Protein AF-A0A2E8MAR8-F1 (afdb_monomer_lite)

Sequence (588 aa):
MLDARNGGSFVDGSSTAWNAISGVVSSGDWSKIQQVIDIDQYIDYQIINRYGGNADLKSGGNWRAAGGGPFPGGQPEQMAPWQLYSWDGERSLEGQNASNSPIDPMGVRGTLESNSDYRARFADRLQKHFFNGGALTPEATKARWMKFANNLDRSIIAESARWGDHRGTLYTRDNQWLAEQNRLCNVYFPVRSANVLSNYGSLFPGTDAPEFFVNGVSQNGGIIPDSGSLHLAASPGTIHYTTDGADPRLEGGSVNPTASSATSGVPISLASSSFVRARTLNGGVWSPISEAQFILAPIADASNIVISEIMYNPAGSSEDTEWVELMNISADTIDLTDLSFTGIDYTFPLGTTLAAGQRIVVVKNQIAFGVAYPTAGMNIAPGEFASTSLDNTGEQIALIDATGTDAQRFTYNDKSPWPTAPDGDGYSLVLIAPGTSPDHTIPANWRSSTLPGGSPSGTDATPFTGDPDLDNDGDGLSAFLEHALGSINGDAENSPESYMTVGSGSFDNGAGGNDEYLTMTFRRNLGADDVLFSVQVSPNLSAWTSLGTQYVSSVSNNDGTENVTYRSTTELGSVPREFIRLRVSERP

pLDDT: mean 93.88, std 6.17, range [54.03, 98.88]

Radius of gyration: 33.49 Å; chains: 1; bounding box: 76×58×95 Å

Foldseek 3Di:
DKWKDAFQDTPDEDCQLLVCLQVQLLVLPPVLNVLAAVLLQLLVVQLVCQLQLQPPQDLRHQKMKIKFPPDPHPDSSPIGHMHMGGGPRVSTNPDLLRLDGGDRNSPNVVSLLPRPVSLLSSQQSLCQQDDDLHCLALVNVLVVVCVVLVVCLVVQQVVQVVCQCVVPHGDHSPPHVVVVNCCCNPPRSNRSSVSSCVSCVSSADPFAFWFKDKPNHGDQAEEREQPIFIFTAGPDAKKWKAFAPDALADPVGDGDPRIDIHDHPDTDDDPAFGWMKMWGADPSDIHHIRIYTYHYDPAQALVFKDFFWWLQAAADDDQQFTKTKMFGLDQAKHHQAQWAKDQFGDGAHTRDIAGHGWMEMAGAHVVVNVVVDVCVPFRYGPDHSPPGGHDLAKDWMFTAIPVRHTSAIEIAGCDPVAANCSRNVQWMKGFQPCSVVPRPHARVRIDTALDGPHAHRHALADEDDDDQQDQQLPLPHGSVNCQFQVHDRNDNDNRPQVDKDWDKDWDDPVPPGTFIWIKIKGKGQQNHSQKDKFKWWAAPVPDIDGQAWDWTHWADPSRRMIITMITGPDGPVPDDPTDMDMDMDTDD

Secondary structure (DSSP, 8-state):
--EEEETTEEEES-SHHHHHHHHHHHT--HHHHHHHB-HHHHHHHHHHHHHHT-TT-BTTBSEEEEEE-S--SS-GGGSEEEEEEE-S--S-SS-TT--PPPP-TTS-HHHHTTSHHHHHHHHHHHHHHHSTT-TTSHHHHHHHHHHHHHHHHHHHHHHHHHHTTTTSS---IIIIIHHHHHHIIIIIHHHHHHHHHHHTTTTS-SSPPPEEEETTEE--SEEE-TT--EEEE-SSSEEEEESBS--SB-GGGPBPTT-EEE-TTSEE--SSSEEEEEEEEETTEEPPPEEEEEEESSBP-TTTEEEEEEESS-SSS--TT-EEEEEE-SSS-EE-TT-EEESSS-BPPTT-EE-TT-EEEEES-HHHHHHHS--TT--BPSS--TT----TT--EEEEE-TTS-EEEEEE--SSTTS-STTTTSS--EEESSGGG---TT-GGGEEE-SSTT--TTS-------S-TT--SSSSS--HHHHHHHT--TT--S--GGG-PEEEEEEEE-SSSSEEEEEEEEEEEETT-TTEEEEEEEESSSSS-EE--EEEEEEEE-SSSEEEEEEEEEEEGGGS-S-EEEEEEEE--

Structure (mmCIF, N/CA/C/O backbone):
data_AF-A0A2E8MAR8-F1
#
_entry.id   AF-A0A2E8MAR8-F1
#
loop_
_atom_site.group_PDB
_atom_site.id
_atom_site.type_symbol
_atom_site.label_atom_id
_atom_site.label_alt_id
_atom_site.label_comp_id
_atom_site.label_asym_id
_atom_site.label_entity_id
_atom_site.label_seq_id
_atom_site.pdbx_PDB_ins_code
_atom_site.Cartn_x
_atom_site.Cartn_y
_atom_site.Cartn_z
_atom_site.occupancy
_atom_site.B_iso_or_equiv
_atom_site.auth_seq_id
_atom_site.auth_comp_id
_atom_site.auth_asym_id
_atom_site.auth_atom_id
_atom_site.pdbx_PDB_model_num
ATOM 1 N N . MET A 1 1 ? 4.296 19.860 27.562 1.00 77.31 1 MET A N 1
ATOM 2 C CA . MET A 1 1 ? 4.699 18.851 28.563 1.00 77.31 1 MET A CA 1
ATOM 3 C C . MET A 1 1 ? 3.421 18.384 29.226 1.00 77.31 1 MET A C 1
ATOM 5 O O . MET A 1 1 ? 2.716 19.241 29.739 1.00 77.31 1 MET A O 1
ATOM 9 N N . LEU A 1 2 ? 3.089 17.099 29.096 1.00 90.44 2 LEU A N 1
ATOM 10 C CA . LEU A 1 2 ? 1.830 16.525 29.584 1.00 90.44 2 LEU A CA 1
ATOM 11 C C . LEU A 1 2 ? 1.859 16.336 31.108 1.00 90.44 2 LEU A C 1
ATOM 13 O O . LEU A 1 2 ? 2.934 16.237 31.691 1.00 90.44 2 LEU A O 1
ATOM 17 N N . ASP A 1 3 ? 0.685 16.232 31.729 1.00 94.31 3 ASP A N 1
ATOM 18 C CA . ASP A 1 3 ? 0.547 15.705 33.089 1.00 94.31 3 ASP A CA 1
ATOM 19 C C . ASP A 1 3 ? 0.512 14.162 33.041 1.00 94.31 3 ASP A C 1
ATOM 21 O O . ASP A 1 3 ? 0.063 13.568 32.051 1.00 94.31 3 ASP A O 1
ATOM 25 N N . ALA A 1 4 ? 0.939 13.492 34.119 1.00 95.44 4 ALA A N 1
ATOM 26 C CA . ALA A 1 4 ? 0.956 12.028 34.185 1.00 95.44 4 ALA A CA 1
ATOM 27 C C . ALA A 1 4 ? 0.578 11.458 35.561 1.00 95.44 4 ALA A C 1
ATOM 29 O O . ALA A 1 4 ? 0.902 12.006 36.621 1.00 95.44 4 ALA A O 1
ATOM 30 N N . ARG A 1 5 ? -0.071 10.286 35.544 1.00 94.88 5 ARG A N 1
ATOM 31 C CA . ARG A 1 5 ? -0.504 9.541 36.732 1.00 94.88 5 ARG A CA 1
ATOM 32 C C . ARG A 1 5 ? 0.007 8.107 36.756 1.00 94.88 5 ARG A C 1
ATOM 34 O O . ARG A 1 5 ? -0.061 7.378 35.766 1.00 94.88 5 ARG A O 1
ATOM 41 N N . ASN A 1 6 ? 0.417 7.682 37.946 1.00 95.56 6 ASN A N 1
ATOM 42 C CA . ASN A 1 6 ? 0.644 6.295 38.323 1.00 95.56 6 ASN A CA 1
ATOM 43 C C . ASN A 1 6 ? -0.426 5.887 39.339 1.00 95.56 6 ASN A C 1
ATOM 45 O O . ASN A 1 6 ? -0.298 6.169 40.532 1.00 95.56 6 ASN A O 1
ATOM 49 N N . GLY A 1 7 ? -1.502 5.268 38.848 1.00 94.31 7 GLY A N 1
ATOM 50 C CA . GLY A 1 7 ? -2.673 4.988 39.664 1.00 94.31 7 GLY A CA 1
ATOM 51 C C . GLY A 1 7 ? -3.180 6.250 40.370 1.00 94.31 7 GLY A C 1
ATOM 52 O O . GLY A 1 7 ? -3.375 7.308 39.766 1.00 94.31 7 GLY A O 1
ATOM 53 N N . GLY A 1 8 ? -3.330 6.160 41.690 1.00 92.00 8 GLY A N 1
ATOM 54 C CA . GLY A 1 8 ? -3.776 7.276 42.521 1.00 92.00 8 GLY A CA 1
ATOM 55 C C . GLY A 1 8 ? -2.828 8.482 42.539 1.00 92.00 8 GLY A C 1
ATOM 56 O O . GLY A 1 8 ? -3.288 9.589 42.817 1.00 92.00 8 GLY A O 1
ATOM 57 N N . SER A 1 9 ? -1.549 8.315 42.200 1.00 94.31 9 SER A N 1
ATOM 58 C CA . SER A 1 9 ? -0.512 9.341 42.362 1.00 94.31 9 SER A CA 1
ATOM 59 C C . SER A 1 9 ? -0.238 10.128 41.078 1.00 94.31 9 SER A C 1
ATOM 61 O O . SER A 1 9 ? -0.160 9.551 39.995 1.00 94.31 9 SER A O 1
ATOM 63 N N . PHE A 1 10 ? -0.026 11.440 41.203 1.00 92.31 10 PHE A N 1
ATOM 64 C CA . PHE A 1 10 ? 0.521 12.281 40.133 1.00 92.31 10 PHE A CA 1
ATOM 65 C C . PHE A 1 10 ? 2.044 12.161 40.140 1.00 92.31 10 PHE A C 1
ATOM 67 O O . PHE A 1 10 ? 2.661 12.300 41.196 1.00 92.31 10 PHE A O 1
ATOM 74 N N . VAL A 1 11 ? 2.629 11.846 38.988 1.00 93.62 11 VAL A N 1
ATOM 75 C CA . VAL A 1 11 ? 4.078 11.615 38.839 1.00 93.62 11 VAL A CA 1
ATOM 76 C C . VAL A 1 11 ? 4.754 12.652 37.948 1.00 93.62 11 VAL A C 1
ATOM 78 O O . VAL A 1 11 ? 5.967 12.802 38.033 1.00 93.62 11 VAL A O 1
ATOM 81 N N . ASP A 1 12 ? 3.973 13.379 37.150 1.00 92.00 12 ASP A N 1
ATOM 82 C CA . ASP A 1 12 ? 4.414 14.557 36.408 1.00 92.00 12 ASP A CA 1
ATOM 83 C C . ASP A 1 12 ? 3.258 15.564 36.310 1.00 92.00 12 ASP A C 1
ATOM 85 O O . ASP A 1 12 ? 2.085 15.169 36.285 1.00 92.00 12 ASP A O 1
ATOM 89 N N . GLY A 1 13 ? 3.590 16.852 36.274 1.00 89.50 13 GLY A N 1
ATOM 90 C CA . GLY A 1 13 ? 2.617 17.934 36.180 1.00 89.50 13 GLY A CA 1
ATOM 91 C C . GLY A 1 13 ? 1.751 18.142 37.434 1.00 89.50 13 GLY A C 1
ATOM 92 O O . GLY A 1 13 ? 2.213 17.984 38.568 1.00 89.50 13 GLY A O 1
ATOM 93 N N . SER A 1 14 ? 0.494 18.564 37.253 1.00 87.88 14 SER A N 1
ATOM 94 C CA . SER A 1 14 ? -0.427 18.912 38.352 1.00 87.88 14 SER A CA 1
ATOM 95 C C . SER A 1 14 ? -1.763 18.159 38.300 1.00 87.88 14 SER A C 1
ATOM 97 O O . SER A 1 14 ? -2.140 17.575 37.289 1.00 87.88 14 SER A O 1
ATOM 99 N N . SER A 1 15 ? -2.533 18.209 39.394 1.00 91.19 15 SER A N 1
ATOM 100 C CA . SER A 1 15 ? -3.879 17.609 39.436 1.00 91.19 15 SER A CA 1
ATOM 101 C C . SER A 1 15 ? -4.972 18.447 38.764 1.00 91.19 15 SER A C 1
ATOM 103 O O . SER A 1 15 ? -6.099 17.975 38.616 1.00 91.19 15 SER A O 1
ATOM 105 N N . THR A 1 16 ? -4.658 19.677 38.349 1.00 91.69 16 THR A N 1
ATOM 106 C CA . THR A 1 16 ? -5.637 20.664 37.878 1.00 91.69 16 THR A CA 1
ATOM 107 C C . THR A 1 16 ? -6.409 20.175 36.655 1.00 91.69 16 THR A C 1
ATOM 109 O O . THR A 1 16 ? -7.640 20.196 36.675 1.00 91.69 16 THR A O 1
ATOM 112 N N . ALA A 1 17 ? -5.714 19.684 35.622 1.00 92.81 17 ALA A N 1
ATOM 113 C CA . ALA A 1 17 ? -6.359 19.188 34.406 1.00 92.81 17 ALA A CA 1
ATOM 114 C C . ALA A 1 17 ? -7.225 17.956 34.686 1.00 92.81 17 ALA A C 1
ATOM 116 O O . ALA A 1 17 ? -8.379 17.899 34.272 1.00 92.81 17 ALA A O 1
ATOM 117 N N . TRP A 1 18 ? -6.694 17.000 35.455 1.00 94.25 18 TRP A N 1
ATOM 118 C CA . TRP A 1 18 ? -7.427 15.788 35.815 1.00 94.25 18 TRP A CA 1
ATOM 119 C C . TRP A 1 18 ? -8.723 16.099 36.570 1.00 94.25 18 TRP A C 1
ATOM 121 O O . TRP A 1 18 ? -9.782 15.554 36.266 1.00 94.25 18 TRP A O 1
ATOM 131 N N . ASN A 1 19 ? -8.655 16.995 37.556 1.00 92.94 19 ASN A N 1
ATOM 132 C CA . ASN A 1 19 ? -9.810 17.339 38.382 1.00 92.94 19 ASN A CA 1
ATOM 133 C C . ASN A 1 19 ? -10.890 18.103 37.598 1.00 92.94 19 ASN A C 1
ATOM 135 O O . ASN A 1 19 ? -12.050 18.091 38.001 1.00 92.94 19 ASN A O 1
ATOM 139 N N . ALA A 1 20 ? -10.534 18.742 36.480 1.00 93.25 20 ALA A N 1
ATOM 140 C CA . ALA A 1 20 ? -11.479 19.440 35.615 1.00 93.25 20 ALA A CA 1
ATOM 141 C C . ALA A 1 20 ? -12.304 18.495 34.718 1.00 93.25 20 ALA A C 1
ATOM 143 O O . ALA A 1 20 ? -13.401 18.877 34.305 1.00 93.25 20 ALA A O 1
ATOM 144 N N . ILE A 1 21 ? -11.833 17.263 34.464 1.00 95.31 21 ILE A N 1
ATOM 145 C CA . ILE A 1 21 ? -12.494 16.287 33.575 1.00 95.31 21 ILE A CA 1
ATOM 146 C C . ILE A 1 21 ? -13.960 16.076 33.971 1.00 95.31 21 ILE A C 1
ATOM 148 O O . ILE A 1 21 ? -14.852 16.160 33.129 1.00 95.31 21 ILE A O 1
ATOM 152 N N . SER A 1 22 ? -14.235 15.841 35.257 1.00 95.31 22 SER A N 1
ATOM 153 C CA . SER A 1 22 ? -15.594 15.555 35.735 1.00 95.31 22 SER A CA 1
ATOM 154 C C . SER A 1 22 ? -16.559 16.720 35.498 1.00 95.31 22 SER A C 1
ATOM 156 O O . SER A 1 22 ? -17.722 16.491 35.162 1.00 95.31 22 SER A O 1
ATOM 158 N N . GLY A 1 23 ? -16.082 17.964 35.613 1.00 94.81 23 GLY A N 1
ATOM 159 C CA . GLY A 1 23 ? -16.859 19.166 35.317 1.00 94.81 23 GLY A CA 1
ATOM 160 C C . GLY A 1 23 ? -17.192 19.290 33.831 1.00 94.81 23 GLY A C 1
ATOM 161 O O . GLY A 1 23 ? -18.335 19.586 33.486 1.00 94.81 23 GLY A O 1
ATOM 162 N N . VAL A 1 24 ? -16.227 18.994 32.953 1.00 94.94 24 VAL A N 1
ATOM 163 C CA . VAL A 1 24 ? -16.447 18.981 31.498 1.00 94.94 24 VAL A CA 1
ATOM 164 C C . VAL A 1 24 ? -17.444 17.893 31.116 1.00 94.94 24 VAL A C 1
ATOM 166 O O . VAL A 1 24 ? -18.423 18.181 30.434 1.00 94.94 24 VAL A O 1
ATOM 169 N N . VAL A 1 25 ? -17.274 16.670 31.625 1.00 97.00 25 VAL A N 1
ATOM 170 C CA . VAL A 1 25 ? -18.204 15.566 31.349 1.00 97.00 25 VAL A CA 1
ATOM 171 C C . VAL A 1 25 ? -19.613 15.867 31.861 1.00 97.00 25 VAL A C 1
ATOM 173 O O . VAL A 1 25 ? -20.592 15.610 31.163 1.00 97.00 25 VAL A O 1
ATOM 176 N N . SER A 1 26 ? -19.735 16.480 33.039 1.00 96.38 26 SER A N 1
ATOM 177 C CA . SER A 1 26 ? -21.037 16.851 33.610 1.00 96.38 26 SER A CA 1
ATOM 178 C C . SER A 1 26 ? -21.764 17.946 32.824 1.00 96.38 26 SER A C 1
ATOM 180 O O . SER A 1 26 ? -22.970 18.101 32.995 1.00 96.38 26 SER A O 1
ATOM 182 N N . SER A 1 27 ? -21.070 18.693 31.955 1.00 94.19 27 SER A N 1
ATOM 183 C CA . SER A 1 27 ? -21.715 19.666 31.063 1.00 94.19 27 SER A CA 1
ATOM 184 C C . SER A 1 27 ? -22.557 19.009 29.963 1.00 94.19 27 SER A C 1
ATOM 186 O O . SER A 1 27 ? -23.451 19.652 29.420 1.00 94.19 27 SER A O 1
ATOM 188 N N . GLY A 1 28 ? -22.268 17.744 29.629 1.00 93.38 28 GLY A N 1
ATOM 189 C CA . GLY A 1 28 ? -22.907 17.014 28.533 1.00 93.38 28 GLY A CA 1
ATOM 190 C C . GLY A 1 28 ? -22.481 17.453 27.126 1.00 93.38 28 GLY A C 1
ATOM 191 O O . GLY A 1 28 ? -22.939 16.855 26.157 1.00 93.38 28 GLY A O 1
ATOM 192 N N . ASP A 1 29 ? -21.609 18.457 27.004 1.00 93.19 29 ASP A N 1
ATOM 193 C CA . ASP A 1 29 ? -21.106 18.975 25.730 1.00 93.19 29 ASP A CA 1
ATOM 194 C C . ASP A 1 29 ? -20.110 17.986 25.105 1.00 93.19 29 ASP A C 1
ATOM 196 O O . ASP A 1 29 ? -18.967 17.863 25.550 1.00 93.19 29 ASP A O 1
ATOM 200 N N . TRP A 1 30 ? -20.570 17.250 24.089 1.00 94.56 30 TRP A N 1
ATOM 201 C CA . TRP A 1 30 ? -19.812 16.166 23.464 1.00 94.56 30 TRP A CA 1
ATOM 202 C C . TRP A 1 30 ? -18.482 16.633 22.866 1.00 94.56 30 TRP A C 1
ATOM 204 O O . TRP A 1 30 ? -17.447 16.017 23.120 1.00 94.56 30 TRP A O 1
ATOM 214 N N . SER A 1 31 ? -18.490 17.773 22.172 1.00 92.19 31 SER A N 1
ATOM 215 C CA . SER A 1 31 ? -17.290 18.337 21.555 1.00 92.19 31 SER A CA 1
ATOM 216 C C . SER A 1 31 ? -16.229 18.672 22.607 1.00 92.19 31 SER A C 1
ATOM 218 O O . SER A 1 31 ? -15.062 18.307 22.462 1.00 92.19 31 SER A O 1
ATOM 220 N N . LYS A 1 32 ? -16.632 19.278 23.734 1.00 92.50 32 LYS A N 1
ATOM 221 C CA . LYS A 1 32 ? -15.705 19.549 24.847 1.00 92.50 32 LYS A CA 1
ATOM 222 C C . LYS A 1 32 ? -15.214 18.279 25.534 1.00 92.50 32 LYS A C 1
ATOM 224 O O . LYS A 1 32 ? -14.066 18.222 25.962 1.00 92.50 32 LYS A O 1
ATOM 229 N N . ILE A 1 33 ? -16.064 17.261 25.653 1.00 95.62 33 ILE A N 1
ATOM 230 C CA . ILE A 1 33 ? -15.677 15.969 26.231 1.00 95.62 33 ILE A CA 1
ATOM 231 C C . ILE A 1 33 ? -14.556 15.325 25.406 1.00 95.62 33 ILE A C 1
ATOM 233 O O . ILE A 1 33 ? -13.561 14.886 25.983 1.00 95.62 33 ILE A O 1
ATOM 237 N N . GLN A 1 34 ? -14.681 15.318 24.077 1.00 94.31 34 GLN A N 1
ATOM 238 C CA . GLN A 1 34 ? -13.674 14.749 23.172 1.00 94.31 34 GLN A CA 1
ATOM 239 C C . GLN A 1 34 ? -12.343 15.514 23.177 1.00 94.31 34 GLN A C 1
ATOM 241 O O . GLN A 1 34 ? -11.306 14.941 22.860 1.00 94.31 34 GLN A O 1
ATOM 246 N N . GLN A 1 35 ? -12.350 16.795 23.550 1.00 92.00 35 GLN A N 1
ATOM 247 C CA . GLN A 1 35 ? -11.119 17.579 23.699 1.00 92.00 35 GLN A CA 1
ATOM 248 C C . GLN A 1 35 ? -10.319 17.171 24.941 1.00 92.00 35 GLN A C 1
ATOM 250 O O . GLN A 1 35 ? -9.092 17.209 24.923 1.00 92.00 35 GLN A O 1
ATOM 255 N N . VAL A 1 36 ? -10.996 16.766 26.022 1.00 95.19 36 VAL A N 1
ATOM 256 C CA . VAL A 1 36 ? -10.340 16.490 27.313 1.00 95.19 36 VAL A CA 1
ATOM 257 C C . VAL A 1 36 ? -10.131 15.006 27.599 1.00 95.19 36 VAL A C 1
ATOM 259 O O . VAL A 1 36 ? -9.291 14.663 28.430 1.00 95.19 36 VAL A O 1
ATOM 262 N N . ILE A 1 37 ? -10.854 14.112 26.924 1.00 97.19 37 ILE A N 1
ATOM 263 C CA . ILE A 1 37 ? -10.674 12.658 27.001 1.00 97.19 37 ILE A CA 1
ATOM 264 C C . ILE A 1 37 ? -10.496 12.125 25.584 1.00 97.19 37 ILE A C 1
ATOM 266 O O . ILE A 1 37 ? -11.314 12.401 24.708 1.00 97.19 37 ILE A O 1
ATOM 270 N N . ASP A 1 38 ? -9.492 11.275 25.384 1.00 97.50 38 ASP A N 1
ATOM 271 C CA . ASP A 1 38 ? -9.448 10.420 24.201 1.00 97.50 38 ASP A CA 1
ATOM 272 C C . ASP A 1 38 ? -10.533 9.349 24.359 1.00 97.50 38 ASP A C 1
ATOM 274 O O . ASP A 1 38 ? -10.349 8.327 25.025 1.00 97.50 38 ASP A O 1
ATOM 278 N N . ILE A 1 39 ? -11.723 9.643 23.834 1.00 97.75 39 ILE A N 1
ATOM 279 C CA . ILE A 1 39 ? -12.926 8.838 24.054 1.00 97.75 39 ILE A CA 1
ATOM 280 C C . ILE A 1 39 ? -12.780 7.426 23.493 1.00 97.75 39 ILE A C 1
ATOM 282 O O . ILE A 1 39 ? -13.220 6.474 24.138 1.00 97.75 39 ILE A O 1
ATOM 286 N N . ASP A 1 40 ? -12.153 7.277 22.328 1.00 98.00 40 ASP A N 1
ATOM 287 C CA . ASP A 1 40 ? -11.908 5.966 21.731 1.00 98.00 40 ASP A CA 1
ATOM 288 C C . ASP A 1 40 ? -11.025 5.127 22.637 1.00 98.00 40 ASP A C 1
ATOM 290 O O . ASP A 1 40 ? -11.344 3.972 22.922 1.00 98.00 40 ASP A O 1
ATOM 294 N N . GLN A 1 41 ? -9.941 5.726 23.123 1.00 97.44 41 GLN A N 1
ATOM 295 C CA . GLN A 1 41 ? -9.015 5.040 24.000 1.00 97.44 41 GLN A CA 1
ATOM 296 C C . GLN A 1 41 ? -9.656 4.714 25.350 1.00 97.44 41 GLN A C 1
ATOM 298 O O . GLN A 1 41 ? -9.538 3.585 25.821 1.00 97.44 41 GLN A O 1
ATOM 303 N N . TYR A 1 42 ? -10.413 5.649 25.933 1.00 98.31 42 TYR A N 1
ATOM 304 C CA . TYR A 1 42 ? -11.163 5.416 27.163 1.00 98.31 42 TYR A CA 1
ATOM 305 C C . TYR A 1 42 ? -12.123 4.231 27.017 1.00 98.31 42 TYR A C 1
ATOM 307 O O . TYR A 1 42 ? -12.131 3.343 27.871 1.00 98.31 42 TYR A O 1
ATOM 315 N N . ILE A 1 43 ? -12.911 4.186 25.937 1.00 98.44 43 ILE A N 1
ATOM 316 C CA . ILE A 1 43 ? -13.834 3.081 25.653 1.00 98.44 43 ILE A CA 1
ATOM 317 C C . ILE A 1 43 ? -13.063 1.771 25.475 1.00 98.44 43 ILE A C 1
ATOM 319 O O . ILE A 1 43 ? -13.403 0.770 26.108 1.00 98.44 43 ILE A O 1
ATOM 323 N N . ASP A 1 44 ? -12.001 1.773 24.673 1.00 98.31 44 ASP A N 1
ATOM 324 C CA . ASP A 1 44 ? -11.180 0.590 24.421 1.00 98.31 44 ASP A CA 1
ATOM 325 C C . ASP A 1 44 ? -10.519 0.066 25.700 1.00 98.31 44 ASP A C 1
ATOM 327 O O . ASP A 1 44 ? -10.476 -1.145 25.915 1.00 98.31 44 ASP A O 1
ATOM 331 N N . TYR A 1 45 ? -10.084 0.955 26.596 1.00 97.69 45 TYR A N 1
ATOM 332 C CA . TYR A 1 45 ? -9.583 0.608 27.922 1.00 97.69 45 TYR A CA 1
ATOM 333 C C . TYR A 1 45 ? -10.650 -0.129 28.747 1.00 97.69 45 TYR A C 1
ATOM 335 O O . TYR A 1 45 ? -10.346 -1.140 29.389 1.00 97.69 45 TYR A O 1
ATOM 343 N N . GLN A 1 46 ? -11.912 0.318 28.709 1.00 97.06 46 GLN A N 1
ATOM 344 C CA . GLN A 1 46 ? -13.015 -0.398 29.362 1.00 97.06 46 GLN A CA 1
ATOM 345 C C . GLN A 1 46 ? -13.267 -1.758 28.706 1.00 97.06 46 GLN A C 1
ATOM 347 O O . GLN A 1 46 ? -13.401 -2.780 29.385 1.00 97.06 46 GLN A O 1
ATOM 352 N N . ILE A 1 47 ? -13.322 -1.792 27.376 1.00 97.75 47 ILE A N 1
ATOM 353 C CA . ILE A 1 47 ? -13.577 -3.006 26.607 1.00 97.75 47 ILE A CA 1
ATOM 354 C C . ILE A 1 47 ? -12.499 -4.054 26.884 1.00 97.75 47 ILE A C 1
ATOM 356 O O . ILE A 1 47 ? -12.852 -5.181 27.222 1.00 97.75 47 ILE A O 1
ATOM 360 N N . ILE A 1 48 ? -11.211 -3.708 26.804 1.00 96.31 48 ILE A N 1
ATOM 361 C CA . ILE A 1 48 ? -10.117 -4.678 26.934 1.00 96.31 48 ILE A CA 1
ATOM 362 C C . ILE A 1 48 ? -9.972 -5.203 28.362 1.00 96.31 48 ILE A C 1
ATOM 364 O O . ILE A 1 48 ? -9.792 -6.406 28.548 1.00 96.31 48 ILE A O 1
ATOM 368 N N . ASN A 1 49 ? -10.128 -4.350 29.383 1.00 96.81 49 ASN A N 1
ATOM 369 C CA . ASN A 1 49 ? -10.096 -4.799 30.778 1.00 96.81 49 ASN A CA 1
ATOM 370 C C . ASN A 1 49 ? -11.281 -5.713 31.087 1.00 96.81 49 ASN A C 1
ATOM 372 O O . ASN A 1 49 ? -11.125 -6.727 31.776 1.00 96.81 49 ASN A O 1
ATOM 376 N N . ARG A 1 50 ? -12.462 -5.407 30.530 1.00 96.25 50 ARG A N 1
ATOM 377 C CA . ARG A 1 50 ? -13.612 -6.298 30.655 1.00 96.25 50 ARG A CA 1
ATOM 378 C C . ARG A 1 50 ? -13.385 -7.575 29.872 1.00 96.25 50 ARG A C 1
ATOM 380 O O . ARG A 1 50 ? -13.641 -8.633 30.424 1.00 96.25 50 ARG A O 1
ATOM 387 N N . TYR A 1 51 ? -12.853 -7.516 28.653 1.00 97.56 51 TYR A N 1
ATOM 388 C CA . TYR A 1 51 ? -12.549 -8.696 27.848 1.00 97.56 51 TYR A CA 1
ATOM 389 C C . TYR A 1 51 ? -11.560 -9.613 28.551 1.00 97.56 51 TYR A C 1
ATOM 391 O O . TYR A 1 51 ? -11.844 -10.792 28.657 1.00 97.56 51 TYR A O 1
ATOM 399 N N . GLY A 1 52 ? -10.473 -9.096 29.123 1.00 96.12 52 GLY A N 1
ATOM 400 C CA . GLY A 1 52 ? -9.548 -9.897 29.925 1.00 96.12 52 GLY A CA 1
ATOM 401 C C . GLY A 1 52 ? -10.160 -10.414 31.230 1.00 96.12 52 GLY A C 1
ATOM 402 O O . GLY A 1 52 ? -9.672 -11.393 31.787 1.00 96.12 52 GLY A O 1
ATOM 403 N N . GLY A 1 53 ? -11.233 -9.792 31.728 1.00 95.62 53 GLY A N 1
ATOM 404 C CA . GLY A 1 53 ? -11.726 -10.043 33.081 1.00 95.62 53 GLY A CA 1
ATOM 405 C C . GLY A 1 53 ? -10.675 -9.662 34.123 1.00 95.62 53 GLY A C 1
ATOM 406 O O . GLY A 1 53 ? -10.490 -10.408 35.079 1.00 95.62 53 GLY A O 1
ATOM 407 N N . ASN A 1 54 ? -9.960 -8.553 33.888 1.00 94.75 54 ASN A N 1
ATOM 408 C CA . ASN A 1 54 ? -8.792 -8.142 34.664 1.00 94.75 54 ASN A CA 1
ATOM 409 C C . ASN A 1 54 ? -9.163 -7.936 36.140 1.00 94.75 54 ASN A C 1
ATOM 411 O O . ASN A 1 54 ? -9.778 -6.931 36.505 1.00 94.75 54 ASN A O 1
ATOM 415 N N . ALA A 1 55 ? -8.789 -8.901 36.980 1.00 93.06 55 ALA A N 1
ATOM 416 C CA . ALA A 1 55 ? -9.071 -8.892 38.409 1.00 93.06 55 ALA A CA 1
ATOM 417 C C . ALA A 1 55 ? -8.028 -8.110 39.223 1.00 93.06 55 ALA A C 1
ATOM 419 O O . ALA A 1 55 ? -8.232 -7.920 40.421 1.00 93.06 55 ALA A O 1
ATOM 420 N N . ASP A 1 56 ? -6.933 -7.660 38.597 1.00 92.81 56 ASP A N 1
ATOM 421 C CA . ASP A 1 56 ? -5.876 -6.913 39.285 1.00 92.81 56 ASP A CA 1
ATOM 422 C C . ASP A 1 56 ? -5.982 -5.398 39.110 1.00 92.81 56 ASP A C 1
ATOM 424 O O . ASP A 1 56 ? -5.202 -4.641 39.691 1.00 92.81 56 ASP A O 1
ATOM 428 N N . LEU A 1 57 ? -6.959 -4.925 38.336 1.00 93.19 57 LEU A N 1
ATOM 429 C CA . LEU A 1 57 ? -7.208 -3.499 38.208 1.00 93.19 57 LEU A CA 1
ATOM 430 C C . LEU A 1 57 ? -7.723 -2.931 39.543 1.00 93.19 57 LEU A C 1
ATOM 432 O O . LEU A 1 57 ? -8.703 -3.432 40.097 1.00 93.19 57 LEU A O 1
ATOM 436 N N . LYS A 1 58 ? -7.078 -1.875 40.066 1.00 91.19 58 LYS A N 1
ATOM 437 C CA . LYS A 1 58 ? -7.346 -1.300 41.403 1.00 91.19 58 LYS A CA 1
ATOM 438 C C . LYS A 1 58 ? -7.745 0.175 41.311 1.00 91.19 58 LYS A C 1
ATOM 440 O O . LYS A 1 58 ? -7.319 0.899 40.417 1.00 91.19 58 LYS A O 1
ATOM 445 N N . SER A 1 59 ? -8.513 0.666 42.287 1.00 87.06 59 SER A N 1
ATOM 446 C CA . SER A 1 59 ? -8.923 2.082 42.336 1.00 87.06 59 SER A CA 1
ATOM 447 C C . SER A 1 59 ? -7.726 3.038 42.389 1.00 87.06 59 SER A C 1
ATOM 449 O O . SER A 1 59 ? -7.758 4.100 41.779 1.00 87.06 59 SER A O 1
ATOM 451 N N . GLY A 1 60 ? -6.650 2.639 43.074 1.00 88.19 60 GLY A N 1
ATOM 452 C CA . GLY A 1 60 ? -5.429 3.432 43.227 1.00 88.19 60 GLY A CA 1
ATOM 453 C C . GLY A 1 60 ? -4.196 2.907 42.488 1.00 88.19 60 GLY A C 1
ATOM 454 O O . GLY A 1 60 ? -3.120 3.455 42.709 1.00 88.19 60 GLY A O 1
ATOM 455 N N . GLY A 1 61 ? -4.293 1.867 41.653 1.00 91.75 61 GLY A N 1
ATOM 456 C CA . GLY A 1 61 ? -3.112 1.221 41.066 1.00 91.75 61 GLY A CA 1
ATOM 457 C C . GLY A 1 61 ? -3.422 0.311 39.879 1.00 91.75 61 GLY A C 1
ATOM 458 O O . GLY A 1 61 ? -4.582 0.057 39.575 1.00 91.75 61 GLY A O 1
ATOM 459 N N . ASN A 1 62 ? -2.371 -0.186 39.224 1.00 95.19 62 ASN A N 1
ATOM 460 C CA . ASN A 1 62 ? -2.447 -1.072 38.048 1.00 95.19 62 ASN A CA 1
ATOM 461 C C . ASN A 1 62 ? -3.088 -0.423 36.809 1.00 95.19 62 ASN A C 1
ATOM 463 O O . ASN A 1 62 ? -3.681 -1.051 35.934 1.00 95.19 62 ASN A O 1
ATOM 467 N N . TRP A 1 63 ? -2.922 0.895 36.730 1.00 96.31 63 TRP A N 1
ATOM 468 C CA . TRP A 1 63 ? -3.166 1.698 35.544 1.00 96.31 63 TRP A CA 1
ATOM 469 C C . TRP A 1 63 ? -2.270 2.940 35.554 1.00 96.31 63 TRP A C 1
ATOM 471 O O . TRP A 1 63 ? -1.735 3.340 36.599 1.00 96.31 63 TRP A O 1
ATOM 481 N N . ARG A 1 64 ? -2.077 3.545 34.384 1.00 96.69 64 ARG A N 1
ATOM 482 C CA . ARG A 1 64 ? -1.439 4.856 34.200 1.00 96.69 64 ARG A CA 1
ATOM 483 C C . ARG A 1 64 ? -2.376 5.778 33.443 1.00 96.69 64 ARG A C 1
ATOM 485 O O . ARG A 1 64 ? -3.302 5.306 32.787 1.00 96.69 64 ARG A O 1
ATOM 492 N N . ALA A 1 65 ? -2.122 7.074 33.523 1.00 96.75 65 ALA A N 1
ATOM 493 C CA . ALA A 1 65 ? -2.777 8.037 32.654 1.00 96.75 65 ALA A CA 1
ATOM 494 C C . ALA A 1 65 ? -1.811 9.140 32.230 1.00 96.75 65 ALA A C 1
ATOM 496 O O . ALA A 1 65 ? -0.923 9.494 33.004 1.00 96.75 65 ALA A O 1
ATOM 497 N N . ALA A 1 66 ? -2.000 9.682 31.032 1.00 96.00 66 ALA A N 1
ATOM 498 C CA . ALA A 1 66 ? -1.262 10.840 30.536 1.00 96.00 66 ALA A CA 1
ATOM 499 C C . ALA A 1 66 ? -2.193 11.737 29.716 1.00 96.00 66 ALA A C 1
ATOM 501 O O . ALA A 1 66 ? -3.110 11.232 29.068 1.00 96.00 66 ALA A O 1
ATOM 502 N N . GLY A 1 67 ? -1.980 13.049 29.771 1.00 95.44 67 GLY A N 1
ATOM 503 C CA . GLY A 1 67 ? -2.808 14.038 29.080 1.00 95.44 67 GLY A CA 1
ATOM 504 C C . GLY A 1 67 ? -2.763 15.390 29.778 1.00 95.44 67 GLY A C 1
ATOM 505 O O . GLY A 1 67 ? -1.829 15.680 30.521 1.00 95.44 67 GLY A O 1
ATOM 506 N N . GLY A 1 68 ? -3.776 16.220 29.547 1.00 91.38 68 GLY A N 1
ATOM 507 C CA . GLY A 1 68 ? -3.947 17.515 30.190 1.00 91.38 68 GLY A CA 1
ATOM 508 C C . GLY A 1 68 ? -2.891 18.539 29.781 1.00 91.38 68 GLY A C 1
ATOM 509 O O . GLY A 1 68 ? -3.131 19.356 28.898 1.00 91.38 68 GLY A O 1
ATOM 510 N N . GLY A 1 69 ? -1.761 18.522 30.485 1.00 78.44 69 GLY A N 1
ATOM 511 C CA . GLY A 1 69 ? -0.871 19.658 30.679 1.00 78.44 69 GLY A CA 1
ATOM 512 C C . GLY A 1 69 ? -0.086 20.211 29.474 1.00 78.44 69 GLY A C 1
ATOM 513 O O . GLY A 1 69 ? 0.099 19.535 28.456 1.00 78.44 69 GLY A O 1
ATOM 514 N N . PRO A 1 70 ? 0.459 21.441 29.638 1.00 78.75 70 PRO A N 1
ATOM 515 C CA . PRO A 1 70 ? 0.336 22.288 30.832 1.00 78.75 70 PRO A CA 1
ATOM 516 C C . PRO A 1 70 ? -0.996 23.060 30.852 1.00 78.75 70 PRO A C 1
ATOM 518 O O . PRO A 1 70 ? -1.290 23.818 29.935 1.00 78.75 70 PRO A O 1
ATOM 521 N N . PHE A 1 71 ? -1.784 22.902 31.922 1.00 80.94 71 PHE A N 1
ATOM 522 C CA . PHE A 1 71 ? -3.123 23.490 32.059 1.00 80.94 71 PHE A CA 1
ATOM 523 C C . PHE A 1 71 ? -3.280 24.196 33.420 1.00 80.94 71 PHE A C 1
ATOM 525 O O . PHE A 1 71 ? -3.415 23.527 34.450 1.00 80.94 71 PHE A O 1
ATOM 532 N N . PRO A 1 72 ? -3.259 25.541 33.469 1.00 75.25 72 PRO A N 1
ATOM 533 C CA . PRO A 1 72 ? -3.310 26.290 34.727 1.00 75.25 72 PRO A CA 1
ATOM 534 C C . PRO A 1 72 ? -4.726 26.440 35.318 1.00 75.25 72 PRO A C 1
ATOM 536 O O . PRO A 1 72 ? -4.855 26.909 36.448 1.00 75.25 72 PRO A O 1
ATOM 539 N N . GLY A 1 73 ? -5.779 26.033 34.595 1.00 77.69 73 GLY A N 1
ATOM 540 C CA . GLY A 1 73 ? -7.184 26.183 34.993 1.00 77.69 73 GLY A CA 1
ATOM 541 C C . GLY A 1 73 ? -7.982 27.089 34.044 1.00 77.69 73 GLY A C 1
ATOM 542 O O . GLY A 1 73 ? -7.464 28.087 33.555 1.00 77.69 73 GLY A O 1
ATOM 543 N N . GLY A 1 74 ? -9.262 26.755 33.818 1.00 76.50 74 GLY A N 1
ATOM 544 C CA . GLY A 1 74 ? -10.116 27.413 32.810 1.00 76.50 74 GLY A CA 1
ATOM 545 C C . GLY A 1 74 ? -9.754 27.021 31.367 1.00 76.50 74 GLY A C 1
ATOM 546 O O . GLY A 1 74 ? -8.679 26.505 31.141 1.00 76.50 74 GLY A O 1
ATOM 547 N N . GLN A 1 75 ? -10.650 27.236 30.396 1.00 81.12 75 GLN A N 1
ATOM 548 C CA . GLN A 1 75 ? -10.456 26.878 28.968 1.00 81.12 75 GLN A CA 1
ATOM 549 C C . GLN A 1 75 ? -10.031 25.403 28.715 1.00 81.12 75 GLN A C 1
ATOM 551 O O . GLN A 1 75 ? -8.939 25.161 28.195 1.00 81.12 75 GLN A O 1
ATOM 556 N N . PRO A 1 76 ? -10.847 24.393 29.096 1.00 79.06 76 PRO A N 1
ATOM 557 C CA . PRO A 1 76 ? -10.511 22.970 28.933 1.00 79.06 76 PRO A CA 1
ATOM 558 C C . PRO A 1 76 ? -10.125 22.528 27.515 1.00 79.06 76 PRO A C 1
ATOM 560 O O . PRO A 1 76 ? -9.418 21.540 27.364 1.00 79.06 76 PRO A O 1
ATOM 563 N N . GLU A 1 77 ? -10.519 23.283 26.496 1.00 79.31 77 GLU A N 1
ATOM 564 C CA . GLU A 1 77 ? -10.111 23.126 25.098 1.00 79.31 77 GLU A CA 1
ATOM 565 C C . GLU A 1 77 ? -8.588 23.193 24.866 1.00 79.31 77 GLU A C 1
ATOM 567 O O . GLU A 1 77 ? -8.109 22.787 23.813 1.00 79.31 77 GLU A O 1
ATOM 572 N N . GLN A 1 78 ? -7.816 23.696 25.834 1.00 84.88 78 GLN A N 1
ATOM 573 C CA . GLN A 1 78 ? -6.350 23.739 25.778 1.00 84.88 78 GLN A CA 1
ATOM 574 C C . GLN A 1 78 ? -5.686 22.455 26.298 1.00 84.88 78 GLN A C 1
ATOM 576 O O . GLN A 1 78 ? -4.460 22.344 26.259 1.00 84.88 78 GLN A O 1
ATOM 581 N N . MET A 1 79 ? -6.464 21.507 26.829 1.00 90.31 79 MET A N 1
ATOM 582 C CA . MET A 1 79 ? -5.928 20.246 27.325 1.00 90.31 79 MET A CA 1
ATOM 583 C C . MET A 1 79 ? -5.509 19.337 26.173 1.00 90.31 79 MET A C 1
ATOM 585 O O . MET A 1 79 ? -6.212 19.205 25.175 1.00 90.31 79 MET A O 1
ATOM 589 N N . ALA A 1 80 ? -4.410 18.613 26.363 1.00 92.25 80 ALA A N 1
ATOM 590 C CA . ALA A 1 80 ? -4.227 17.364 25.640 1.00 92.25 80 ALA A CA 1
ATOM 591 C C . ALA A 1 80 ? -5.253 16.328 26.149 1.00 92.25 80 ALA A C 1
ATOM 593 O O . ALA A 1 80 ? -5.442 16.216 27.366 1.00 92.25 80 ALA A O 1
ATOM 594 N N . PRO A 1 81 ? -5.901 15.544 25.273 1.00 95.31 81 PRO A N 1
ATOM 595 C CA . PRO A 1 81 ? -6.891 14.565 25.700 1.00 95.31 81 PRO A CA 1
ATOM 596 C C . PRO A 1 81 ? -6.257 13.499 26.600 1.00 95.31 81 PRO A C 1
ATOM 598 O O . PRO A 1 81 ? -5.175 12.979 26.321 1.00 95.31 81 PRO A O 1
ATOM 601 N N . TRP A 1 82 ? -6.926 13.176 27.707 1.00 96.94 82 TRP A N 1
ATOM 602 C CA . TRP A 1 82 ? -6.450 12.163 28.641 1.00 96.94 82 TRP A CA 1
ATOM 603 C C . TRP A 1 82 ? -6.622 10.749 28.096 1.00 96.94 82 TRP A C 1
ATOM 605 O O . TRP A 1 82 ? -7.679 10.376 27.590 1.00 96.94 82 TRP A O 1
ATOM 615 N N . GLN A 1 83 ? -5.585 9.948 28.311 1.00 97.38 83 GLN A N 1
ATOM 616 C CA . GLN A 1 83 ? -5.456 8.558 27.896 1.00 97.38 83 GLN A CA 1
ATOM 617 C C . GLN A 1 83 ? -5.202 7.659 29.116 1.00 97.38 83 GLN A C 1
ATOM 619 O O . GLN A 1 83 ? -4.437 8.034 30.005 1.00 97.38 83 GLN A O 1
ATOM 624 N N . LEU A 1 84 ? -5.828 6.474 29.171 1.00 96.94 84 LEU A N 1
ATOM 625 C CA . LEU A 1 84 ? -5.636 5.446 30.202 1.00 96.94 84 LEU A CA 1
ATOM 626 C C . LEU A 1 84 ? -4.799 4.265 29.701 1.00 96.94 84 LEU A C 1
ATOM 628 O O . LEU A 1 84 ? -4.966 3.779 28.591 1.00 96.94 84 LEU A O 1
ATOM 632 N N . TYR A 1 85 ? -3.932 3.729 30.546 1.00 96.00 85 TYR A N 1
ATOM 633 C CA . TYR A 1 85 ? -3.080 2.598 30.193 1.00 96.00 85 TYR A CA 1
ATOM 634 C C . TYR A 1 85 ? -3.236 1.505 31.236 1.00 96.00 85 TYR A C 1
ATOM 636 O O . TYR A 1 85 ? -3.135 1.771 32.434 1.00 96.00 85 TYR A O 1
ATOM 644 N N . SER A 1 86 ? -3.484 0.273 30.793 1.00 94.62 86 SER A N 1
ATOM 645 C CA . SER A 1 86 ? -3.453 -0.888 31.684 1.00 94.62 86 SER A CA 1
ATOM 646 C C . SER A 1 86 ? -2.009 -1.175 32.089 1.00 94.62 86 SER A C 1
ATOM 648 O O . SER A 1 86 ? -1.108 -1.107 31.255 1.00 94.62 86 SER A O 1
ATOM 650 N N . TRP A 1 87 ? -1.778 -1.501 33.357 1.00 94.62 87 TRP A N 1
ATOM 651 C CA . TRP A 1 87 ? -0.449 -1.807 33.886 1.00 94.62 87 TRP A CA 1
ATOM 652 C C . TRP A 1 87 ? -0.558 -2.948 34.893 1.00 94.62 87 TRP A C 1
ATOM 654 O O . TRP A 1 87 ? -1.494 -2.923 35.679 1.00 94.62 87 TRP A O 1
ATOM 664 N N . ASP A 1 88 ? 0.386 -3.894 34.903 1.00 93.62 88 ASP A N 1
ATOM 665 C CA . ASP A 1 88 ? 0.417 -4.996 35.891 1.00 93.62 88 ASP A CA 1
ATOM 666 C C . ASP A 1 88 ? -0.927 -5.752 35.949 1.00 93.62 88 ASP A C 1
ATOM 668 O O . ASP A 1 88 ? -1.683 -5.708 36.917 1.00 93.62 88 ASP A O 1
ATOM 672 N N . GLY A 1 89 ? -1.319 -6.297 34.793 1.00 91.81 89 GLY A N 1
ATOM 673 C CA . GLY A 1 89 ? -2.618 -6.937 34.574 1.00 91.81 89 GLY A CA 1
ATOM 674 C C . GLY A 1 89 ? -2.555 -8.462 34.595 1.00 91.81 89 GLY A C 1
ATOM 675 O O . GLY A 1 89 ? -3.302 -9.097 33.849 1.00 91.81 89 GLY A O 1
ATOM 676 N N . GLU A 1 90 ? -1.657 -9.069 35.375 1.00 92.38 90 GLU A N 1
ATOM 677 C CA . GLU A 1 90 ? -1.376 -10.513 35.348 1.00 92.38 90 GLU A CA 1
ATOM 678 C C . GLU A 1 90 ? -2.549 -11.392 35.804 1.00 92.38 90 GLU A C 1
ATOM 680 O O . GLU A 1 90 ? -2.585 -12.579 35.488 1.00 92.38 90 GLU A O 1
ATOM 685 N N . ARG A 1 91 ? -3.554 -10.822 36.484 1.00 94.50 91 ARG A N 1
ATOM 686 C CA . ARG A 1 91 ? -4.820 -11.504 36.822 1.00 94.50 91 ARG A CA 1
ATOM 687 C C . ARG A 1 91 ? -5.871 -11.323 35.720 1.00 94.50 91 ARG A C 1
ATOM 689 O O . ARG A 1 91 ? -7.034 -11.022 35.992 1.00 94.50 91 ARG A O 1
ATOM 696 N N . SER A 1 92 ? -5.450 -11.472 34.468 1.00 95.19 92 SER A N 1
ATOM 697 C CA . SER A 1 92 ? -6.316 -11.460 33.286 1.00 95.19 92 SER A CA 1
ATOM 698 C C . SER A 1 92 ? -6.439 -12.865 32.699 1.00 95.19 92 SER A C 1
ATOM 700 O O . SER A 1 92 ? -5.602 -13.729 32.929 1.00 95.19 92 SER A O 1
ATOM 702 N N . LEU A 1 93 ? -7.492 -13.093 31.916 1.00 95.88 93 LEU A N 1
ATOM 703 C CA . LEU A 1 93 ? -7.799 -14.351 31.228 1.00 95.88 93 LEU A CA 1
ATOM 704 C C . LEU A 1 93 ? -8.122 -15.543 32.148 1.00 95.88 93 LEU A C 1
ATOM 706 O O . LEU A 1 93 ? -8.272 -16.667 31.674 1.00 95.88 93 LEU A O 1
ATOM 710 N N . GLU A 1 94 ? -8.313 -15.325 33.450 1.00 95.38 94 GLU A N 1
ATOM 711 C CA . GLU A 1 94 ? -8.529 -16.414 34.414 1.00 95.38 94 GLU A CA 1
ATOM 712 C C . GLU A 1 94 ? -9.898 -17.094 34.241 1.00 95.38 94 GLU A C 1
ATOM 714 O O . GLU A 1 94 ? -9.984 -18.321 34.187 1.00 95.38 94 GLU A O 1
ATOM 719 N N . GLY A 1 95 ? -10.972 -16.309 34.089 1.00 94.94 95 GLY A N 1
ATOM 720 C CA . GLY A 1 95 ? -12.347 -16.813 33.998 1.00 94.94 95 GLY A CA 1
ATOM 721 C C . GLY A 1 95 ? -13.091 -16.334 32.752 1.00 94.94 95 GLY A C 1
ATOM 722 O O . GLY A 1 95 ? -13.346 -15.142 32.591 1.00 94.94 95 GLY A O 1
ATOM 723 N N . GLN A 1 96 ? -13.527 -17.266 31.903 1.00 95.31 96 GLN A N 1
ATOM 724 C CA . GLN A 1 96 ? -14.275 -16.976 30.671 1.00 95.31 96 GLN A CA 1
ATOM 725 C C . GLN A 1 96 ? -15.655 -16.343 30.930 1.00 95.31 96 GLN A C 1
ATOM 727 O O . GLN A 1 96 ? -16.180 -15.612 30.085 1.00 95.31 96 GLN A O 1
ATOM 732 N N . ASN A 1 97 ? -16.205 -16.566 32.130 1.00 95.56 97 ASN A N 1
ATOM 733 C CA . ASN A 1 97 ? -17.501 -16.053 32.583 1.00 95.56 97 ASN A CA 1
ATOM 734 C C . ASN A 1 97 ? -17.393 -14.783 33.448 1.00 95.56 97 ASN A C 1
ATOM 736 O O . ASN A 1 97 ? -18.396 -14.342 34.001 1.00 95.56 97 ASN A O 1
ATOM 740 N N . ALA A 1 98 ? -16.203 -14.187 33.596 1.00 94.75 98 ALA A N 1
ATOM 741 C CA . ALA A 1 98 ? -16.049 -12.959 34.374 1.00 94.75 98 ALA A CA 1
ATOM 742 C C . ALA A 1 98 ? -16.934 -11.835 33.800 1.00 94.75 98 ALA A C 1
ATOM 744 O O . ALA A 1 98 ? -16.820 -11.503 32.616 1.00 94.75 98 ALA A O 1
ATOM 745 N N . SER A 1 99 ? -17.807 -11.254 34.625 1.00 93.12 99 SER A N 1
ATOM 746 C CA . SER A 1 99 ? -18.807 -10.254 34.209 1.00 93.12 99 SER A CA 1
ATOM 747 C C . SER A 1 99 ? -18.649 -8.888 34.880 1.00 93.12 99 SER A C 1
ATOM 749 O O . SER A 1 99 ? -19.343 -7.939 34.503 1.00 93.12 99 SER A O 1
ATOM 751 N N . ASN A 1 100 ? -17.717 -8.767 35.831 1.00 89.75 100 ASN A N 1
ATOM 752 C CA . ASN A 1 100 ? -17.462 -7.532 36.567 1.00 89.75 100 ASN A CA 1
ATOM 753 C C . ASN A 1 100 ? -17.200 -6.362 35.613 1.00 89.75 100 ASN A C 1
ATOM 755 O O . ASN A 1 100 ? -16.480 -6.494 34.618 1.00 89.75 100 ASN A O 1
ATOM 759 N N . SER A 1 101 ? -17.785 -5.210 35.928 1.00 92.12 101 SER A N 1
ATOM 760 C CA . SER A 1 101 ? -17.427 -3.963 35.263 1.00 92.12 101 SER A CA 1
ATOM 761 C C . SER A 1 101 ? -15.997 -3.589 35.658 1.00 92.12 101 SER A C 1
ATOM 763 O O . SER A 1 101 ? -15.681 -3.647 36.850 1.00 92.12 101 SER A O 1
ATOM 765 N N . PRO A 1 102 ? -15.138 -3.180 34.710 1.00 92.81 102 PRO A N 1
ATOM 766 C CA . PRO A 1 102 ? -13.816 -2.675 35.050 1.00 92.81 102 PRO A CA 1
ATOM 767 C C . PRO A 1 102 ? -13.925 -1.489 36.002 1.00 92.81 102 PRO A C 1
ATOM 769 O O . PRO A 1 102 ? -14.948 -0.794 36.041 1.00 92.81 102 PRO A O 1
ATOM 772 N N . ILE A 1 103 ? -12.859 -1.208 36.736 1.00 93.50 103 ILE A N 1
ATOM 773 C CA . ILE A 1 103 ? -12.747 0.056 37.460 1.00 93.50 103 ILE A CA 1
ATOM 774 C C . ILE A 1 103 ? -12.708 1.200 36.445 1.00 93.50 103 ILE A C 1
ATOM 776 O O . ILE A 1 103 ? -12.163 1.058 35.353 1.00 93.50 103 ILE A O 1
ATOM 780 N N . ASP A 1 104 ? -13.326 2.322 36.801 1.00 95.38 104 ASP A N 1
ATOM 781 C CA . ASP A 1 104 ? -13.242 3.572 36.053 1.00 95.38 104 ASP A CA 1
ATOM 782 C C . ASP A 1 104 ? -12.327 4.550 36.801 1.00 95.38 104 ASP A C 1
ATOM 784 O O . ASP A 1 104 ? -12.793 5.213 37.730 1.00 95.38 104 ASP A O 1
ATOM 788 N N . PRO A 1 105 ? -11.035 4.648 36.435 1.00 94.75 105 PRO A N 1
ATOM 789 C CA . PRO A 1 105 ? -10.105 5.568 37.084 1.00 94.75 105 PRO A CA 1
ATOM 790 C C . PRO A 1 105 ? -10.557 7.030 37.076 1.00 94.75 105 PRO A C 1
ATOM 792 O O . PRO A 1 105 ? -10.267 7.767 38.017 1.00 94.75 105 PRO A O 1
ATOM 795 N N . MET A 1 106 ? -11.257 7.455 36.018 1.00 95.06 106 MET A N 1
ATOM 796 C CA . MET A 1 106 ? -11.703 8.839 35.838 1.00 95.06 106 MET A CA 1
ATOM 797 C C . MET A 1 106 ? -12.992 9.150 36.608 1.00 95.06 106 MET A C 1
ATOM 799 O O . MET A 1 106 ? -13.257 10.314 36.895 1.00 95.06 106 MET A O 1
ATOM 803 N N . GLY A 1 107 ? -13.776 8.132 36.977 1.00 95.75 107 GLY A N 1
ATOM 804 C CA . GLY A 1 107 ? -15.022 8.290 37.732 1.00 95.75 107 GLY A CA 1
ATOM 805 C C . GLY A 1 107 ? -16.137 9.010 36.964 1.00 95.75 107 GLY A C 1
ATOM 806 O O . GLY A 1 107 ? -16.974 9.668 37.577 1.00 95.75 107 GLY A O 1
ATOM 807 N N . VAL A 1 108 ? -16.144 8.912 35.634 1.00 97.50 108 VAL A N 1
ATOM 808 C CA . VAL A 1 108 ? -17.063 9.623 34.729 1.00 97.50 108 VAL A CA 1
ATOM 809 C C . VAL A 1 108 ? -17.986 8.701 33.929 1.00 97.50 108 VAL A C 1
ATOM 811 O O . VAL A 1 108 ? -18.894 9.194 33.259 1.00 97.50 108 VAL A O 1
ATOM 814 N N . ARG A 1 109 ? -17.812 7.374 34.019 1.00 96.00 109 ARG A N 1
ATOM 815 C CA . ARG A 1 109 ? -18.543 6.380 33.216 1.00 96.00 109 ARG A CA 1
ATOM 816 C C . ARG A 1 109 ? -20.052 6.575 33.260 1.00 96.00 109 ARG A C 1
ATOM 818 O O . ARG A 1 109 ? -20.676 6.645 32.213 1.00 96.00 109 ARG A O 1
ATOM 825 N N . GLY A 1 110 ? -20.638 6.689 34.453 1.00 95.12 110 GLY A N 1
ATOM 826 C CA . GLY A 1 110 ? -22.096 6.807 34.592 1.00 95.12 110 GLY A CA 1
ATOM 827 C C . GLY A 1 110 ? -22.670 8.038 33.880 1.00 95.12 110 GLY A C 1
ATOM 828 O O . GLY A 1 110 ? -23.737 7.966 33.269 1.00 95.12 110 GLY A O 1
ATOM 829 N N . THR A 1 111 ? -21.939 9.155 33.904 1.00 97.44 111 THR A N 1
ATOM 830 C CA . THR A 1 111 ? -22.327 10.382 33.198 1.00 97.44 111 THR A CA 1
ATOM 831 C C . THR A 1 111 ? -22.159 10.224 31.688 1.00 97.44 111 THR A C 1
ATOM 833 O O . THR A 1 111 ? -23.060 10.589 30.936 1.00 97.44 111 THR A O 1
ATOM 836 N N . LEU A 1 112 ? -21.052 9.623 31.238 1.00 97.81 112 LEU A N 1
ATOM 837 C CA . LEU A 1 112 ? -20.817 9.339 29.820 1.00 97.81 112 LEU A CA 1
ATOM 838 C C . LEU A 1 112 ? -21.881 8.396 29.242 1.00 97.81 112 LEU A C 1
ATOM 840 O O . LEU A 1 112 ? -22.445 8.682 28.194 1.00 97.81 112 LEU A O 1
ATOM 844 N N . GLU A 1 113 ? -22.242 7.323 29.947 1.00 96.19 113 GLU A N 1
ATOM 845 C CA . GLU A 1 113 ? -23.261 6.354 29.512 1.00 96.19 113 GLU A CA 1
ATOM 846 C C . GLU A 1 113 ? -24.674 6.950 29.370 1.00 96.19 113 GLU A C 1
ATOM 848 O O . GLU A 1 113 ? -25.539 6.323 28.750 1.00 96.19 113 GLU A O 1
ATOM 853 N N . SER A 1 114 ? -24.903 8.153 29.910 1.00 94.69 114 SER A N 1
ATOM 854 C CA . SER A 1 114 ? -26.140 8.929 29.748 1.00 94.69 114 SER A CA 1
ATOM 855 C C . SER A 1 114 ? -26.116 9.854 28.520 1.00 94.69 114 SER A C 1
ATOM 857 O O . SER A 1 114 ? -27.163 10.360 28.123 1.00 94.69 114 SER A O 1
ATOM 859 N N . ASN A 1 115 ? -24.951 10.073 27.898 1.00 95.69 115 ASN A N 1
ATOM 860 C CA . ASN A 1 115 ? -24.797 10.872 26.683 1.00 95.69 115 ASN A CA 1
ATOM 861 C C . ASN A 1 115 ? -25.028 10.006 25.428 1.00 95.69 115 ASN A C 1
ATOM 863 O O . ASN A 1 115 ? -24.418 8.951 25.253 1.00 95.69 115 ASN A O 1
ATOM 867 N N . SER A 1 116 ? -25.913 10.446 24.531 1.00 94.19 116 SER A N 1
ATOM 868 C CA . SER A 1 116 ? -26.289 9.694 23.327 1.00 94.19 116 SER A CA 1
ATOM 869 C C . SER A 1 116 ? -25.138 9.468 22.348 1.00 94.19 116 SER A C 1
ATOM 871 O O . SER A 1 116 ? -25.068 8.396 21.748 1.00 94.19 116 SER A O 1
ATOM 873 N N . ASP A 1 117 ? -24.245 10.443 22.182 1.00 96.19 117 ASP A N 1
ATOM 874 C CA . ASP A 1 117 ? -23.114 10.340 21.257 1.00 96.19 117 ASP A CA 1
ATOM 875 C C . ASP A 1 117 ? -22.021 9.439 21.832 1.00 96.19 117 ASP A C 1
ATOM 877 O O . ASP A 1 117 ? -21.481 8.602 21.110 1.00 96.19 117 ASP A O 1
ATOM 881 N N . TYR A 1 118 ? -21.805 9.478 23.152 1.00 97.56 118 TYR A N 1
ATOM 882 C CA . TYR A 1 118 ? -20.966 8.487 23.829 1.00 97.56 118 TYR A CA 1
ATOM 883 C C . TYR A 1 118 ? -21.482 7.064 23.625 1.00 97.56 118 TYR A C 1
ATOM 885 O O . TYR A 1 118 ? -20.708 6.170 23.293 1.00 97.56 118 TYR A O 1
ATOM 893 N N . ARG A 1 119 ? -22.790 6.836 23.799 1.00 96.75 119 ARG A N 1
ATOM 894 C CA . ARG A 1 119 ? -23.398 5.508 23.617 1.00 96.75 119 ARG A CA 1
ATOM 895 C C . ARG A 1 119 ? -23.246 5.010 22.181 1.00 96.75 119 ARG A C 1
ATOM 897 O O . ARG A 1 119 ? -22.880 3.854 21.989 1.00 96.75 119 ARG A O 1
ATOM 904 N N . ALA A 1 120 ? -23.485 5.877 21.194 1.00 96.44 120 ALA A N 1
ATOM 905 C CA . ALA A 1 120 ? -23.260 5.557 19.786 1.00 96.44 120 ALA A CA 1
ATOM 906 C C . ALA A 1 120 ? -21.790 5.187 19.543 1.00 96.44 120 ALA A C 1
ATOM 908 O O . ALA A 1 120 ? -21.507 4.125 18.993 1.00 96.44 120 ALA A O 1
ATOM 909 N N . ARG A 1 121 ? -20.851 5.991 20.061 1.00 97.75 121 ARG A N 1
ATOM 910 C CA . ARG A 1 121 ? -19.421 5.719 19.908 1.00 97.75 121 ARG A CA 1
ATOM 911 C C . ARG A 1 121 ? -18.984 4.436 20.610 1.00 97.75 121 ARG A C 1
ATOM 913 O O . ARG A 1 121 ? -18.176 3.690 20.067 1.00 97.75 121 ARG A O 1
ATOM 920 N N . PHE A 1 122 ? -19.532 4.138 21.787 1.00 98.25 122 PHE A N 1
ATOM 921 C CA . PHE A 1 122 ? -19.271 2.888 22.502 1.00 98.25 122 PHE A CA 1
ATOM 922 C C . PHE A 1 122 ? -19.715 1.679 21.680 1.00 98.25 122 PHE A C 1
ATOM 924 O O . PHE A 1 122 ? -18.962 0.714 21.538 1.00 98.25 122 PHE A O 1
ATOM 931 N N . ALA A 1 123 ? -20.914 1.752 21.098 1.00 97.94 123 ALA A N 1
ATOM 932 C CA . ALA A 1 123 ? -21.429 0.724 20.210 1.00 97.94 123 ALA A CA 1
ATOM 933 C C . ALA A 1 123 ? -20.529 0.537 18.977 1.00 97.94 123 ALA A C 1
ATOM 935 O O . ALA A 1 123 ? -20.232 -0.600 18.620 1.00 97.94 123 ALA A O 1
ATOM 936 N N . ASP A 1 124 ? -20.011 1.621 18.392 1.00 98.06 124 ASP A N 1
ATOM 937 C CA . ASP A 1 124 ? -19.065 1.555 17.268 1.00 98.06 124 ASP A CA 1
ATOM 938 C C . ASP A 1 124 ? -17.761 0.844 17.641 1.00 98.06 124 ASP A C 1
ATOM 940 O O . ASP A 1 124 ? -17.257 0.024 16.877 1.00 98.06 124 ASP A O 1
ATOM 944 N N . ARG A 1 125 ? -17.209 1.111 18.834 1.00 98.19 125 ARG A N 1
ATOM 945 C CA . ARG A 1 125 ? -16.009 0.399 19.308 1.00 98.19 125 ARG A CA 1
ATOM 946 C C . ARG A 1 125 ? -16.290 -1.082 19.543 1.00 98.19 125 ARG A C 1
ATOM 948 O O . ARG A 1 125 ? -15.450 -1.916 19.212 1.00 98.19 125 ARG A O 1
ATOM 955 N N . LEU A 1 126 ? -17.466 -1.432 20.069 1.00 98.00 126 LEU A N 1
ATOM 956 C CA . LEU A 1 126 ? -17.886 -2.833 20.168 1.00 98.00 126 LEU A CA 1
ATOM 957 C C . LEU A 1 126 ? -18.008 -3.474 18.776 1.00 98.00 126 LEU A C 1
ATOM 959 O O . LEU A 1 126 ? -17.490 -4.569 18.578 1.00 98.00 126 LEU A O 1
ATOM 963 N N . GLN A 1 127 ? -18.600 -2.785 17.800 1.00 97.25 127 GLN A N 1
ATOM 964 C CA . GLN A 1 127 ? -18.697 -3.277 16.424 1.00 97.25 127 GLN A CA 1
ATOM 965 C C . GLN A 1 127 ? -17.310 -3.531 15.820 1.00 97.25 127 GLN A C 1
ATOM 967 O O . GLN A 1 127 ? -17.023 -4.634 15.360 1.00 97.25 127 GLN A O 1
ATOM 972 N N . LYS A 1 128 ? -16.406 -2.552 15.933 1.00 97.06 128 LYS A N 1
ATOM 973 C CA . LYS A 1 128 ? -15.020 -2.636 15.452 1.00 97.06 128 LYS A CA 1
ATOM 974 C C . LYS A 1 128 ? -14.243 -3.816 16.035 1.00 97.06 128 LYS A C 1
ATOM 976 O O . LYS A 1 128 ? -13.469 -4.461 15.333 1.00 97.06 128 LYS A O 1
ATOM 981 N N . HIS A 1 129 ? -14.381 -4.071 17.336 1.00 97.81 129 HIS A N 1
ATOM 982 C CA . HIS A 1 129 ? -13.550 -5.073 18.008 1.00 97.81 129 HIS A CA 1
ATOM 983 C C . HIS A 1 129 ? -14.139 -6.481 17.960 1.00 97.81 129 HIS A C 1
ATOM 985 O O . HIS A 1 129 ? -13.368 -7.437 17.967 1.00 97.81 129 HIS A O 1
ATOM 991 N N . PHE A 1 130 ? -15.463 -6.638 17.926 1.00 97.50 130 PHE A N 1
ATOM 992 C CA . PHE A 1 130 ? -16.113 -7.942 18.107 1.00 97.50 130 PHE A CA 1
ATOM 993 C C . PHE A 1 130 ? -16.688 -8.552 16.824 1.00 97.50 130 PHE A C 1
ATOM 995 O O . PHE A 1 130 ? -17.059 -9.724 16.849 1.00 97.50 130 PHE A O 1
ATOM 1002 N N . PHE A 1 131 ? -16.743 -7.803 15.723 1.00 95.38 131 PHE A N 1
ATOM 1003 C CA . PHE A 1 131 ? -17.341 -8.240 14.459 1.00 95.38 131 PHE A CA 1
ATOM 1004 C C . PHE A 1 131 ? -16.336 -8.124 13.309 1.00 95.38 131 PHE A C 1
ATOM 1006 O O . PHE A 1 131 ? -15.288 -7.502 13.460 1.00 95.38 131 PHE A O 1
ATOM 1013 N N . ASN A 1 132 ? -16.644 -8.746 12.167 1.00 92.75 132 ASN A N 1
ATOM 1014 C CA . ASN A 1 132 ? -15.924 -8.581 10.896 1.00 92.75 132 ASN A CA 1
ATOM 1015 C C . ASN A 1 132 ? -14.391 -8.754 10.988 1.00 92.75 132 ASN A C 1
ATOM 1017 O O . ASN A 1 132 ? -13.631 -7.980 10.417 1.00 92.75 132 ASN A O 1
ATOM 1021 N N . GLY A 1 133 ? -13.925 -9.761 11.738 1.00 93.12 133 GLY A N 1
ATOM 1022 C CA . GLY A 1 133 ? -12.488 -10.007 11.942 1.00 93.12 133 GLY A CA 1
ATOM 1023 C C . GLY A 1 133 ? -11.819 -9.082 12.968 1.00 93.12 133 GLY A C 1
ATOM 1024 O O . GLY A 1 133 ? -10.594 -9.076 13.088 1.00 93.12 133 GLY A O 1
ATOM 1025 N N . GLY A 1 134 ? -12.609 -8.327 13.735 1.00 96.00 134 GLY A N 1
ATOM 1026 C CA . GLY A 1 134 ? -12.153 -7.416 14.777 1.00 96.00 134 GLY A CA 1
ATOM 1027 C C . GLY A 1 134 ? -11.229 -8.057 15.815 1.00 96.00 134 GLY A C 1
ATOM 1028 O O . GLY A 1 134 ? -11.193 -9.275 16.025 1.00 96.00 134 GLY A O 1
ATOM 1029 N N . ALA A 1 135 ? -10.468 -7.208 16.508 1.00 97.19 135 ALA A N 1
ATOM 1030 C CA . ALA A 1 135 ? -9.363 -7.618 17.374 1.00 97.19 135 ALA A CA 1
ATOM 1031 C C . ALA A 1 135 ? -9.748 -8.545 18.544 1.00 97.19 135 ALA A C 1
ATOM 1033 O O . ALA A 1 135 ? -8.852 -9.187 19.106 1.00 97.19 135 ALA A O 1
ATOM 1034 N N . LEU A 1 136 ? -11.028 -8.582 18.916 1.00 98.19 136 LEU A N 1
ATOM 1035 C CA . LEU A 1 136 ? -11.630 -9.357 20.001 1.00 98.19 136 LEU A CA 1
ATOM 1036 C C . LEU A 1 136 ? -12.615 -10.421 19.495 1.00 98.19 136 LEU A C 1
ATOM 1038 O O . LEU A 1 136 ? -13.411 -10.936 20.280 1.00 98.19 136 LEU A O 1
ATOM 1042 N N . THR A 1 137 ? -12.554 -10.786 18.213 1.00 98.12 137 THR A N 1
ATOM 1043 C CA . THR A 1 137 ? -13.181 -12.015 17.703 1.00 98.12 137 THR A CA 1
ATOM 1044 C C . THR A 1 137 ? -12.462 -13.260 18.254 1.00 98.12 137 THR A C 1
ATOM 1046 O O . THR A 1 137 ? -11.266 -13.190 18.593 1.00 98.12 137 THR A O 1
ATOM 1049 N N . PRO A 1 138 ? -13.148 -14.413 18.367 1.00 98.31 138 PRO A N 1
ATOM 1050 C CA . PRO A 1 138 ? -12.521 -15.657 18.814 1.00 98.31 138 PRO A CA 1
ATOM 1051 C C . PRO A 1 138 ? -11.289 -16.037 17.984 1.00 98.31 138 PRO A C 1
ATOM 1053 O O . PRO A 1 138 ? -10.243 -16.393 18.532 1.00 98.31 138 PRO A O 1
ATOM 1056 N N . GLU A 1 139 ? -11.385 -15.898 16.663 1.00 97.69 139 GLU A N 1
ATOM 1057 C CA . GLU A 1 139 ? -10.339 -16.240 15.705 1.00 97.69 139 GLU A CA 1
ATOM 1058 C C . GLU A 1 139 ? -9.131 -15.312 15.860 1.00 97.69 139 GLU A C 1
ATOM 1060 O O . GLU A 1 139 ? -8.007 -15.792 16.032 1.00 97.69 139 GLU A O 1
ATOM 1065 N N . ALA A 1 140 ? -9.345 -13.989 15.880 1.00 97.88 140 ALA A N 1
ATOM 1066 C CA . ALA A 1 140 ? -8.256 -13.017 15.980 1.00 97.88 140 ALA A CA 1
ATOM 1067 C C . ALA A 1 140 ? -7.525 -13.098 17.327 1.00 97.88 140 ALA A C 1
ATOM 1069 O O . ALA A 1 140 ? -6.297 -12.989 17.383 1.00 97.88 140 ALA A O 1
ATOM 1070 N N . THR A 1 141 ? -8.254 -13.311 18.427 1.00 97.44 141 THR A N 1
ATOM 1071 C CA . THR A 1 141 ? -7.634 -13.425 19.757 1.00 97.44 141 THR A CA 1
ATOM 1072 C C . THR A 1 141 ? -6.836 -14.710 19.908 1.00 97.44 141 THR A C 1
ATOM 1074 O O . THR A 1 141 ? -5.698 -14.655 20.380 1.00 97.44 141 THR A O 1
ATOM 1077 N N . LYS A 1 142 ? -7.361 -15.841 19.419 1.00 97.88 142 LYS A N 1
ATOM 1078 C CA . LYS A 1 142 ? -6.617 -17.102 19.347 1.00 97.88 142 LYS A CA 1
ATOM 1079 C C . LYS A 1 142 ? -5.363 -16.966 18.483 1.00 97.88 142 LYS A C 1
ATOM 1081 O O . LYS A 1 142 ? -4.284 -17.354 18.927 1.00 97.88 142 LYS A O 1
ATOM 1086 N N . ALA A 1 143 ? -5.474 -16.389 17.286 1.00 97.56 143 ALA A N 1
ATOM 1087 C CA . ALA A 1 143 ? -4.337 -16.193 16.387 1.00 97.56 143 ALA A CA 1
ATOM 1088 C C . ALA A 1 143 ? -3.248 -15.313 17.025 1.00 97.56 143 ALA A C 1
ATOM 1090 O O . ALA A 1 143 ? -2.071 -15.677 17.018 1.00 97.56 143 ALA A O 1
ATOM 1091 N N . ARG A 1 144 ? -3.636 -14.194 17.655 1.00 96.69 144 ARG A N 1
ATOM 1092 C CA . ARG A 1 144 ? -2.708 -13.300 18.366 1.00 96.69 144 ARG A CA 1
ATOM 1093 C C . ARG A 1 144 ? -2.008 -14.005 19.524 1.00 96.69 144 ARG A C 1
ATOM 1095 O O . ARG A 1 144 ? -0.800 -13.855 19.677 1.00 96.69 144 ARG A O 1
ATOM 1102 N N . TRP A 1 145 ? -2.746 -14.771 20.324 1.00 96.19 145 TRP A N 1
ATOM 1103 C CA . TRP A 1 145 ? -2.179 -15.535 21.433 1.00 96.19 145 TRP A CA 1
ATOM 1104 C C . TRP A 1 145 ? -1.168 -16.576 20.933 1.00 96.19 145 TRP A C 1
ATOM 1106 O O . TRP A 1 145 ? -0.028 -16.611 21.398 1.00 96.19 145 TRP A O 1
ATOM 1116 N N . MET A 1 146 ? -1.543 -17.353 19.911 1.00 96.69 146 MET A N 1
ATOM 1117 C CA . MET A 1 146 ? -0.683 -18.388 19.332 1.00 96.69 146 MET A CA 1
ATOM 1118 C C . MET A 1 146 ? 0.567 -17.822 18.653 1.00 96.69 146 MET A C 1
ATOM 1120 O O . MET A 1 146 ? 1.623 -18.444 18.747 1.00 96.69 146 MET A O 1
ATOM 1124 N N . LYS A 1 147 ? 0.498 -16.628 18.044 1.00 95.38 147 LYS A N 1
ATOM 1125 C CA . LYS A 1 147 ? 1.676 -15.931 17.493 1.00 95.38 147 LYS A CA 1
ATOM 1126 C C . LYS A 1 147 ? 2.794 -15.804 18.533 1.00 95.38 147 LYS A C 1
ATOM 1128 O O . LYS A 1 147 ? 3.950 -16.069 18.221 1.00 95.38 147 LYS A O 1
ATOM 1133 N N . PHE A 1 148 ? 2.460 -15.426 19.767 1.00 93.88 148 PHE A N 1
ATOM 1134 C CA . PHE A 1 148 ? 3.448 -15.307 20.842 1.00 93.88 148 PHE A CA 1
ATOM 1135 C C . PHE A 1 148 ? 3.753 -16.651 21.506 1.00 93.88 148 PHE A C 1
ATOM 1137 O O . PHE A 1 148 ? 4.919 -16.956 21.750 1.00 93.88 148 PHE A O 1
ATOM 1144 N N . ALA A 1 149 ? 2.736 -17.479 21.758 1.00 94.31 149 ALA A N 1
ATOM 1145 C CA . ALA A 1 149 ? 2.921 -18.765 22.422 1.00 94.31 149 ALA A CA 1
ATOM 1146 C C . ALA A 1 149 ? 3.834 -19.717 21.631 1.00 94.31 149 ALA A C 1
ATOM 1148 O O . ALA A 1 149 ? 4.712 -20.346 22.221 1.00 94.31 149 ALA A O 1
ATOM 1149 N N . ASN A 1 150 ? 3.693 -19.767 20.301 1.00 93.62 150 ASN A N 1
ATOM 1150 C CA . ASN A 1 150 ? 4.529 -20.602 19.433 1.00 93.62 150 ASN A CA 1
ATOM 1151 C C . ASN A 1 150 ? 6.013 -20.217 19.508 1.00 93.62 150 ASN A C 1
ATOM 1153 O O . ASN A 1 150 ? 6.875 -21.092 19.525 1.00 93.62 150 ASN A O 1
ATOM 1157 N N . ASN A 1 151 ? 6.314 -18.921 19.621 1.00 93.19 151 ASN A N 1
ATOM 1158 C CA . ASN A 1 151 ? 7.690 -18.436 19.750 1.00 93.19 151 ASN A CA 1
ATOM 1159 C C . ASN A 1 151 ? 8.305 -18.761 21.121 1.00 93.19 151 ASN A C 1
ATOM 1161 O O . ASN A 1 151 ? 9.525 -18.850 21.244 1.00 93.19 151 ASN A O 1
ATOM 1165 N N . LEU A 1 152 ? 7.476 -18.944 22.154 1.00 93.62 152 LEU A N 1
ATOM 1166 C CA . LEU A 1 152 ? 7.923 -19.236 23.517 1.00 93.62 152 LEU A CA 1
ATOM 1167 C C . LEU A 1 152 ? 8.019 -20.734 23.822 1.00 93.62 152 LEU A C 1
ATOM 1169 O O . LEU A 1 152 ? 8.744 -21.106 24.741 1.00 93.62 152 LEU A O 1
ATOM 1173 N N . ASP A 1 153 ? 7.335 -21.594 23.065 1.00 89.62 153 ASP A N 1
ATOM 1174 C CA . ASP A 1 153 ? 7.136 -23.011 23.399 1.00 89.62 153 ASP A CA 1
ATOM 1175 C C . ASP A 1 153 ? 8.433 -23.761 23.756 1.00 89.62 153 ASP A C 1
ATOM 1177 O O . ASP A 1 153 ? 8.519 -24.421 24.794 1.00 89.62 153 ASP A O 1
ATOM 1181 N N . ARG A 1 154 ? 9.486 -23.594 22.945 1.00 92.38 154 ARG A N 1
ATOM 1182 C CA . ARG A 1 154 ? 10.799 -24.209 23.208 1.00 92.38 154 ARG A CA 1
ATOM 1183 C C . ARG A 1 154 ? 11.470 -23.636 24.455 1.00 92.38 154 ARG A C 1
ATOM 1185 O O . ARG A 1 154 ? 12.085 -24.383 25.214 1.00 92.38 154 ARG A O 1
ATOM 1192 N N . SER A 1 155 ? 11.342 -22.332 24.682 1.00 95.31 155 SER A N 1
ATOM 1193 C CA . SER A 1 155 ? 11.925 -21.642 25.837 1.00 95.31 155 SER A CA 1
ATOM 1194 C C . SER A 1 155 ? 11.270 -22.072 27.155 1.00 95.31 155 SER A C 1
ATOM 1196 O O . SER A 1 155 ? 11.953 -22.159 28.173 1.00 95.31 155 SER A O 1
ATOM 1198 N N . ILE A 1 156 ? 9.983 -22.439 27.141 1.00 95.25 156 ILE A N 1
ATOM 1199 C CA . ILE A 1 156 ? 9.273 -22.945 28.329 1.00 95.25 156 ILE A CA 1
ATOM 1200 C C . ILE A 1 156 ? 9.862 -24.266 28.842 1.00 95.25 156 ILE A C 1
ATOM 1202 O O . ILE A 1 156 ? 9.836 -24.513 30.049 1.00 95.25 156 ILE A O 1
ATOM 1206 N N . ILE A 1 157 ? 10.434 -25.107 27.974 1.00 94.19 157 ILE A N 1
ATOM 1207 C CA . ILE A 1 157 ? 11.113 -26.346 28.398 1.00 94.19 157 ILE A CA 1
ATOM 1208 C C . ILE A 1 157 ? 12.310 -26.008 29.294 1.00 94.19 157 ILE A C 1
ATOM 1210 O O . ILE A 1 157 ? 12.460 -26.585 30.371 1.00 94.19 157 ILE A O 1
ATOM 1214 N N . ALA A 1 158 ? 13.132 -25.044 28.872 1.00 95.00 158 ALA A N 1
ATOM 1215 C CA . ALA A 1 158 ? 14.286 -24.595 29.643 1.00 95.00 158 ALA A CA 1
ATOM 1216 C C . 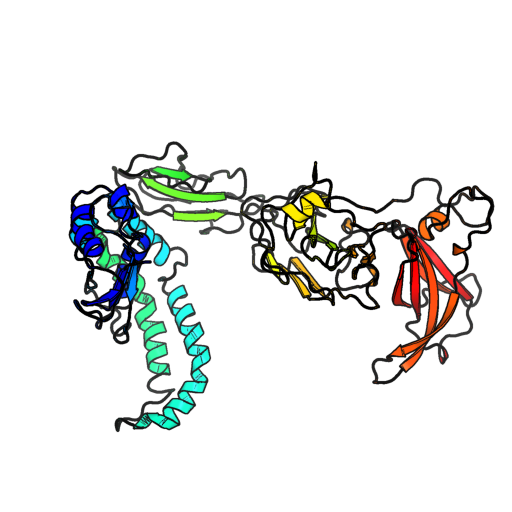ALA A 1 158 ? 13.862 -23.935 30.965 1.00 95.00 158 ALA A C 1
ATOM 1218 O O . ALA A 1 158 ? 14.456 -24.212 32.006 1.00 95.00 158 ALA A O 1
ATOM 1219 N N . GLU A 1 159 ? 12.802 -23.125 30.943 1.00 94.56 159 GLU A N 1
ATOM 1220 C CA . GLU A 1 159 ? 12.281 -22.478 32.150 1.00 94.56 159 GLU A CA 1
ATOM 1221 C C . GLU A 1 159 ? 11.706 -23.496 33.147 1.00 94.56 159 GLU A C 1
ATOM 1223 O O . GLU A 1 159 ? 11.999 -23.428 34.340 1.00 94.56 159 GLU A O 1
ATOM 1228 N N . SER A 1 160 ? 10.982 -24.508 32.658 1.00 94.19 160 SER A N 1
ATOM 1229 C CA . SER A 1 160 ? 10.479 -25.622 33.477 1.00 94.19 160 SER A CA 1
ATOM 1230 C C . SER A 1 160 ? 11.622 -26.402 34.131 1.00 94.19 160 SER A C 1
ATOM 1232 O O . SER A 1 160 ? 11.535 -26.765 35.298 1.00 94.19 160 SER A O 1
ATOM 1234 N N . ALA A 1 161 ? 12.718 -26.645 33.408 1.00 93.12 161 ALA A N 1
ATOM 1235 C CA . ALA A 1 161 ? 13.880 -27.342 33.959 1.00 93.12 161 ALA A CA 1
ATOM 1236 C C . ALA A 1 161 ? 14.627 -26.510 35.014 1.00 93.12 161 ALA A C 1
ATOM 1238 O O . ALA A 1 161 ? 15.190 -27.068 35.952 1.00 93.12 161 ALA A O 1
ATOM 1239 N N . ARG A 1 162 ? 14.650 -25.182 34.856 1.00 93.69 162 ARG A N 1
ATOM 1240 C CA . ARG A 1 162 ? 15.371 -24.272 35.753 1.00 93.69 162 ARG A CA 1
ATOM 1241 C C . ARG A 1 162 ? 14.582 -23.915 37.013 1.00 93.69 162 ARG A C 1
ATOM 1243 O O . ARG A 1 162 ? 15.176 -23.814 38.082 1.00 93.69 162 ARG A O 1
ATOM 1250 N N . TRP A 1 163 ? 13.284 -23.663 36.869 1.00 91.56 163 TRP A N 1
ATOM 1251 C CA . TRP A 1 163 ? 12.433 -23.069 37.907 1.00 91.56 163 TRP A CA 1
ATOM 1252 C C . TRP A 1 163 ? 11.148 -23.850 38.173 1.00 91.56 163 TRP A C 1
ATOM 1254 O O . TRP A 1 163 ? 10.370 -23.455 39.046 1.00 91.56 163 TRP A O 1
ATOM 1264 N N . GLY A 1 164 ? 10.904 -24.943 37.446 1.00 88.94 164 GLY A N 1
ATOM 1265 C CA . GLY A 1 164 ? 9.639 -25.667 37.491 1.00 88.94 164 GLY A CA 1
ATOM 1266 C C . GLY A 1 164 ? 9.268 -26.148 38.884 1.00 88.94 164 GLY A C 1
ATOM 1267 O O . GLY A 1 164 ? 8.092 -26.165 39.197 1.00 88.94 164 GLY A O 1
ATOM 1268 N N . ASP A 1 165 ? 10.223 -26.475 39.749 1.00 91.00 165 ASP A N 1
ATOM 1269 C CA . ASP A 1 165 ? 9.989 -26.949 41.116 1.00 91.00 165 ASP A CA 1
ATOM 1270 C C . ASP A 1 165 ? 10.277 -25.900 42.205 1.00 91.00 165 ASP A C 1
ATOM 1272 O O . ASP A 1 165 ? 10.167 -26.203 43.394 1.00 91.00 165 ASP A O 1
ATOM 1276 N N . HIS A 1 166 ? 10.572 -24.645 41.839 1.00 89.25 166 HIS A N 1
ATOM 1277 C CA . HIS A 1 166 ? 11.004 -23.602 42.782 1.00 89.25 166 HIS A CA 1
ATOM 1278 C C . HIS A 1 166 ? 10.012 -23.351 43.933 1.00 89.25 166 HIS A C 1
ATOM 1280 O O . HIS A 1 166 ? 10.403 -22.939 45.025 1.00 89.25 166 HIS A O 1
ATOM 1286 N N . ARG A 1 167 ? 8.719 -23.619 43.712 1.00 86.25 167 ARG A N 1
ATOM 1287 C CA . ARG A 1 167 ? 7.655 -23.484 44.724 1.00 86.25 167 ARG A CA 1
ATOM 1288 C C . ARG A 1 167 ? 7.210 -24.821 45.335 1.00 86.25 167 ARG A C 1
ATOM 1290 O O . ARG A 1 167 ? 6.120 -24.900 45.892 1.00 86.25 167 ARG A O 1
ATOM 1297 N N . GLY A 1 168 ? 8.003 -25.884 45.195 1.00 88.44 168 GLY A N 1
ATOM 1298 C CA . GLY A 1 168 ? 7.700 -27.227 45.711 1.00 88.44 168 GLY A CA 1
ATOM 1299 C C . GLY A 1 168 ? 6.623 -27.999 44.933 1.00 88.44 168 GLY A C 1
ATOM 1300 O O . GLY A 1 168 ? 6.315 -29.134 45.278 1.00 88.44 168 GLY A O 1
ATOM 1301 N N . THR A 1 169 ? 6.053 -27.406 43.881 1.00 88.56 169 THR A N 1
ATOM 1302 C CA . THR A 1 169 ? 5.186 -28.062 42.889 1.00 88.56 169 THR A CA 1
ATOM 1303 C C . THR A 1 169 ? 5.885 -27.976 41.546 1.00 88.56 169 THR A C 1
ATOM 1305 O O . THR A 1 169 ? 6.309 -26.882 41.194 1.00 88.56 169 THR A O 1
ATOM 1308 N N . LEU A 1 170 ? 5.992 -29.090 40.816 1.00 90.81 170 LEU A N 1
ATOM 1309 C CA . LEU A 1 170 ? 6.627 -29.121 39.500 1.00 90.81 170 LEU A CA 1
ATOM 1310 C C . LEU A 1 170 ? 5.681 -28.579 38.414 1.00 90.81 170 LEU A C 1
ATOM 1312 O O . LEU A 1 170 ? 4.680 -29.213 38.073 1.00 90.81 170 LEU A O 1
ATOM 1316 N N . TYR A 1 171 ? 6.036 -27.428 37.853 1.00 92.19 171 TYR A N 1
ATOM 1317 C CA . TYR A 1 171 ? 5.436 -26.814 36.675 1.00 92.19 171 TYR A CA 1
ATOM 1318 C C . TYR A 1 171 ? 6.233 -27.204 35.429 1.00 92.19 171 TYR A C 1
ATOM 1320 O O . TYR A 1 171 ? 7.451 -27.058 35.374 1.00 92.19 171 TYR A O 1
ATOM 1328 N N . THR A 1 172 ? 5.535 -27.712 34.421 1.00 93.69 172 THR A N 1
ATOM 1329 C CA . THR A 1 172 ? 6.108 -28.253 33.189 1.00 93.69 172 THR A CA 1
ATOM 1330 C C . THR A 1 172 ? 5.429 -27.651 31.970 1.00 93.69 172 THR A C 1
ATOM 1332 O O . THR A 1 172 ? 4.265 -27.233 32.026 1.00 93.69 172 THR A O 1
ATOM 1335 N N . ARG A 1 173 ? 6.135 -27.694 30.836 1.00 93.75 173 ARG A N 1
ATOM 1336 C CA . ARG A 1 173 ? 5.562 -27.360 29.533 1.00 93.75 173 ARG A CA 1
ATOM 1337 C C . ARG A 1 173 ? 4.269 -28.142 29.272 1.00 93.75 173 ARG A C 1
ATOM 1339 O O . ARG A 1 173 ? 3.245 -27.543 28.971 1.00 93.75 173 ARG A O 1
ATOM 1346 N N . ASP A 1 174 ? 4.299 -29.463 29.405 1.00 94.00 174 ASP A N 1
ATOM 1347 C CA . ASP A 1 174 ? 3.195 -30.304 28.931 1.00 94.00 174 ASP A CA 1
ATOM 1348 C C . ASP A 1 174 ? 1.977 -30.261 29.862 1.00 94.00 174 ASP A C 1
ATOM 1350 O O . ASP A 1 174 ? 0.845 -30.160 29.390 1.00 94.00 174 ASP A O 1
ATOM 1354 N N . ASN A 1 175 ? 2.187 -30.278 31.184 1.00 93.75 175 ASN A N 1
ATOM 1355 C CA . ASN A 1 175 ? 1.070 -30.352 32.130 1.00 93.75 175 ASN A CA 1
ATOM 1356 C C . ASN A 1 175 ? 0.475 -28.988 32.493 1.00 93.75 175 ASN A C 1
ATOM 1358 O O . ASN A 1 175 ? -0.690 -28.940 32.879 1.00 93.75 175 ASN A O 1
ATOM 1362 N N . GLN A 1 176 ? 1.240 -27.892 32.420 1.00 93.88 176 GLN A N 1
ATOM 1363 C CA . GLN A 1 176 ? 0.748 -26.568 32.820 1.00 93.88 176 GLN A CA 1
ATOM 1364 C C . GLN A 1 176 ? 0.684 -25.593 31.657 1.00 93.88 176 GLN A C 1
ATOM 1366 O O . GLN A 1 176 ? -0.390 -25.060 31.395 1.00 93.88 176 GLN A O 1
ATOM 1371 N N . TRP A 1 177 ? 1.783 -25.383 30.929 1.00 93.69 177 TRP A N 1
ATOM 1372 C CA . TRP A 1 177 ? 1.768 -24.443 29.807 1.00 93.69 177 TRP A CA 1
ATOM 1373 C C . TRP A 1 177 ? 0.801 -24.901 28.714 1.00 93.69 177 TRP A C 1
ATOM 1375 O O . TRP A 1 177 ? -0.164 -24.199 28.434 1.00 93.69 177 TRP A O 1
ATOM 1385 N N . LEU A 1 178 ? 0.981 -26.099 28.152 1.00 95.69 178 LEU A N 1
ATOM 1386 C CA . LEU A 1 178 ? 0.137 -26.611 27.072 1.00 95.69 178 LEU A CA 1
ATOM 1387 C C . LEU A 1 178 ? -1.323 -26.797 27.516 1.00 95.69 178 LEU A C 1
ATOM 1389 O O . LEU A 1 178 ? -2.240 -26.516 26.746 1.00 95.69 178 LEU A O 1
ATOM 1393 N N . ALA A 1 179 ? -1.556 -27.214 28.762 1.00 96.56 179 ALA A N 1
ATOM 1394 C CA . ALA A 1 179 ? -2.902 -27.290 29.327 1.00 96.56 179 ALA A CA 1
ATOM 1395 C C . ALA A 1 179 ? -3.588 -25.912 29.368 1.00 96.56 179 ALA A C 1
ATOM 1397 O O . ALA A 1 179 ? -4.750 -25.795 28.977 1.00 96.56 179 ALA A O 1
ATOM 1398 N N . GLU A 1 180 ? -2.867 -24.863 29.768 1.00 95.94 180 GLU A N 1
ATOM 1399 C CA . GLU A 1 180 ? -3.386 -23.495 29.794 1.00 95.94 180 GLU A CA 1
ATOM 1400 C C . GLU A 1 180 ? -3.597 -22.927 28.385 1.00 95.94 180 GLU A C 1
ATOM 1402 O O . GLU A 1 180 ? -4.643 -22.341 28.110 1.00 95.94 180 GLU A O 1
ATOM 1407 N N . GLN A 1 181 ? -2.670 -23.182 27.454 1.00 96.44 181 GLN A N 1
ATOM 1408 C CA . GLN A 1 181 ? -2.841 -22.849 26.034 1.00 96.44 181 GLN A CA 1
ATOM 1409 C C . GLN A 1 181 ? -4.133 -23.465 25.477 1.00 96.44 181 GLN A C 1
ATOM 1411 O O . GLN A 1 181 ? -4.938 -22.781 24.841 1.00 96.44 181 GLN A O 1
ATOM 1416 N N . ASN A 1 182 ? -4.367 -24.746 25.774 1.00 97.25 182 ASN A N 1
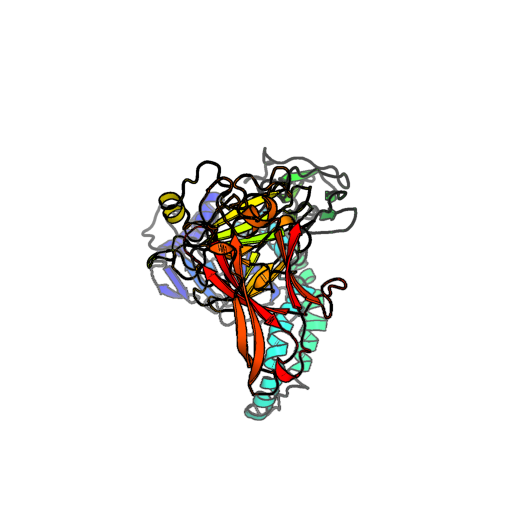ATOM 1417 C CA . ASN A 1 182 ? -5.571 -25.461 25.368 1.00 97.25 182 ASN A CA 1
ATOM 1418 C C . ASN A 1 182 ? -6.829 -24.894 26.031 1.00 97.25 182 ASN A C 1
ATOM 1420 O O . ASN A 1 182 ? -7.852 -24.755 25.361 1.00 97.25 182 ASN A O 1
ATOM 1424 N N . ARG A 1 183 ? -6.778 -24.526 27.317 1.00 98.00 183 ARG A N 1
ATOM 1425 C CA . ARG A 1 183 ? -7.904 -23.877 28.003 1.00 98.00 183 ARG A CA 1
ATOM 1426 C C . ARG A 1 183 ? -8.248 -22.544 27.342 1.00 98.00 183 ARG A C 1
ATOM 1428 O O . ARG A 1 183 ? -9.413 -22.296 27.039 1.00 98.00 183 ARG A O 1
ATOM 1435 N N . LEU A 1 184 ? -7.256 -21.702 27.069 1.00 98.19 184 LEU A N 1
ATOM 1436 C CA . LEU A 1 184 ? -7.489 -20.407 26.436 1.00 98.19 184 LEU A CA 1
ATOM 1437 C C . LEU A 1 184 ? -8.064 -20.565 25.024 1.00 98.19 184 LEU A C 1
ATOM 1439 O O . LEU A 1 184 ? -9.097 -19.974 24.710 1.00 98.19 184 LEU A O 1
ATOM 1443 N N . CYS A 1 185 ? -7.460 -21.430 24.207 1.00 97.94 185 CYS A N 1
ATOM 1444 C CA . CYS A 1 185 ? -7.857 -21.632 22.814 1.00 97.94 185 CYS A CA 1
ATOM 1445 C C . CYS A 1 185 ? -9.203 -22.340 22.640 1.00 97.94 185 CYS A C 1
ATOM 1447 O O . CYS A 1 185 ? -9.908 -22.049 21.676 1.00 97.94 185 CYS A O 1
ATOM 1449 N N . ASN A 1 186 ? -9.547 -23.273 23.532 1.00 98.00 186 ASN A N 1
ATOM 1450 C CA . ASN A 1 186 ? -10.711 -24.147 23.355 1.00 98.00 186 ASN A CA 1
ATOM 1451 C C . ASN A 1 186 ? -11.869 -23.814 24.304 1.00 98.00 186 ASN A C 1
ATOM 1453 O O . ASN A 1 186 ? -12.979 -24.290 24.086 1.00 98.00 186 ASN A O 1
ATOM 1457 N N . VAL A 1 187 ? -11.631 -23.020 25.354 1.00 97.88 187 VAL A N 1
ATOM 1458 C CA . VAL A 1 187 ? -12.647 -22.692 26.369 1.00 97.88 187 VAL A CA 1
ATOM 1459 C C . VAL A 1 187 ? -12.812 -21.187 26.557 1.00 97.88 187 VAL A C 1
ATOM 1461 O O . VAL A 1 187 ? -13.943 -20.725 26.663 1.00 97.88 187 VAL A O 1
ATOM 1464 N N . TYR A 1 188 ? -11.726 -20.410 26.608 1.00 98.44 188 TYR A N 1
ATOM 1465 C CA . TYR A 1 188 ? -11.818 -18.972 26.881 1.00 98.44 188 TYR A CA 1
ATOM 1466 C C . TYR A 1 188 ? -12.216 -18.161 25.642 1.00 98.44 188 TYR A C 1
ATOM 1468 O O . TYR A 1 188 ? -13.297 -17.573 25.617 1.00 98.44 188 TYR A O 1
ATOM 1476 N N . PHE A 1 189 ? -11.368 -18.131 24.608 1.00 98.31 189 PHE A N 1
ATOM 1477 C CA . PHE A 1 189 ? -11.583 -17.296 23.420 1.00 98.31 189 PHE A CA 1
ATOM 1478 C C . PHE A 1 189 ? -12.877 -17.612 22.650 1.00 98.31 189 PHE A C 1
ATOM 1480 O O . PHE A 1 189 ? -13.541 -16.656 22.257 1.00 98.31 189 PHE A O 1
ATOM 1487 N N . PRO A 1 190 ? -13.317 -18.883 22.506 1.00 98.38 190 PRO A N 1
ATOM 1488 C CA . PRO A 1 190 ? -14.544 -19.202 21.768 1.00 98.38 190 PRO A CA 1
ATOM 1489 C C . PRO A 1 190 ? -15.821 -18.543 22.304 1.00 98.38 190 PRO A C 1
ATOM 1491 O O . PRO A 1 190 ? -16.751 -18.311 21.540 1.00 98.38 190 PRO A O 1
ATOM 1494 N N . VAL A 1 191 ? -15.889 -18.247 23.607 1.00 97.88 191 VAL A N 1
ATOM 1495 C CA . VAL A 1 191 ? -17.108 -17.709 24.242 1.00 97.88 191 VAL A CA 1
ATOM 1496 C C . VAL A 1 191 ? -16.961 -16.264 24.705 1.00 97.88 191 VAL A C 1
ATOM 1498 O O . VAL A 1 191 ? -17.956 -15.611 25.030 1.00 97.88 191 VAL A O 1
ATOM 1501 N N . ARG A 1 192 ? -15.729 -15.742 24.783 1.00 97.56 192 ARG A N 1
ATOM 1502 C CA . ARG A 1 192 ? -15.481 -14.483 25.489 1.00 97.56 192 ARG A CA 1
ATOM 1503 C C . ARG A 1 192 ? -16.141 -13.290 24.813 1.00 97.56 192 ARG A C 1
ATOM 1505 O O . ARG A 1 192 ? -16.722 -12.457 25.507 1.00 97.56 192 ARG A O 1
ATOM 1512 N N . SER A 1 193 ? -16.092 -13.238 23.488 1.00 97.38 193 SER A N 1
ATOM 1513 C CA . SER A 1 193 ? -16.671 -12.164 22.681 1.00 97.38 193 SER A CA 1
ATOM 1514 C C . SER A 1 193 ? -18.166 -11.993 22.970 1.00 97.38 193 SER A C 1
ATOM 1516 O O . SER A 1 193 ? -18.602 -10.916 23.377 1.00 97.38 193 SER A O 1
ATOM 1518 N N . ALA A 1 194 ? -18.928 -13.089 22.891 1.00 96.94 194 ALA A N 1
ATOM 1519 C CA . ALA A 1 194 ? -20.363 -13.105 23.170 1.00 96.94 194 ALA A CA 1
ATOM 1520 C C . ALA A 1 194 ? -20.685 -12.728 24.628 1.00 96.94 194 ALA A C 1
ATOM 1522 O O . ALA A 1 194 ? -21.578 -11.918 24.881 1.00 96.94 194 ALA A O 1
ATOM 1523 N N . ASN A 1 195 ? -19.917 -13.250 25.592 1.00 97.06 195 ASN A N 1
ATOM 1524 C CA . ASN A 1 195 ? -20.101 -12.930 27.009 1.00 97.06 195 ASN A CA 1
ATOM 1525 C C . ASN A 1 195 ? -19.917 -11.428 27.289 1.00 97.06 195 ASN A C 1
ATOM 1527 O O . ASN A 1 195 ? -20.679 -10.832 28.050 1.00 97.06 195 ASN A O 1
ATOM 1531 N N . VAL A 1 196 ? -18.904 -10.797 26.689 1.00 97.25 196 VAL A N 1
ATOM 1532 C CA . VAL A 1 196 ? -18.623 -9.366 26.891 1.00 97.25 196 VAL A CA 1
ATOM 1533 C C . VAL A 1 196 ? -19.660 -8.487 26.195 1.00 97.25 196 VAL A C 1
ATOM 1535 O O . VAL A 1 196 ? -20.102 -7.510 26.796 1.00 97.25 196 VAL A O 1
ATOM 1538 N N . LEU A 1 197 ? -20.105 -8.847 24.989 1.00 96.06 197 LEU A N 1
ATOM 1539 C CA . LEU A 1 197 ? -21.199 -8.141 24.313 1.00 96.06 197 LEU A CA 1
ATOM 1540 C C . LEU A 1 197 ? -22.490 -8.189 25.140 1.00 96.06 197 LEU A C 1
ATOM 1542 O O . LEU A 1 197 ? -23.096 -7.148 25.387 1.00 96.06 197 LEU A O 1
ATOM 1546 N N . SER A 1 198 ? -22.857 -9.360 25.675 1.00 95.38 198 SER A N 1
ATOM 1547 C CA . SER A 1 198 ? -24.028 -9.500 26.555 1.00 95.38 198 SER A CA 1
ATOM 1548 C C . SER A 1 198 ? -23.941 -8.600 27.791 1.00 95.38 198 SER A C 1
ATOM 1550 O O . SER A 1 198 ? -24.941 -8.036 28.229 1.00 95.38 198 SER A O 1
ATOM 1552 N N . ASN A 1 199 ? -22.742 -8.441 28.345 1.00 94.19 199 ASN A N 1
ATOM 1553 C CA . ASN A 1 199 ? -22.474 -7.598 29.505 1.00 94.19 199 ASN A CA 1
ATOM 1554 C C . ASN A 1 199 ? -22.581 -6.084 29.216 1.00 94.19 199 ASN A C 1
ATOM 1556 O O . ASN A 1 199 ? -22.723 -5.293 30.154 1.00 94.19 199 ASN A O 1
ATOM 1560 N N . TYR A 1 200 ? -22.487 -5.682 27.946 1.00 94.75 200 TYR A N 1
ATOM 1561 C CA . TYR A 1 200 ? -22.680 -4.312 27.465 1.00 94.75 200 TYR A CA 1
ATOM 1562 C C . TYR A 1 200 ? -24.016 -4.129 26.730 1.00 94.75 200 TYR A C 1
ATOM 1564 O O . TYR A 1 200 ? -24.205 -3.110 26.074 1.00 94.75 200 TYR A O 1
ATOM 1572 N N . GLY A 1 201 ? -24.966 -5.063 26.851 1.00 89.19 201 GLY A N 1
ATOM 1573 C CA . GLY A 1 201 ? -26.213 -5.041 26.076 1.00 89.19 201 GLY A CA 1
ATOM 1574 C C . GLY A 1 201 ? -27.049 -3.761 26.221 1.00 89.19 201 GLY A C 1
ATOM 1575 O O . GLY A 1 201 ? -27.781 -3.406 25.311 1.00 89.19 201 GLY A O 1
ATOM 1576 N N . SER A 1 202 ? -26.919 -3.010 27.321 1.00 90.81 202 SER A N 1
ATOM 1577 C CA . SER A 1 202 ? -27.570 -1.698 27.458 1.00 90.81 202 SER A CA 1
ATOM 1578 C C . SER A 1 202 ? -26.900 -0.582 26.649 1.00 90.81 202 SER A C 1
ATOM 1580 O O . SER A 1 202 ? -27.527 0.454 26.447 1.00 90.81 202 SER A O 1
ATOM 1582 N N . LEU A 1 203 ? -25.646 -0.753 26.225 1.00 92.81 203 LEU A N 1
ATOM 1583 C CA . LEU A 1 203 ? -24.860 0.181 25.408 1.00 92.81 203 LEU A CA 1
ATOM 1584 C C . LEU A 1 203 ? -24.763 -0.257 23.940 1.00 92.81 203 LEU A C 1
ATOM 1586 O O . LEU A 1 203 ? -24.403 0.559 23.100 1.00 92.81 203 LEU A O 1
ATOM 1590 N N . PHE A 1 204 ? -25.098 -1.510 23.627 1.00 92.81 204 PHE A N 1
ATOM 1591 C CA . PHE A 1 204 ? -25.152 -2.021 22.261 1.00 92.81 204 PHE A CA 1
ATOM 1592 C C . PHE A 1 204 ? -26.614 -2.043 21.780 1.00 92.81 204 PHE A C 1
ATOM 1594 O O . PHE A 1 204 ? -27.424 -2.780 22.346 1.00 92.81 204 PHE A O 1
ATOM 1601 N N . PRO A 1 205 ? -27.004 -1.206 20.804 1.00 91.00 205 PRO A N 1
ATOM 1602 C CA . PRO A 1 205 ? -28.391 -1.124 20.364 1.00 91.00 205 PRO A CA 1
ATOM 1603 C C . PRO A 1 205 ? -28.822 -2.428 19.678 1.00 91.00 205 PRO A C 1
ATOM 1605 O O . PRO A 1 205 ? -28.027 -3.083 19.016 1.00 91.00 205 PRO A O 1
ATOM 1608 N N . GLY A 1 206 ? -30.106 -2.778 19.796 1.00 88.62 206 GLY A N 1
ATOM 1609 C CA . GLY A 1 206 ? -30.686 -3.934 19.097 1.00 88.62 206 GLY A CA 1
ATOM 1610 C C . GLY A 1 206 ? -30.994 -3.691 17.613 1.00 88.62 206 GLY A C 1
ATOM 1611 O O . GLY A 1 206 ? -31.612 -4.542 16.986 1.00 88.62 206 GLY A O 1
ATOM 1612 N N . THR A 1 207 ? -30.641 -2.520 17.073 1.00 93.44 207 THR A N 1
ATOM 1613 C CA . THR A 1 207 ? -30.704 -2.247 15.632 1.00 93.44 207 THR A CA 1
ATOM 1614 C C . THR A 1 207 ? -29.423 -2.773 14.994 1.00 93.44 207 THR A C 1
ATOM 1616 O O . THR A 1 207 ? -28.342 -2.271 15.310 1.00 93.44 207 THR A O 1
ATOM 1619 N N . ASP A 1 208 ? -29.548 -3.738 14.087 1.00 92.38 208 ASP A N 1
ATOM 1620 C CA . ASP A 1 208 ? -28.400 -4.384 13.451 1.00 92.38 208 ASP A CA 1
ATOM 1621 C C . ASP A 1 208 ? -27.609 -3.415 12.560 1.00 92.38 208 ASP A C 1
ATOM 1623 O O . ASP A 1 208 ? -28.174 -2.612 11.801 1.00 92.38 208 ASP A O 1
ATOM 1627 N N . ALA A 1 209 ? -26.280 -3.490 12.663 1.00 96.38 209 ALA A N 1
ATOM 1628 C CA . ALA A 1 209 ? -25.378 -2.776 11.770 1.00 96.38 209 ALA A CA 1
ATOM 1629 C C . ALA A 1 209 ? -25.480 -3.354 10.346 1.00 96.38 209 ALA A C 1
ATOM 1631 O O . ALA A 1 209 ? -25.653 -4.565 10.207 1.00 96.38 209 ALA A O 1
ATOM 1632 N N . PRO A 1 210 ? -25.368 -2.532 9.286 1.00 97.44 210 PRO A N 1
ATOM 1633 C CA . PRO A 1 210 ? -25.368 -3.044 7.922 1.00 97.44 210 PRO A CA 1
ATOM 1634 C C . PRO A 1 210 ? -24.231 -4.035 7.677 1.00 97.44 210 PRO A C 1
ATOM 1636 O O . PRO A 1 210 ? -23.076 -3.753 7.982 1.00 97.44 210 PRO A O 1
ATOM 1639 N N . GLU A 1 211 ? -24.537 -5.173 7.077 1.00 97.06 211 GLU A N 1
ATOM 1640 C CA . GLU A 1 211 ? -23.538 -6.105 6.567 1.00 97.06 211 GLU A CA 1
ATOM 1641 C C . GLU A 1 211 ? -23.240 -5.807 5.095 1.00 97.06 211 GLU A C 1
ATOM 1643 O O . GLU A 1 211 ? -24.134 -5.455 4.318 1.00 97.06 211 GLU A O 1
ATOM 1648 N N . PHE A 1 212 ? -21.971 -5.952 4.717 1.00 97.69 212 PHE A N 1
ATOM 1649 C CA . PHE A 1 212 ? -21.502 -5.768 3.350 1.00 97.69 212 PHE A CA 1
ATOM 1650 C C . PHE A 1 212 ? -21.473 -7.099 2.598 1.00 97.69 212 PHE A C 1
ATOM 1652 O O . PHE A 1 212 ? -20.980 -8.104 3.116 1.00 97.69 212 PHE A O 1
ATOM 1659 N N . PHE A 1 213 ? -21.952 -7.088 1.355 1.00 96.94 213 PHE A N 1
ATOM 1660 C CA . PHE A 1 213 ? -21.918 -8.240 0.461 1.00 96.94 213 PHE A CA 1
ATOM 1661 C C . PHE A 1 213 ? -21.347 -7.852 -0.895 1.00 96.94 213 PHE A C 1
ATOM 1663 O O . PHE A 1 213 ? -21.807 -6.884 -1.497 1.00 96.94 213 PHE A O 1
ATOM 1670 N N . VAL A 1 214 ? -20.425 -8.656 -1.415 1.00 96.12 214 VAL A N 1
ATOM 1671 C CA . VAL A 1 214 ? -19.948 -8.565 -2.798 1.00 96.12 214 VAL A CA 1
ATOM 1672 C C . VAL A 1 214 ? -20.425 -9.812 -3.530 1.00 96.12 214 VAL A C 1
ATOM 1674 O O . VAL A 1 214 ? -20.163 -10.932 -3.096 1.00 96.12 214 VAL A O 1
ATOM 1677 N N . ASN A 1 215 ? -21.199 -9.639 -4.604 1.00 92.12 215 ASN A N 1
ATOM 1678 C CA . ASN A 1 215 ? -21.785 -10.748 -5.377 1.00 92.12 215 ASN A CA 1
ATOM 1679 C C . ASN A 1 215 ? -22.578 -11.760 -4.524 1.00 92.12 215 ASN A C 1
ATOM 1681 O O . ASN A 1 215 ? -22.560 -12.965 -4.773 1.00 92.12 215 ASN A O 1
ATOM 1685 N N . GLY A 1 216 ? -23.270 -11.267 -3.492 1.00 90.94 216 GLY A N 1
ATOM 1686 C CA . GLY A 1 216 ? -24.065 -12.089 -2.575 1.00 90.94 216 GLY A CA 1
ATOM 1687 C C . GLY A 1 216 ? -23.261 -12.835 -1.504 1.00 90.94 216 GLY A C 1
ATOM 1688 O O . GLY A 1 216 ? -23.856 -13.558 -0.708 1.00 90.94 216 GLY A O 1
ATOM 1689 N N . VAL A 1 217 ? -21.939 -12.650 -1.442 1.00 94.19 217 VAL A N 1
ATOM 1690 C CA . VAL A 1 217 ? -21.070 -13.216 -0.402 1.00 94.19 217 VAL A CA 1
ATOM 1691 C C . VAL A 1 217 ? -20.743 -12.139 0.624 1.00 94.19 217 VAL A C 1
ATOM 1693 O O . VAL A 1 217 ? -20.378 -11.028 0.250 1.00 94.19 217 VAL A O 1
ATOM 1696 N N . SER A 1 218 ? -20.883 -12.458 1.915 1.00 94.81 218 SER A N 1
ATOM 1697 C CA . SER A 1 218 ? -20.514 -11.538 2.998 1.00 94.81 218 SER A CA 1
ATOM 1698 C C . SER A 1 218 ? -19.024 -11.208 2.904 1.00 94.81 218 SER A C 1
ATOM 1700 O O . SER A 1 218 ? -18.183 -12.109 2.922 1.00 94.81 218 SER A O 1
ATOM 1702 N N . GLN A 1 219 ? -18.708 -9.923 2.763 1.00 94.81 219 GLN A N 1
ATOM 1703 C CA . GLN A 1 219 ? -17.354 -9.439 2.525 1.00 94.81 219 GLN A CA 1
ATOM 1704 C C . GLN A 1 219 ? -17.187 -8.043 3.135 1.00 94.81 219 GLN A C 1
ATOM 1706 O O . GLN A 1 219 ? -17.733 -7.062 2.635 1.00 94.81 219 GLN A O 1
ATOM 1711 N N . ASN A 1 220 ? -16.398 -7.944 4.208 1.00 94.31 220 ASN A N 1
ATOM 1712 C CA . ASN A 1 220 ? -16.102 -6.677 4.878 1.00 94.31 220 ASN A CA 1
ATOM 1713 C C . ASN A 1 220 ? -14.847 -6.018 4.284 1.00 94.31 220 ASN A C 1
ATOM 1715 O O . ASN A 1 220 ? -13.770 -6.073 4.878 1.00 94.31 220 ASN A O 1
ATOM 1719 N N . GLY A 1 221 ? -15.011 -5.399 3.116 1.00 95.25 221 GLY A N 1
ATOM 1720 C CA . GLY A 1 221 ? -13.948 -4.697 2.392 1.00 95.25 221 GLY A CA 1
ATOM 1721 C C . GLY A 1 221 ? -13.197 -5.565 1.388 1.00 95.25 221 GLY A C 1
ATOM 1722 O O . GLY A 1 221 ? -13.608 -6.681 1.080 1.00 95.25 221 GLY A O 1
ATOM 1723 N N . GLY A 1 222 ? -12.094 -5.047 0.860 1.00 95.50 222 GLY A N 1
ATOM 1724 C CA . GLY A 1 222 ? -11.290 -5.707 -0.167 1.00 95.50 222 GLY A CA 1
ATOM 1725 C C . GLY A 1 222 ? -11.817 -5.468 -1.581 1.00 95.50 222 GLY A C 1
ATOM 1726 O O . GLY A 1 222 ? -12.514 -4.490 -1.849 1.00 95.50 222 GLY A O 1
ATOM 1727 N N . ILE A 1 223 ? -11.452 -6.359 -2.499 1.00 96.56 223 ILE A N 1
ATOM 1728 C CA . ILE A 1 223 ? -11.636 -6.138 -3.935 1.00 96.56 223 ILE A CA 1
ATOM 1729 C C . ILE A 1 223 ? -13.070 -6.467 -4.366 1.00 96.56 223 ILE A C 1
ATOM 1731 O O . ILE A 1 223 ? -13.625 -7.507 -4.002 1.00 96.56 223 ILE A O 1
ATOM 1735 N N . ILE A 1 224 ? -13.651 -5.586 -5.176 1.00 96.69 224 ILE A N 1
ATOM 1736 C CA . ILE A 1 224 ? -14.865 -5.808 -5.955 1.00 96.69 224 ILE A CA 1
ATOM 1737 C C . ILE A 1 224 ? -14.417 -6.089 -7.399 1.00 96.69 224 ILE A C 1
ATOM 1739 O O . ILE A 1 224 ? -13.849 -5.196 -8.025 1.00 96.69 224 ILE A O 1
ATOM 1743 N N . PRO A 1 225 ? -14.650 -7.301 -7.936 1.00 93.88 225 PRO A N 1
ATOM 1744 C CA . PRO A 1 225 ? -14.329 -7.626 -9.331 1.00 93.88 225 PRO A CA 1
ATOM 1745 C C . PRO A 1 225 ? -15.068 -6.719 -10.333 1.00 93.88 225 PRO A C 1
ATOM 1747 O O . PRO A 1 225 ? -16.120 -6.195 -9.988 1.00 93.88 225 PRO A O 1
ATOM 1750 N N . ASP A 1 226 ? -14.610 -6.613 -11.585 1.00 86.81 226 ASP A N 1
ATOM 1751 C CA . ASP A 1 226 ? -15.180 -5.710 -12.614 1.00 86.81 226 ASP A CA 1
ATOM 1752 C C . ASP A 1 226 ? -16.689 -5.884 -12.842 1.00 86.81 226 ASP A C 1
ATOM 1754 O O . ASP A 1 226 ? -17.432 -4.925 -13.035 1.00 86.81 226 ASP A O 1
ATOM 1758 N N . SER A 1 227 ? -17.172 -7.129 -12.810 1.00 86.62 227 SER A N 1
ATOM 1759 C CA . SER A 1 227 ? -18.601 -7.455 -12.927 1.00 86.62 227 SER A CA 1
ATOM 1760 C C . SER A 1 227 ? -19.307 -7.539 -11.571 1.00 86.62 227 SER A C 1
ATOM 1762 O O . SER A 1 227 ? -20.410 -8.080 -11.473 1.00 86.62 227 SER A O 1
ATOM 1764 N N . GLY A 1 228 ? -18.614 -7.139 -10.511 1.00 90.00 228 GLY A N 1
ATOM 1765 C CA . GLY A 1 228 ? -19.027 -7.281 -9.134 1.00 90.00 228 GLY A CA 1
ATOM 1766 C C . GLY A 1 228 ? -19.975 -6.178 -8.696 1.00 90.00 228 GLY A C 1
ATOM 1767 O O . GLY A 1 228 ? -19.943 -5.055 -9.196 1.00 90.00 228 GLY A O 1
ATOM 1768 N N . SER A 1 229 ? -20.822 -6.490 -7.723 1.00 92.12 229 SER A N 1
ATOM 1769 C CA . SER A 1 229 ? -21.711 -5.507 -7.118 1.00 92.12 229 SER A CA 1
ATOM 1770 C C . SER A 1 229 ? -21.654 -5.563 -5.599 1.00 92.12 229 SER A C 1
ATOM 1772 O O . SER A 1 229 ? -21.701 -6.639 -4.998 1.00 92.12 229 SER A O 1
ATOM 1774 N N . LEU A 1 230 ? -21.560 -4.382 -4.982 1.00 96.75 230 LEU A N 1
ATOM 1775 C CA . LEU A 1 230 ? -21.633 -4.197 -3.537 1.00 96.75 230 LEU A CA 1
ATOM 1776 C C . LEU A 1 230 ? -23.093 -4.017 -3.125 1.00 96.75 230 LEU A C 1
ATOM 1778 O O . LEU A 1 230 ? -23.807 -3.209 -3.709 1.00 96.75 230 LEU A O 1
ATOM 1782 N N . HIS A 1 231 ? -23.541 -4.735 -2.104 1.00 95.38 231 HIS A N 1
ATOM 1783 C CA . HIS A 1 231 ? -24.872 -4.592 -1.519 1.00 95.38 231 HIS A CA 1
ATOM 1784 C C . HIS A 1 231 ? -24.744 -4.441 -0.008 1.00 95.38 231 HIS A C 1
ATOM 1786 O O . HIS A 1 231 ? -23.868 -5.041 0.616 1.00 95.38 231 HIS A O 1
ATOM 1792 N N . LEU A 1 232 ? -25.659 -3.673 0.579 1.00 97.44 232 LEU A N 1
ATOM 1793 C CA . LEU A 1 232 ? -25.791 -3.528 2.026 1.00 97.44 232 LEU A CA 1
ATOM 1794 C C . LEU A 1 232 ? -27.033 -4.285 2.482 1.00 97.44 232 LEU A C 1
ATOM 1796 O O . LEU A 1 232 ? -28.091 -4.142 1.862 1.00 97.44 232 LEU A O 1
ATOM 1800 N N . ALA A 1 233 ? -26.940 -5.052 3.565 1.00 96.69 233 ALA A N 1
ATOM 1801 C CA . ALA A 1 233 ? -28.100 -5.711 4.150 1.00 96.69 233 ALA A CA 1
ATOM 1802 C C . ALA A 1 233 ? -28.226 -5.405 5.641 1.00 96.69 233 ALA A C 1
ATOM 1804 O O . ALA A 1 233 ? -27.276 -5.516 6.407 1.00 96.69 233 ALA A O 1
ATOM 1805 N N . ALA A 1 234 ? -29.432 -5.029 6.040 1.00 94.75 234 ALA A N 1
ATOM 1806 C CA . ALA A 1 234 ? -29.860 -4.910 7.424 1.00 94.75 234 ALA A CA 1
ATOM 1807 C C . ALA A 1 234 ? -31.376 -5.103 7.480 1.00 94.75 234 ALA A C 1
ATOM 1809 O O . ALA A 1 234 ? -32.084 -4.841 6.498 1.00 94.75 234 ALA A O 1
ATOM 1810 N N . SER A 1 235 ? -31.892 -5.553 8.619 1.00 87.19 235 SER A N 1
ATOM 1811 C CA . SER A 1 235 ? -33.330 -5.613 8.862 1.00 87.19 235 SER A CA 1
ATOM 1812 C C . SER A 1 235 ? -33.612 -5.599 10.363 1.00 87.19 235 SER A C 1
ATOM 1814 O O . SER A 1 235 ? -33.028 -6.413 11.068 1.00 87.19 235 SER A O 1
ATOM 1816 N N . PRO A 1 236 ? -34.571 -4.795 10.858 1.00 91.50 236 PRO A N 1
ATOM 1817 C CA . PRO A 1 236 ? -35.359 -3.765 10.164 1.00 91.50 236 PRO A CA 1
ATOM 1818 C C . PRO A 1 236 ? -34.661 -2.388 10.128 1.00 91.50 236 PRO A C 1
ATOM 1820 O O . PRO A 1 236 ? -33.763 -2.120 10.921 1.00 91.50 236 PRO A O 1
ATOM 1823 N N . GLY A 1 237 ? -35.135 -1.477 9.269 1.00 93.50 237 GLY A N 1
ATOM 1824 C CA . GLY A 1 237 ? -34.729 -0.062 9.252 1.00 93.50 237 GLY A CA 1
ATOM 1825 C C . GLY A 1 237 ? -34.268 0.446 7.884 1.00 93.50 237 GLY A C 1
ATOM 1826 O O . GLY A 1 237 ? -34.282 -0.290 6.899 1.00 93.50 237 GLY A O 1
ATOM 1827 N N . THR A 1 238 ? -33.869 1.718 7.835 1.00 96.69 238 THR A N 1
ATOM 1828 C CA . THR A 1 238 ? -33.293 2.358 6.640 1.00 96.69 238 THR A CA 1
ATOM 1829 C C . THR A 1 238 ? -31.775 2.363 6.743 1.00 96.69 238 THR A C 1
ATOM 1831 O O . THR A 1 238 ? -31.232 2.830 7.744 1.00 96.69 238 THR A O 1
ATOM 1834 N N . ILE A 1 239 ? -31.085 1.873 5.712 1.00 98.44 239 ILE A N 1
ATOM 1835 C CA . ILE A 1 239 ? -29.622 1.905 5.644 1.00 98.44 239 ILE A CA 1
ATOM 1836 C C . ILE A 1 239 ? -29.188 3.261 5.089 1.00 98.44 239 ILE A C 1
ATOM 1838 O O . ILE A 1 239 ? -29.590 3.631 3.987 1.00 98.44 239 ILE A O 1
ATOM 1842 N N .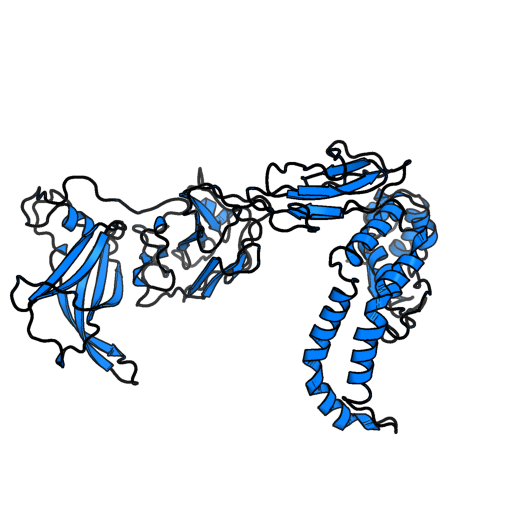 HIS A 1 240 ? -28.343 3.968 5.831 1.00 98.31 240 HIS A N 1
ATOM 1843 C CA . HIS A 1 240 ? -27.659 5.184 5.407 1.00 98.31 240 HIS A CA 1
ATOM 1844 C C . HIS A 1 240 ? -26.173 4.893 5.236 1.00 98.31 240 HIS A C 1
ATOM 1846 O O . HIS A 1 240 ? -25.571 4.283 6.120 1.00 98.31 240 HIS A O 1
ATOM 1852 N N . TYR A 1 241 ? -25.582 5.331 4.128 1.00 98.31 241 TYR A N 1
ATOM 1853 C CA . TYR A 1 241 ? -24.175 5.088 3.836 1.00 98.31 241 TYR A CA 1
ATOM 1854 C C . TYR A 1 241 ? -23.496 6.274 3.157 1.00 98.31 241 TYR A C 1
ATOM 1856 O O . TYR A 1 241 ? -24.141 7.104 2.521 1.00 98.31 241 TYR A O 1
ATOM 1864 N N . THR A 1 242 ? -22.180 6.321 3.275 1.00 97.75 242 THR A N 1
ATOM 1865 C CA . THR A 1 242 ? -21.285 7.287 2.637 1.00 97.75 242 THR A CA 1
ATOM 1866 C C . THR A 1 242 ? -20.143 6.530 1.961 1.00 97.75 242 THR A C 1
ATOM 1868 O O . THR A 1 242 ? -19.813 5.408 2.352 1.00 97.75 242 THR A O 1
ATOM 1871 N N . THR A 1 243 ? -19.547 7.130 0.933 1.00 95.69 243 THR A N 1
ATOM 1872 C CA . THR A 1 243 ? -18.393 6.573 0.198 1.00 95.69 243 THR A CA 1
ATOM 1873 C C . THR A 1 243 ? -17.134 7.432 0.349 1.00 95.69 243 THR A C 1
ATOM 1875 O O . THR A 1 243 ? -16.060 7.036 -0.085 1.00 95.69 243 THR A O 1
ATOM 1878 N N . ASP A 1 244 ? -17.261 8.600 0.980 1.00 91.75 244 ASP A N 1
ATOM 1879 C CA . ASP A 1 244 ? -16.187 9.557 1.269 1.00 91.75 244 ASP A CA 1
ATOM 1880 C C . ASP A 1 244 ? -15.544 9.335 2.653 1.00 91.75 244 ASP A C 1
ATOM 1882 O O . ASP A 1 244 ? -14.700 10.116 3.089 1.00 91.75 244 ASP A O 1
ATOM 1886 N N . GLY A 1 245 ? -15.966 8.293 3.378 1.00 92.69 245 GLY A N 1
ATOM 1887 C CA . GLY A 1 245 ? -15.520 8.009 4.738 1.00 92.69 245 GLY A CA 1
ATOM 1888 C C . GLY A 1 245 ? -16.147 8.884 5.832 1.00 92.69 245 GLY A C 1
ATOM 1889 O O . GLY A 1 245 ? -15.758 8.753 6.995 1.00 92.69 245 GLY A O 1
ATOM 1890 N N . ALA A 1 246 ? -17.129 9.742 5.544 1.00 96.75 246 ALA A N 1
ATOM 1891 C CA . ALA A 1 246 ? -17.864 10.461 6.588 1.00 96.75 246 ALA A CA 1
ATOM 1892 C C . ALA A 1 246 ? -18.799 9.517 7.369 1.00 96.75 246 ALA A C 1
ATOM 1894 O O . ALA A 1 246 ? -19.264 8.515 6.840 1.00 96.75 246 ALA A O 1
ATOM 1895 N N . ASP A 1 247 ? -19.114 9.803 8.634 1.00 97.50 247 ASP A N 1
ATOM 1896 C CA . ASP A 1 247 ? -20.137 9.025 9.355 1.00 97.50 247 ASP A CA 1
ATOM 1897 C C . ASP A 1 247 ? -21.544 9.374 8.810 1.00 97.50 247 ASP A C 1
ATOM 1899 O O . ASP A 1 247 ? -21.864 10.564 8.718 1.00 97.50 247 ASP A O 1
ATOM 1903 N N . PRO A 1 248 ? -22.411 8.395 8.472 1.00 98.19 248 PRO A N 1
ATOM 1904 C CA . PRO A 1 248 ? -23.803 8.653 8.088 1.00 98.19 248 PRO A CA 1
ATOM 1905 C C . PRO A 1 248 ? -24.663 9.318 9.178 1.00 98.19 248 PRO A C 1
ATOM 1907 O O . PRO A 1 248 ? -25.747 9.827 8.883 1.00 98.19 248 PRO A O 1
ATOM 1910 N N . ARG A 1 249 ? -24.202 9.316 10.434 1.00 97.50 249 ARG A N 1
ATOM 1911 C CA . ARG A 1 249 ? -24.840 9.942 11.595 1.00 97.50 249 ARG A CA 1
ATOM 1912 C C . ARG A 1 249 ? -23.987 11.114 12.098 1.00 97.50 249 ARG A C 1
ATOM 1914 O O . ARG A 1 249 ? -22.845 10.925 12.500 1.00 97.50 249 ARG A O 1
ATOM 1921 N N . LEU A 1 250 ? -24.574 12.307 12.166 1.00 96.38 250 LEU A N 1
ATOM 1922 C CA . LEU A 1 250 ? -23.967 13.474 12.816 1.00 96.38 250 LEU A CA 1
ATOM 1923 C C . LEU A 1 250 ? -24.088 13.402 14.344 1.00 96.38 250 LEU A C 1
ATOM 1925 O O . LEU A 1 250 ? -24.922 12.672 14.891 1.00 96.38 250 LEU A O 1
ATOM 1929 N N . GLU A 1 251 ? -23.300 14.225 15.036 1.00 92.25 251 GLU A N 1
ATOM 1930 C CA . GLU A 1 251 ? -23.493 14.503 16.464 1.00 92.25 251 GLU A CA 1
ATOM 1931 C C . GLU A 1 251 ? -24.945 14.921 16.748 1.00 92.25 251 GLU A C 1
ATOM 1933 O O . GLU A 1 251 ? -25.597 15.592 15.941 1.00 92.25 251 GLU A O 1
ATOM 1938 N N . GLY A 1 252 ? -25.499 14.456 17.868 1.00 92.38 252 GLY A N 1
ATOM 1939 C CA . GLY A 1 252 ? -26.920 14.632 18.176 1.00 92.38 252 GLY A CA 1
ATOM 1940 C C . GLY A 1 252 ? -27.869 13.720 17.381 1.00 92.38 252 GLY A C 1
ATOM 1941 O O . GLY A 1 252 ? -29.068 13.710 17.650 1.00 92.38 252 GLY A O 1
ATOM 1942 N N . GLY A 1 253 ? -27.363 12.904 16.450 1.00 94.31 253 GLY A N 1
ATOM 1943 C CA . GLY A 1 253 ? -28.099 11.796 15.833 1.00 94.31 253 GLY A CA 1
ATOM 1944 C C . GLY A 1 253 ? -28.900 12.123 14.575 1.00 94.31 253 GLY A C 1
ATOM 1945 O O . GLY A 1 253 ? -29.686 11.281 14.137 1.00 94.31 253 GLY A O 1
ATOM 1946 N N . SER A 1 254 ? -28.707 13.301 13.980 1.00 96.62 254 SER A N 1
ATOM 1947 C CA . SER A 1 254 ? -29.274 13.613 12.660 1.00 96.62 254 SER A CA 1
ATOM 1948 C C . SER A 1 254 ? -28.547 12.849 11.548 1.00 96.62 254 SER A C 1
ATOM 1950 O O . SER A 1 254 ? -27.382 12.484 11.697 1.00 96.62 254 SER A O 1
ATOM 1952 N N . VAL A 1 255 ? -29.225 12.617 10.421 1.00 98.12 255 VAL A N 1
ATOM 1953 C CA . VAL A 1 255 ? -28.602 12.022 9.226 1.00 98.12 255 VAL A CA 1
ATOM 1954 C C . VAL A 1 255 ? -27.604 13.017 8.632 1.00 98.12 255 VAL A C 1
ATOM 1956 O O . VAL A 1 255 ? -27.913 14.204 8.506 1.00 98.12 255 VAL A O 1
ATOM 1959 N N . ASN A 1 256 ? -26.417 12.542 8.265 1.00 97.88 256 ASN A N 1
ATOM 1960 C CA . ASN A 1 256 ? -25.430 13.344 7.555 1.00 97.88 256 ASN A CA 1
ATOM 1961 C C . ASN A 1 256 ? -25.939 13.687 6.140 1.00 97.88 256 ASN A C 1
ATOM 1963 O O . ASN A 1 256 ? -26.321 12.774 5.409 1.00 97.88 256 ASN A O 1
ATOM 1967 N N . PRO A 1 257 ? -25.939 14.966 5.717 1.00 97.06 257 PRO A N 1
ATOM 1968 C CA . PRO A 1 257 ? -26.366 15.361 4.374 1.00 97.06 257 PRO A CA 1
ATOM 1969 C C . PRO A 1 257 ? -25.605 14.700 3.216 1.00 97.06 257 PRO A C 1
ATOM 1971 O O . PRO A 1 257 ? -26.148 14.642 2.116 1.00 97.06 257 PRO A O 1
ATOM 1974 N N . THR A 1 258 ? -24.375 14.217 3.432 1.00 95.62 258 THR A N 1
ATOM 1975 C CA . THR A 1 258 ? -23.617 13.476 2.405 1.00 95.62 258 THR A CA 1
ATOM 1976 C C . THR A 1 258 ? -24.013 11.999 2.318 1.00 95.62 258 THR A C 1
ATOM 1978 O O . THR A 1 258 ? -23.606 11.306 1.386 1.00 95.62 258 THR A O 1
ATOM 1981 N N . ALA A 1 259 ? -24.828 11.501 3.256 1.00 97.69 259 ALA A N 1
ATOM 1982 C CA . ALA A 1 259 ? -25.250 10.111 3.280 1.00 97.69 259 ALA A CA 1
ATOM 1983 C C . ALA A 1 259 ? -26.343 9.822 2.243 1.00 97.69 259 ALA A C 1
ATOM 1985 O O . ALA A 1 259 ? -27.390 10.469 2.188 1.00 97.69 259 ALA A O 1
ATOM 1986 N N . SER A 1 260 ? -26.122 8.766 1.470 1.00 97.12 260 SER A N 1
ATOM 1987 C CA . SER A 1 260 ? -27.122 8.146 0.608 1.00 97.12 260 SER A CA 1
ATOM 1988 C C . SER A 1 260 ? -27.925 7.097 1.379 1.00 97.12 260 SER A C 1
ATOM 1990 O O . SER A 1 260 ? -27.506 6.624 2.435 1.00 97.12 260 SER A O 1
ATOM 1992 N N . SER A 1 261 ? -29.101 6.729 0.868 1.00 96.44 261 SER A N 1
ATOM 1993 C CA . SER A 1 261 ? -29.904 5.632 1.427 1.00 96.44 261 SER A CA 1
ATOM 1994 C C . SER A 1 261 ? -29.810 4.396 0.536 1.00 96.44 261 SER A C 1
ATOM 1996 O O . SER A 1 261 ? -29.900 4.518 -0.683 1.00 96.44 261 SER A O 1
ATOM 1998 N N . ALA A 1 262 ? -29.669 3.214 1.133 1.00 96.06 262 ALA A N 1
ATOM 1999 C CA . ALA A 1 262 ? -29.667 1.936 0.423 1.00 96.06 262 ALA A CA 1
ATOM 2000 C C . ALA A 1 262 ? -30.914 1.112 0.767 1.00 96.06 262 ALA A C 1
ATOM 2002 O O . ALA A 1 262 ? -31.411 1.136 1.895 1.00 96.06 262 ALA A O 1
ATOM 2003 N N . THR A 1 263 ? -31.408 0.351 -0.212 1.00 95.19 263 THR A N 1
ATOM 2004 C CA . THR A 1 263 ? -32.418 -0.687 0.033 1.00 95.19 263 THR A CA 1
ATOM 2005 C C . THR A 1 263 ? -31.702 -1.991 0.360 1.00 95.19 263 THR A C 1
ATOM 2007 O O . THR A 1 263 ? -30.800 -2.392 -0.370 1.00 95.19 263 THR A O 1
ATOM 2010 N N . SER A 1 264 ? -32.107 -2.651 1.446 1.00 95.75 264 SER A N 1
ATOM 2011 C CA . SER A 1 264 ? -31.488 -3.900 1.906 1.00 95.75 264 SER A CA 1
ATOM 2012 C C . SER A 1 264 ? -31.440 -4.953 0.788 1.00 95.75 264 SER A C 1
ATOM 2014 O O . SER A 1 264 ? -32.466 -5.262 0.179 1.00 95.75 264 SER A O 1
ATOM 2016 N N . GLY A 1 265 ? -30.243 -5.465 0.492 1.00 93.88 265 GLY A N 1
ATOM 2017 C CA . GLY A 1 265 ? -29.986 -6.462 -0.554 1.00 93.88 265 GLY A CA 1
ATOM 2018 C C . GLY A 1 265 ? -29.934 -5.921 -1.990 1.00 93.88 265 GLY A C 1
ATOM 2019 O O . GLY A 1 265 ? -29.635 -6.675 -2.915 1.00 93.88 265 GLY A O 1
ATOM 2020 N N . VAL A 1 266 ? -30.177 -4.628 -2.211 1.00 94.31 266 VAL A N 1
ATOM 2021 C CA . VAL A 1 266 ? -30.101 -3.998 -3.541 1.00 94.31 266 VAL A CA 1
ATOM 2022 C C . VAL A 1 266 ? -28.690 -3.441 -3.766 1.00 94.31 266 VAL A C 1
ATOM 2024 O O . VAL A 1 266 ? -28.123 -2.872 -2.830 1.00 94.31 266 VAL A O 1
ATOM 2027 N N . PRO A 1 267 ? -28.104 -3.610 -4.970 1.00 94.12 267 PRO A N 1
ATOM 2028 C CA . PRO A 1 267 ? -26.740 -3.161 -5.201 1.00 94.12 267 PRO A CA 1
ATOM 2029 C C . PRO A 1 267 ? -26.616 -1.641 -5.155 1.00 94.12 267 PRO A C 1
ATOM 2031 O O . PRO A 1 267 ? -27.496 -0.916 -5.622 1.00 94.12 267 PRO A O 1
ATOM 2034 N N . ILE A 1 268 ? -25.489 -1.182 -4.621 1.00 93.75 268 ILE A N 1
ATOM 2035 C CA . ILE A 1 268 ? -25.025 0.199 -4.672 1.00 93.75 268 ILE A CA 1
ATOM 2036 C C . ILE A 1 268 ? -23.835 0.289 -5.630 1.00 93.75 268 ILE A C 1
ATOM 2038 O O . ILE A 1 268 ? -23.012 -0.623 -5.711 1.00 93.75 268 ILE A O 1
ATOM 2042 N N . SER A 1 269 ? -23.745 1.393 -6.366 1.00 85.56 269 SER A N 1
ATOM 2043 C CA . SER A 1 269 ? -22.620 1.659 -7.264 1.00 85.56 269 SER A CA 1
ATOM 2044 C C . SER A 1 269 ? -21.571 2.507 -6.556 1.00 85.56 269 SER A C 1
ATOM 2046 O O . SER A 1 269 ? -21.905 3.520 -5.941 1.00 85.56 269 SER A O 1
ATOM 2048 N N . LEU A 1 270 ? -20.307 2.108 -6.683 1.00 92.31 270 LEU A N 1
ATOM 2049 C CA . LEU A 1 270 ? -19.160 2.937 -6.331 1.00 92.31 270 LEU A CA 1
ATOM 2050 C C . LEU A 1 270 ? -18.590 3.535 -7.620 1.00 92.31 270 LEU A C 1
ATOM 2052 O O . LEU A 1 270 ? -18.423 2.822 -8.604 1.00 92.31 270 LEU A O 1
ATOM 2056 N N . ALA A 1 271 ? -18.330 4.842 -7.625 1.00 90.25 271 ALA A N 1
ATOM 2057 C CA . ALA A 1 271 ? -17.717 5.515 -8.775 1.00 90.25 271 ALA A CA 1
ATOM 2058 C C . ALA A 1 271 ? -16.195 5.288 -8.845 1.00 90.25 271 ALA A C 1
ATOM 2060 O O . ALA A 1 271 ? -15.602 5.411 -9.911 1.00 90.25 271 ALA A O 1
ATOM 2061 N N . SER A 1 272 ? -15.584 4.973 -7.705 1.00 93.25 272 SER A N 1
ATOM 2062 C CA . SER A 1 272 ? -14.164 4.683 -7.523 1.00 93.25 272 SER A CA 1
ATOM 2063 C C . SER A 1 272 ? -13.987 3.821 -6.273 1.00 93.25 272 SER A C 1
ATOM 2065 O O . SER A 1 272 ? -14.907 3.725 -5.448 1.00 93.25 272 SER A O 1
ATOM 2067 N N . SER A 1 273 ? -12.795 3.257 -6.082 1.00 96.62 273 SER A N 1
ATOM 2068 C CA . SER A 1 273 ? -12.393 2.686 -4.793 1.00 96.62 273 SER A CA 1
ATOM 2069 C C . SER A 1 273 ? -12.648 3.683 -3.666 1.00 96.62 273 SER A C 1
ATOM 2071 O O . SER A 1 273 ? -12.419 4.885 -3.818 1.00 96.62 273 SER A O 1
ATOM 2073 N N . SER A 1 274 ? -13.239 3.201 -2.574 1.00 96.00 274 SER A N 1
ATOM 2074 C CA . SER A 1 274 ? -13.883 4.050 -1.569 1.00 96.00 274 SER A CA 1
ATOM 2075 C C . SER A 1 274 ? -13.830 3.433 -0.176 1.00 96.00 274 SER A C 1
ATOM 2077 O O . SER A 1 274 ? -13.882 2.212 -0.012 1.00 96.00 274 SER A O 1
ATOM 2079 N N . PHE A 1 275 ? -13.815 4.291 0.844 1.00 96.81 275 PHE A N 1
ATOM 2080 C CA . PHE A 1 275 ? -14.011 3.881 2.230 1.00 96.81 275 PHE A CA 1
ATOM 2081 C C . PHE A 1 275 ? -15.493 4.035 2.573 1.00 96.81 275 PHE A C 1
ATOM 2083 O O . PHE A 1 275 ? -16.000 5.145 2.749 1.00 96.81 275 PHE A O 1
ATOM 2090 N N . VAL A 1 276 ? -16.206 2.912 2.623 1.00 97.69 276 VAL A N 1
ATOM 2091 C CA . VAL A 1 276 ? -17.657 2.893 2.802 1.00 97.69 276 VAL A CA 1
ATOM 2092 C C . VAL A 1 276 ? -17.987 2.810 4.283 1.00 97.69 276 VAL A C 1
ATOM 2094 O O . VAL A 1 276 ? -17.542 1.897 4.979 1.00 97.69 276 VAL A O 1
ATOM 2097 N N . ARG A 1 277 ? -18.815 3.740 4.761 1.00 98.25 277 ARG A N 1
ATOM 2098 C CA . ARG A 1 277 ? -19.392 3.717 6.110 1.00 98.25 277 ARG A CA 1
ATOM 2099 C C . ARG A 1 277 ? -20.897 3.608 6.025 1.00 98.25 277 ARG A C 1
ATOM 2101 O O . ARG A 1 277 ? -21.516 4.308 5.233 1.00 98.25 277 ARG A O 1
ATOM 2108 N N . ALA A 1 278 ? -21.493 2.756 6.849 1.00 98.25 278 ALA A N 1
ATOM 2109 C CA . ALA A 1 278 ? -22.924 2.503 6.829 1.00 98.25 278 ALA A CA 1
ATOM 2110 C C . ALA A 1 278 ? -23.504 2.330 8.239 1.00 98.25 278 ALA A C 1
ATOM 2112 O O . ALA A 1 278 ? -22.882 1.744 9.127 1.00 98.25 278 ALA A O 1
ATOM 2113 N N . ARG A 1 279 ? -24.733 2.819 8.430 1.00 98.25 279 ARG A N 1
ATOM 2114 C CA . ARG A 1 279 ? -25.551 2.604 9.631 1.00 98.25 279 ARG A CA 1
ATOM 2115 C C . ARG A 1 279 ? -27.004 2.344 9.255 1.00 98.25 279 ARG A C 1
ATOM 2117 O O . ARG A 1 279 ? -27.501 2.884 8.272 1.00 98.25 279 ARG A O 1
ATOM 2124 N N . THR A 1 280 ? -27.708 1.594 10.088 1.00 98.19 280 THR A N 1
ATOM 2125 C CA . THR A 1 280 ? -29.158 1.414 10.001 1.00 98.19 280 THR A CA 1
ATOM 2126 C C . THR A 1 280 ? -29.847 2.353 10.986 1.00 98.19 280 THR A C 1
ATOM 2128 O O . THR A 1 280 ? -29.465 2.418 12.155 1.00 98.19 280 THR A O 1
ATOM 2131 N N . LEU A 1 281 ? -30.888 3.058 10.546 1.00 97.38 281 LEU A N 1
ATOM 2132 C CA . LEU A 1 281 ? -31.783 3.827 11.407 1.00 97.38 281 LEU A CA 1
ATOM 2133 C C . LEU A 1 281 ? -33.147 3.134 11.479 1.00 97.38 281 LEU A C 1
ATOM 2135 O O . LEU A 1 281 ? -33.847 3.013 10.473 1.00 97.38 281 LEU A O 1
ATOM 2139 N N . ASN A 1 282 ? -33.547 2.703 12.676 1.00 96.31 282 ASN A N 1
ATOM 2140 C CA . ASN A 1 282 ? -34.836 2.055 12.909 1.00 96.31 282 ASN A CA 1
ATOM 2141 C C . ASN A 1 282 ? -35.540 2.662 14.125 1.00 96.31 282 ASN A C 1
ATOM 2143 O O . ASN A 1 282 ? -35.001 2.650 15.229 1.00 96.31 282 ASN A O 1
ATOM 2147 N N . GLY A 1 283 ? -36.743 3.211 13.937 1.00 92.75 283 GLY A N 1
ATOM 2148 C CA . GLY A 1 283 ? -37.529 3.782 15.039 1.00 92.75 283 GLY A CA 1
ATOM 2149 C C . GLY A 1 283 ? -36.804 4.876 15.841 1.00 92.75 283 GLY A C 1
ATOM 2150 O O . GLY A 1 283 ? -37.042 5.004 17.037 1.00 92.75 283 GLY A O 1
ATOM 2151 N N . GLY A 1 284 ? -35.893 5.628 15.209 1.00 92.25 284 GLY A N 1
ATOM 2152 C CA . GLY A 1 284 ? -35.061 6.648 15.868 1.00 92.25 284 GLY A CA 1
ATOM 2153 C C . GLY A 1 284 ? -33.798 6.112 16.556 1.00 92.25 284 GLY A C 1
ATOM 2154 O O . GLY A 1 284 ? -33.034 6.898 17.111 1.00 92.25 284 GLY A O 1
ATOM 2155 N N . VAL A 1 285 ? -33.552 4.799 16.511 1.00 94.19 285 VAL A N 1
ATOM 2156 C CA . VAL A 1 285 ? -32.362 4.154 17.076 1.00 94.19 285 VAL A CA 1
ATOM 2157 C C . VAL A 1 285 ? -31.390 3.797 15.957 1.00 94.19 285 VAL A C 1
ATOM 2159 O O . VAL A 1 285 ? -31.719 3.021 15.057 1.00 94.19 285 VAL A O 1
ATOM 2162 N N . TRP A 1 286 ? -30.187 4.359 16.036 1.00 97.25 286 TRP A N 1
ATOM 2163 C CA . TRP A 1 286 ? -29.079 4.037 15.145 1.00 97.25 286 TRP A CA 1
ATOM 2164 C C . TRP A 1 286 ? -28.405 2.725 15.547 1.00 97.25 286 TRP A C 1
ATOM 2166 O O . TRP A 1 286 ? -28.209 2.464 16.736 1.00 97.25 286 TRP A O 1
ATOM 2176 N N . SER A 1 287 ? -28.016 1.933 14.554 1.00 97.81 287 SER A N 1
ATOM 2177 C CA . SER A 1 287 ? -27.076 0.829 14.724 1.00 97.81 287 SER A CA 1
ATOM 2178 C C . SER A 1 287 ? -25.660 1.341 15.036 1.00 97.81 287 SER A C 1
ATOM 2180 O O . SER A 1 287 ? -25.354 2.521 14.793 1.00 97.81 287 SER A O 1
ATOM 2182 N N . PRO A 1 288 ? -24.747 0.459 15.480 1.00 97.38 288 PRO A N 1
ATOM 2183 C CA . PRO A 1 288 ? -23.316 0.716 15.364 1.00 97.38 288 PRO A CA 1
ATOM 2184 C C . PRO A 1 288 ? -22.911 0.936 13.897 1.00 97.38 288 PRO A C 1
ATOM 2186 O O . PRO A 1 288 ? -23.661 0.588 12.978 1.00 97.38 288 PRO A O 1
ATOM 2189 N N . ILE A 1 289 ? -21.729 1.510 13.680 1.00 97.75 289 ILE A N 1
ATOM 2190 C CA . ILE A 1 289 ? -21.179 1.722 12.339 1.00 97.75 289 ILE A CA 1
ATOM 2191 C C . ILE A 1 289 ? -20.537 0.458 11.774 1.00 97.75 289 ILE A C 1
ATOM 2193 O O . ILE A 1 289 ? -19.686 -0.155 12.415 1.00 97.75 289 ILE A O 1
ATOM 2197 N N . SER A 1 290 ? -20.898 0.118 10.543 1.00 97.25 290 SER A N 1
ATOM 2198 C CA . SER A 1 290 ? -20.107 -0.784 9.711 1.00 97.25 290 SER A CA 1
ATOM 2199 C C . SER A 1 290 ? -19.233 0.042 8.784 1.00 97.25 290 SER A C 1
ATOM 2201 O O . SER A 1 290 ? -19.712 0.985 8.153 1.00 97.25 290 SER A O 1
ATOM 2203 N N . GLU A 1 291 ? -17.953 -0.299 8.705 1.00 97.12 291 GLU A N 1
ATOM 2204 C CA . GLU A 1 291 ? -16.992 0.424 7.882 1.00 97.12 291 GLU A CA 1
ATOM 2205 C C . GLU A 1 291 ? -15.997 -0.525 7.217 1.00 97.12 291 GLU A C 1
ATOM 2207 O O . GLU A 1 291 ? -15.524 -1.475 7.846 1.00 97.12 291 GLU A O 1
ATOM 2212 N N . ALA A 1 292 ? -15.713 -0.287 5.938 1.00 96.69 292 ALA A N 1
ATOM 2213 C CA . ALA A 1 292 ? -14.762 -1.078 5.172 1.00 96.69 292 ALA A CA 1
ATOM 2214 C C . ALA A 1 292 ? -14.253 -0.325 3.934 1.00 96.69 292 ALA A C 1
ATOM 2216 O O . ALA A 1 292 ? -14.986 0.445 3.312 1.00 96.69 292 ALA A O 1
ATOM 2217 N N . GLN A 1 293 ? -13.001 -0.587 3.560 1.00 96.75 293 GLN A N 1
ATOM 2218 C CA . GLN A 1 293 ? -12.419 -0.125 2.301 1.00 96.75 293 GLN A CA 1
ATOM 2219 C C . GLN A 1 293 ? -12.752 -1.111 1.186 1.00 96.75 293 GLN A C 1
ATOM 2221 O O . GLN A 1 293 ? -12.490 -2.303 1.339 1.00 96.75 293 GLN A O 1
ATOM 2226 N N . PHE A 1 294 ? -13.287 -0.619 0.073 1.00 97.31 294 PHE A N 1
ATOM 2227 C CA . PHE A 1 294 ? -13.528 -1.409 -1.129 1.00 97.31 294 PHE A CA 1
ATOM 2228 C C . PHE A 1 294 ? -12.682 -0.889 -2.284 1.00 97.31 294 PHE A C 1
ATOM 2230 O O . PHE A 1 294 ? -12.684 0.313 -2.555 1.00 97.31 294 PHE A O 1
ATOM 2237 N N . ILE A 1 295 ? -11.993 -1.810 -2.955 1.00 97.56 295 ILE A N 1
ATOM 2238 C CA . ILE A 1 295 ? -11.123 -1.533 -4.100 1.00 97.56 295 ILE A CA 1
ATOM 2239 C C . ILE A 1 295 ? -11.806 -2.073 -5.355 1.00 97.56 295 ILE A C 1
ATOM 2241 O O . ILE A 1 295 ? -12.245 -3.220 -5.361 1.00 97.56 295 ILE A O 1
ATOM 2245 N N . LEU A 1 296 ? -11.943 -1.262 -6.397 1.00 96.12 296 LEU A N 1
ATOM 2246 C CA . LEU A 1 296 ? -12.516 -1.684 -7.670 1.00 96.12 296 LEU A CA 1
ATOM 2247 C C . LEU A 1 296 ? -11.427 -2.303 -8.547 1.00 96.12 296 LEU A C 1
ATOM 2249 O O . LEU A 1 296 ? -10.356 -1.730 -8.709 1.00 96.12 296 LEU A O 1
ATOM 2253 N N . ALA A 1 297 ? -11.711 -3.479 -9.096 1.00 96.31 297 ALA A N 1
ATOM 2254 C CA . ALA A 1 297 ? -10.877 -4.095 -10.116 1.00 96.31 297 ALA A CA 1
ATOM 2255 C C . ALA A 1 297 ? -11.006 -3.351 -11.478 1.00 96.31 297 ALA A C 1
ATOM 2257 O O . ALA A 1 297 ? -11.982 -2.610 -11.670 1.00 96.31 297 ALA A O 1
ATOM 2258 N N . PRO A 1 298 ? -10.036 -3.524 -12.401 1.00 97.19 298 PRO A N 1
ATOM 2259 C CA . PRO A 1 298 ? -8.811 -4.313 -12.240 1.00 97.19 298 PRO A CA 1
ATOM 2260 C C . PRO A 1 298 ? -7.816 -3.618 -11.303 1.00 97.19 298 PRO A C 1
ATOM 2262 O O . PRO A 1 298 ? -7.579 -2.418 -11.406 1.00 97.19 298 PRO A O 1
ATOM 2265 N N . ILE A 1 299 ? -7.233 -4.372 -10.369 1.00 97.88 299 ILE A N 1
ATOM 2266 C CA . ILE A 1 299 ? -6.144 -3.869 -9.521 1.00 97.88 299 ILE A CA 1
ATOM 2267 C C . ILE A 1 299 ? -4.801 -4.024 -10.238 1.00 97.88 299 ILE A C 1
ATOM 2269 O O . ILE A 1 299 ? -4.672 -4.845 -11.148 1.00 97.88 299 ILE A O 1
ATOM 2273 N N . ALA A 1 300 ? -3.793 -3.273 -9.805 1.00 98.38 300 ALA A N 1
ATOM 2274 C CA . ALA A 1 300 ? -2.418 -3.522 -10.214 1.00 98.38 300 ALA A CA 1
ATOM 2275 C C . ALA A 1 300 ? -1.942 -4.912 -9.762 1.00 98.38 300 ALA A C 1
ATOM 2277 O O . ALA A 1 300 ? -2.044 -5.245 -8.582 1.00 98.38 300 ALA A O 1
ATOM 2278 N N . ASP A 1 301 ? -1.399 -5.695 -10.692 1.00 97.94 301 ASP A N 1
ATOM 2279 C CA . ASP A 1 301 ? -0.829 -7.021 -10.452 1.00 97.94 301 ASP A CA 1
ATOM 2280 C C . ASP A 1 301 ? 0.292 -7.348 -11.459 1.00 97.94 301 ASP A C 1
ATOM 2282 O O . ASP A 1 301 ? 0.601 -6.568 -12.365 1.00 97.94 301 ASP A O 1
ATOM 2286 N N . ALA A 1 302 ? 0.901 -8.529 -11.324 1.00 97.31 302 ALA A N 1
ATOM 2287 C CA . ALA A 1 302 ? 2.034 -8.960 -12.149 1.00 97.31 302 ALA A CA 1
ATOM 2288 C C . ALA A 1 302 ? 1.764 -9.031 -13.663 1.00 97.31 302 ALA A C 1
ATOM 2290 O O . ALA A 1 302 ? 2.705 -9.145 -14.445 1.00 97.31 302 ALA A O 1
ATOM 2291 N N . SER A 1 303 ? 0.501 -9.002 -14.093 1.00 97.25 303 SER A N 1
ATOM 2292 C CA . SER A 1 303 ? 0.122 -9.058 -15.506 1.00 97.25 303 SER A CA 1
ATOM 2293 C C . SER A 1 303 ? -0.028 -7.683 -16.160 1.00 97.25 303 SER A C 1
ATOM 2295 O O . SER A 1 303 ? -0.055 -7.607 -17.389 1.00 97.25 303 SER A O 1
ATOM 2297 N N . ASN A 1 304 ? -0.146 -6.609 -15.369 1.00 98.19 304 ASN A N 1
ATOM 2298 C CA . ASN A 1 304 ? -0.546 -5.294 -15.874 1.00 98.19 304 ASN A CA 1
ATOM 2299 C C . ASN A 1 304 ? 0.321 -4.110 -15.409 1.00 98.19 304 ASN A C 1
ATOM 2301 O O . ASN A 1 304 ? 0.225 -3.043 -16.021 1.00 98.19 304 ASN A O 1
ATOM 2305 N N . ILE A 1 305 ? 1.185 -4.277 -14.399 1.00 98.62 305 ILE A N 1
ATOM 2306 C CA . ILE A 1 305 ? 2.103 -3.230 -13.928 1.00 98.62 305 ILE A CA 1
ATOM 2307 C C . ILE A 1 305 ? 3.568 -3.664 -14.053 1.00 98.62 305 ILE A C 1
ATOM 2309 O O . ILE A 1 305 ? 3.947 -4.791 -13.723 1.00 98.62 305 ILE A O 1
ATOM 2313 N N . VAL A 1 306 ? 4.418 -2.734 -14.486 1.00 98.56 306 VAL A N 1
ATOM 2314 C CA . VAL A 1 306 ? 5.877 -2.901 -14.503 1.00 98.56 306 VAL A CA 1
ATOM 2315 C C . VAL A 1 306 ? 6.558 -1.704 -13.851 1.00 98.56 306 VAL A C 1
ATOM 2317 O O . VAL A 1 306 ? 6.071 -0.580 -13.960 1.00 98.56 306 VAL A O 1
ATOM 2320 N N . ILE A 1 307 ? 7.709 -1.936 -13.214 1.00 98.69 307 ILE A N 1
ATOM 2321 C CA . ILE A 1 307 ? 8.673 -0.865 -12.932 1.00 98.69 307 ILE A CA 1
ATOM 2322 C C . ILE A 1 307 ? 9.392 -0.573 -14.249 1.00 98.69 307 ILE A C 1
ATOM 2324 O O . ILE A 1 307 ? 10.039 -1.470 -14.791 1.00 98.69 307 ILE A O 1
ATOM 2328 N N . SER A 1 308 ? 9.221 0.629 -14.793 1.00 98.62 308 SER A N 1
ATOM 2329 C CA . SER A 1 308 ? 9.729 1.005 -16.117 1.00 98.62 308 SER A CA 1
ATOM 2330 C C . SER A 1 308 ? 11.061 1.741 -16.064 1.00 98.62 308 SER A C 1
ATOM 2332 O O . SER A 1 308 ? 11.848 1.625 -17.002 1.00 98.62 308 SER A O 1
ATOM 2334 N N . GLU A 1 309 ? 11.323 2.484 -14.991 1.00 98.69 309 GLU A N 1
ATOM 2335 C CA . GLU A 1 309 ? 12.530 3.296 -14.866 1.00 98.69 309 GLU A CA 1
ATOM 2336 C C . GLU A 1 309 ? 12.862 3.575 -13.390 1.00 98.69 309 GLU A C 1
ATOM 2338 O O . GLU A 1 309 ? 11.962 3.734 -12.561 1.00 98.69 309 GLU A O 1
ATOM 2343 N N . ILE A 1 310 ? 14.154 3.598 -13.050 1.00 98.62 310 ILE A N 1
ATOM 2344 C CA . ILE A 1 310 ? 14.655 3.820 -11.687 1.00 98.62 310 ILE A CA 1
ATOM 2345 C C . ILE A 1 310 ? 15.809 4.824 -11.720 1.00 98.62 310 ILE A C 1
ATOM 2347 O O . ILE A 1 310 ? 16.815 4.595 -12.391 1.00 98.62 310 ILE A O 1
ATOM 2351 N N . MET A 1 311 ? 15.708 5.893 -10.935 1.00 98.38 311 MET A N 1
ATOM 2352 C CA . MET A 1 311 ? 16.816 6.801 -10.634 1.00 98.38 311 MET A CA 1
ATOM 2353 C C . MET A 1 311 ? 17.301 6.533 -9.204 1.00 98.38 311 MET A C 1
ATOM 2355 O O . MET A 1 311 ? 16.833 7.177 -8.267 1.00 98.38 311 MET A O 1
ATOM 2359 N N . TYR A 1 312 ? 18.192 5.548 -9.040 1.00 97.75 312 TYR A N 1
ATOM 2360 C CA . TYR A 1 312 ? 18.666 5.088 -7.723 1.00 97.75 312 TYR A CA 1
ATOM 2361 C C . TYR A 1 312 ? 19.932 5.797 -7.224 1.00 97.75 312 TYR A C 1
ATOM 2363 O O . TYR A 1 312 ? 20.272 5.663 -6.060 1.00 97.75 312 TYR A O 1
ATOM 2371 N N . ASN A 1 313 ? 20.659 6.496 -8.099 1.00 97.06 313 ASN A N 1
ATOM 2372 C CA . ASN A 1 313 ? 21.828 7.292 -7.727 1.00 97.06 313 ASN A CA 1
ATOM 2373 C C . ASN A 1 313 ? 21.916 8.521 -8.655 1.00 97.06 313 ASN A C 1
ATOM 2375 O O . ASN A 1 313 ? 22.624 8.491 -9.670 1.00 97.06 313 ASN A O 1
ATOM 2379 N N . PRO A 1 314 ? 21.128 9.581 -8.381 1.00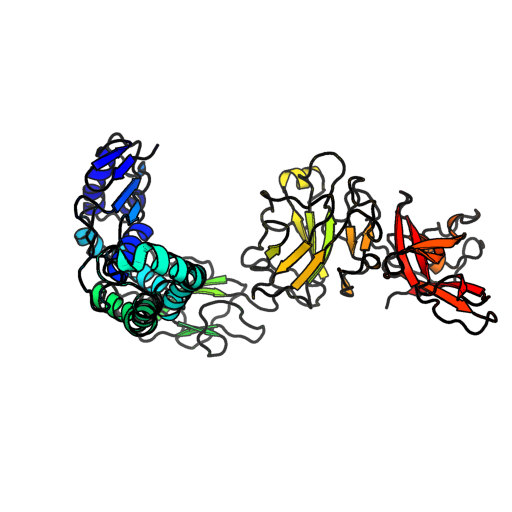 96.00 314 PRO A N 1
ATOM 2380 C CA . PRO A 1 314 ? 21.154 10.816 -9.158 1.00 96.00 314 PRO A CA 1
ATOM 2381 C C . PRO A 1 314 ? 22.550 11.455 -9.207 1.00 96.00 314 PRO A C 1
ATOM 2383 O O . PRO A 1 314 ? 23.397 11.236 -8.345 1.00 96.00 314 PRO A O 1
ATOM 2386 N N . ALA A 1 315 ? 22.792 12.331 -10.186 1.00 93.31 315 ALA A N 1
ATOM 2387 C CA . ALA A 1 315 ? 24.063 13.050 -10.253 1.00 93.31 315 ALA A CA 1
ATOM 2388 C C . ALA A 1 315 ? 24.283 13.957 -9.029 1.00 93.31 315 ALA A C 1
ATOM 2390 O O . ALA A 1 315 ? 23.432 14.771 -8.665 1.00 93.31 315 ALA A O 1
ATOM 2391 N N . GLY A 1 316 ? 25.491 13.905 -8.466 1.00 90.38 316 GLY A N 1
ATOM 2392 C CA . GLY A 1 316 ? 25.890 14.720 -7.321 1.00 90.38 316 GLY A CA 1
ATOM 2393 C C . GLY A 1 316 ? 25.944 13.913 -6.027 1.00 90.38 316 GLY A C 1
ATOM 2394 O O . GLY A 1 316 ? 26.274 12.738 -6.040 1.00 90.38 316 GLY A O 1
ATOM 2395 N N . SER A 1 317 ? 25.717 14.573 -4.890 1.00 85.50 317 SER A N 1
ATOM 2396 C CA . SER A 1 317 ? 25.797 13.947 -3.558 1.00 85.50 317 SER A CA 1
ATOM 2397 C C . SER A 1 317 ? 24.466 13.951 -2.804 1.00 85.50 317 SER A C 1
ATOM 2399 O O . SER A 1 317 ? 24.456 13.742 -1.592 1.00 85.50 317 SER A O 1
ATOM 2401 N N . SER A 1 318 ? 23.381 14.356 -3.462 1.00 91.81 318 SER A N 1
ATOM 2402 C CA . SER A 1 318 ? 22.054 14.453 -2.858 1.00 91.81 318 SER A CA 1
ATOM 2403 C C . SER A 1 318 ? 21.175 13.362 -3.439 1.00 91.81 318 SER A C 1
ATOM 2405 O O . SER A 1 318 ? 20.969 13.315 -4.647 1.00 91.81 318 SER A O 1
ATOM 2407 N N . GLU A 1 319 ? 20.597 12.567 -2.547 1.00 94.06 319 GLU A N 1
ATOM 2408 C CA . GLU A 1 319 ? 19.628 11.530 -2.896 1.00 94.06 319 GLU A CA 1
ATOM 2409 C C . GLU A 1 319 ? 18.201 12.088 -3.006 1.00 94.06 319 GLU A C 1
ATOM 2411 O O . GLU A 1 319 ? 17.271 11.377 -3.354 1.00 94.06 319 GLU A O 1
ATOM 2416 N N . ASP A 1 320 ? 17.978 13.385 -2.756 1.00 96.50 320 ASP A N 1
ATOM 2417 C CA . ASP A 1 320 ? 16.626 13.971 -2.708 1.00 96.50 320 ASP A CA 1
ATOM 2418 C C . ASP A 1 320 ? 15.880 13.931 -4.055 1.00 96.50 320 ASP A C 1
ATOM 2420 O O . ASP A 1 320 ? 14.686 14.216 -4.120 1.00 96.50 320 ASP A O 1
ATOM 2424 N N . THR A 1 321 ? 16.575 13.579 -5.137 1.00 96.69 321 THR A N 1
ATOM 2425 C CA . THR A 1 321 ? 16.009 13.468 -6.487 1.00 96.69 321 THR A CA 1
ATOM 2426 C C . THR A 1 321 ? 15.925 12.028 -6.989 1.00 96.69 321 THR A C 1
ATOM 2428 O O . THR A 1 321 ? 15.753 11.823 -8.186 1.00 96.69 321 THR A O 1
ATOM 2431 N N . GLU A 1 322 ? 16.009 11.043 -6.089 1.00 98.25 322 GLU A N 1
ATOM 2432 C CA . GLU A 1 322 ? 15.675 9.644 -6.373 1.00 98.25 322 GLU A CA 1
ATOM 2433 C C . GLU A 1 322 ? 14.188 9.472 -6.711 1.00 98.25 322 GLU A C 1
ATOM 2435 O O . GLU A 1 322 ? 13.306 10.134 -6.139 1.00 98.25 322 GLU A O 1
ATOM 2440 N N . TRP A 1 323 ? 13.900 8.533 -7.612 1.00 98.56 323 TRP A N 1
ATOM 2441 C CA . TRP A 1 323 ? 12.534 8.181 -7.989 1.00 98.56 323 TRP A CA 1
ATOM 2442 C C . TRP A 1 323 ? 12.435 6.803 -8.650 1.00 98.56 323 TRP A C 1
ATOM 2444 O O . TRP A 1 323 ? 13.399 6.280 -9.209 1.00 98.56 323 TRP A O 1
ATOM 2454 N N . VAL A 1 324 ? 11.228 6.238 -8.604 1.00 98.75 324 VAL A N 1
ATOM 2455 C CA . VAL A 1 324 ? 10.846 4.992 -9.280 1.00 98.75 324 VAL A CA 1
ATOM 2456 C C . VAL A 1 324 ? 9.606 5.258 -10.123 1.00 98.75 324 VAL A C 1
ATOM 2458 O O . VAL A 1 324 ? 8.643 5.861 -9.647 1.00 98.75 324 VAL A O 1
ATOM 2461 N N . GLU A 1 325 ? 9.606 4.803 -11.371 1.00 98.88 325 GLU A N 1
ATOM 2462 C CA . GLU A 1 325 ? 8.470 4.929 -12.277 1.00 98.88 325 GLU A CA 1
ATOM 2463 C C . GLU A 1 325 ? 7.783 3.584 -12.510 1.00 98.88 325 GLU A C 1
ATOM 2465 O O . GLU A 1 325 ? 8.430 2.561 -12.751 1.00 98.88 325 GLU A O 1
ATOM 2470 N N . LEU A 1 326 ? 6.452 3.610 -12.470 1.00 98.88 326 LEU A N 1
ATOM 2471 C CA . LEU A 1 326 ? 5.602 2.491 -12.849 1.00 98.88 326 LEU A CA 1
ATOM 2472 C C . LEU A 1 326 ? 4.871 2.787 -14.157 1.00 98.88 326 LEU A C 1
ATOM 2474 O O . LEU A 1 326 ? 4.444 3.920 -14.386 1.00 98.88 326 LEU A O 1
ATOM 2478 N N . MET A 1 327 ? 4.637 1.754 -14.964 1.00 98.75 327 MET A N 1
ATOM 2479 C CA . MET A 1 327 ? 3.826 1.824 -16.179 1.00 98.75 327 MET A CA 1
ATOM 2480 C C . MET A 1 327 ? 2.697 0.795 -16.131 1.00 98.75 327 MET A C 1
ATOM 2482 O O . MET A 1 327 ? 2.941 -0.388 -15.887 1.00 98.75 327 MET A O 1
ATOM 2486 N N . ASN A 1 328 ? 1.471 1.239 -16.419 1.00 98.75 328 ASN A N 1
ATOM 2487 C CA . ASN A 1 328 ? 0.366 0.336 -16.726 1.00 98.75 328 ASN A CA 1
ATOM 2488 C C . ASN A 1 328 ? 0.505 -0.139 -18.177 1.00 98.75 328 ASN A C 1
ATOM 2490 O O . ASN A 1 328 ? 0.36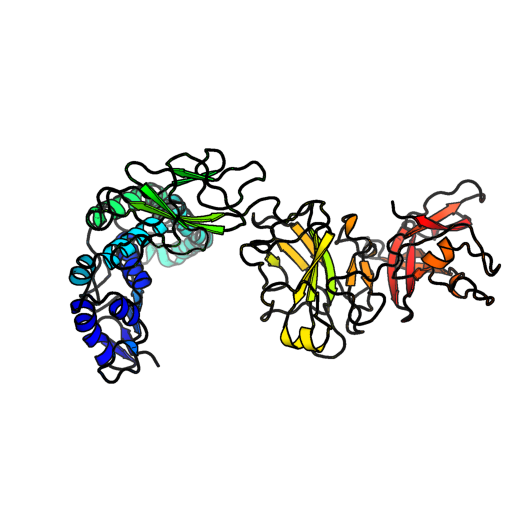6 0.651 -19.112 1.00 98.75 328 ASN A O 1
ATOM 2494 N N . ILE A 1 329 ? 0.773 -1.428 -18.357 1.00 98.31 329 ILE A N 1
ATOM 2495 C CA . ILE A 1 329 ? 0.985 -2.054 -19.670 1.00 98.31 329 ILE A CA 1
ATOM 2496 C C . ILE A 1 329 ? -0.288 -2.694 -20.241 1.00 98.31 329 ILE A C 1
ATOM 2498 O O . ILE A 1 329 ? -0.264 -3.249 -21.337 1.00 98.31 329 ILE A O 1
ATOM 2502 N N . SER A 1 330 ? -1.403 -2.624 -19.510 1.00 97.94 330 SER A N 1
ATOM 2503 C CA . SER A 1 330 ? -2.700 -3.132 -19.958 1.00 97.94 330 SER A CA 1
ATOM 2504 C C . SER A 1 330 ? -3.480 -2.111 -20.798 1.00 97.94 330 SER A C 1
ATOM 2506 O O . SER A 1 330 ? -3.089 -0.951 -20.954 1.00 97.94 330 SER A O 1
ATOM 2508 N N . ALA A 1 331 ? -4.612 -2.563 -21.345 1.00 97.19 331 ALA A N 1
ATOM 2509 C CA . ALA A 1 331 ? -5.548 -1.733 -22.103 1.00 97.19 331 ALA A CA 1
ATOM 2510 C C . ALA A 1 331 ? -6.608 -1.040 -21.224 1.00 97.19 331 ALA A C 1
ATOM 2512 O O . ALA A 1 331 ? -7.358 -0.204 -21.733 1.00 97.19 331 ALA A O 1
ATOM 2513 N N . ASP A 1 332 ? -6.660 -1.363 -19.931 1.00 96.94 332 ASP A N 1
ATOM 2514 C CA . ASP A 1 332 ? -7.654 -0.861 -18.985 1.00 96.94 332 ASP A CA 1
ATOM 2515 C C . ASP A 1 332 ? -7.019 0.112 -17.987 1.00 96.94 332 ASP A C 1
ATOM 2517 O O . ASP A 1 332 ? -5.807 0.125 -17.780 1.00 96.94 332 ASP A O 1
ATOM 2521 N N . THR A 1 333 ? -7.834 0.952 -17.350 1.00 97.69 333 THR A N 1
ATOM 2522 C CA . THR A 1 333 ? -7.391 1.701 -16.167 1.00 97.69 333 THR A CA 1
ATOM 2523 C C . THR A 1 333 ? -7.325 0.750 -14.982 1.00 97.69 333 THR A C 1
ATOM 2525 O O . THR A 1 333 ? -8.330 0.115 -14.673 1.00 97.69 333 THR A O 1
ATOM 2528 N N . ILE A 1 334 ? -6.181 0.701 -14.301 1.00 98.44 334 ILE A N 1
ATOM 2529 C CA . ILE A 1 334 ? -5.975 -0.136 -13.114 1.00 98.44 334 ILE A CA 1
ATOM 2530 C C . ILE A 1 334 ? -5.988 0.700 -11.834 1.00 98.44 334 ILE A C 1
ATOM 2532 O O . ILE A 1 334 ? -5.574 1.865 -11.833 1.00 98.44 334 ILE A O 1
ATOM 2536 N N . ASP A 1 335 ? -6.449 0.108 -10.738 1.00 98.44 335 ASP A N 1
ATOM 2537 C CA . ASP A 1 335 ? -6.414 0.704 -9.405 1.00 98.44 335 ASP A CA 1
ATOM 2538 C C . ASP A 1 335 ? -5.110 0.331 -8.681 1.00 98.44 335 ASP A C 1
ATOM 2540 O O . ASP A 1 335 ? -4.744 -0.842 -8.583 1.00 98.44 335 ASP A O 1
ATOM 2544 N N . LEU A 1 336 ? -4.393 1.345 -8.196 1.00 98.75 336 LEU A N 1
ATOM 2545 C CA . LEU A 1 336 ? -3.132 1.203 -7.469 1.00 98.75 336 LEU A CA 1
ATOM 2546 C C . LEU A 1 336 ? -3.328 1.207 -5.948 1.00 98.75 336 LEU A C 1
ATOM 2548 O O . LEU A 1 336 ? -2.342 1.113 -5.232 1.00 98.75 336 LEU A O 1
ATOM 2552 N N . THR A 1 337 ? -4.549 1.358 -5.429 1.00 98.44 337 THR A N 1
ATOM 2553 C CA . THR A 1 337 ? -4.825 1.398 -3.983 1.00 98.44 337 THR A CA 1
ATOM 2554 C C . THR A 1 337 ? -4.137 0.243 -3.264 1.00 98.44 337 THR A C 1
ATOM 2556 O O . THR A 1 337 ? -4.291 -0.910 -3.657 1.00 98.44 337 THR A O 1
ATOM 2559 N N . ASP A 1 338 ? -3.415 0.558 -2.188 1.00 98.19 338 ASP A N 1
ATOM 2560 C CA . ASP A 1 338 ? -2.663 -0.391 -1.359 1.00 98.19 338 ASP A CA 1
ATOM 2561 C C . ASP A 1 338 ? -1.524 -1.141 -2.084 1.00 98.19 338 ASP A C 1
ATOM 2563 O O . ASP A 1 338 ? -0.834 -1.940 -1.448 1.00 98.19 338 ASP A O 1
ATOM 2567 N N . LEU A 1 339 ? -1.245 -0.846 -3.364 1.00 98.69 339 LEU A N 1
ATOM 2568 C CA . LEU A 1 339 ? 0.008 -1.248 -4.005 1.00 98.69 339 LEU A CA 1
ATOM 2569 C C . LEU A 1 339 ? 1.157 -0.620 -3.207 1.00 98.69 339 LEU A C 1
ATOM 2571 O O . LEU A 1 339 ? 1.192 0.594 -2.976 1.00 98.69 339 LEU A O 1
ATOM 2575 N N . SER A 1 340 ? 2.087 -1.445 -2.746 1.00 98.50 340 SER A N 1
ATOM 2576 C CA . SER A 1 340 ? 3.139 -1.026 -1.820 1.00 98.50 340 SER A CA 1
ATOM 2577 C C . SER A 1 340 ? 4.508 -1.509 -2.263 1.00 98.50 340 SER A C 1
ATOM 2579 O O . SER A 1 340 ? 4.634 -2.493 -2.991 1.00 98.50 340 SER A O 1
ATOM 2581 N N . PHE A 1 341 ? 5.544 -0.800 -1.825 1.00 98.44 341 PHE A N 1
ATOM 2582 C CA . PHE A 1 341 ? 6.923 -1.154 -2.124 1.00 98.44 341 PHE A CA 1
ATOM 2583 C C . PHE A 1 341 ? 7.578 -1.936 -0.980 1.00 98.44 341 PHE A C 1
ATOM 2585 O O . PHE A 1 341 ? 7.331 -1.705 0.202 1.00 98.44 341 PHE A O 1
ATOM 2592 N N . THR A 1 342 ? 8.475 -2.848 -1.347 1.00 95.88 342 THR A N 1
ATOM 2593 C CA . THR A 1 342 ? 9.629 -3.241 -0.526 1.00 95.88 342 THR A CA 1
ATOM 2594 C C . THR A 1 342 ? 10.874 -2.590 -1.131 1.00 95.88 342 THR A C 1
ATOM 2596 O O . THR A 1 342 ? 10.994 -2.575 -2.354 1.00 95.88 342 THR A O 1
ATOM 2599 N N . GLY A 1 343 ? 11.773 -2.064 -0.295 1.00 93.38 343 GLY A N 1
ATOM 2600 C CA . GLY A 1 343 ? 12.932 -1.245 -0.695 1.00 93.38 343 GLY A CA 1
ATOM 2601 C C . GLY A 1 343 ? 12.744 0.209 -0.257 1.00 93.38 343 GLY A C 1
ATOM 2602 O O . GLY A 1 343 ? 13.534 0.734 0.519 1.00 93.38 343 GLY A O 1
ATOM 2603 N N . ILE A 1 344 ? 11.592 0.794 -0.601 1.00 96.94 344 ILE A N 1
ATOM 2604 C CA . ILE A 1 344 ? 11.190 2.149 -0.184 1.00 96.94 344 ILE A CA 1
ATOM 2605 C C . ILE A 1 344 ? 9.902 2.148 0.657 1.00 96.94 344 ILE A C 1
ATOM 2607 O O . ILE A 1 344 ? 9.066 1.251 0.538 1.00 96.94 344 ILE A O 1
ATOM 2611 N N . ASP A 1 345 ? 9.715 3.166 1.500 1.00 96.44 345 ASP A N 1
ATOM 2612 C CA . ASP A 1 345 ? 8.559 3.337 2.393 1.00 96.44 345 ASP A CA 1
ATOM 2613 C C . ASP A 1 345 ? 7.359 4.010 1.706 1.00 96.44 345 ASP A C 1
ATOM 2615 O O . ASP A 1 345 ? 6.854 5.033 2.165 1.00 96.44 345 ASP A O 1
ATOM 2619 N N . TYR A 1 346 ? 6.873 3.417 0.611 1.00 98.50 346 TYR A N 1
ATOM 2620 C CA . TYR A 1 346 ? 5.738 3.953 -0.146 1.00 98.50 346 TYR A CA 1
ATOM 2621 C C . TYR A 1 346 ? 4.573 2.968 -0.290 1.00 98.50 346 TYR A C 1
ATOM 2623 O O . TYR A 1 346 ? 4.747 1.772 -0.536 1.00 98.50 346 TYR A O 1
ATOM 2631 N N . THR A 1 347 ? 3.352 3.485 -0.156 1.00 98.56 347 THR A N 1
ATOM 2632 C CA . THR A 1 347 ? 2.095 2.779 -0.438 1.00 98.56 347 THR A CA 1
ATOM 2633 C C . THR A 1 347 ? 1.128 3.754 -1.086 1.00 98.56 347 THR A C 1
ATOM 2635 O O . THR A 1 347 ? 0.920 4.858 -0.577 1.00 98.56 347 THR A O 1
ATOM 2638 N N . PHE A 1 348 ? 0.537 3.351 -2.205 1.00 98.69 348 PHE A N 1
ATOM 2639 C CA . PHE A 1 348 ? -0.400 4.187 -2.938 1.00 98.69 348 PHE A CA 1
ATOM 2640 C C . PHE A 1 348 ? -1.695 4.397 -2.138 1.00 98.69 348 PHE A C 1
ATOM 2642 O O . PHE A 1 348 ? -2.289 3.429 -1.652 1.00 98.69 348 PHE A O 1
ATOM 2649 N N . PRO A 1 349 ? -2.165 5.651 -1.998 1.00 97.56 349 PRO A N 1
ATOM 2650 C CA . PRO A 1 349 ? -3.378 5.934 -1.249 1.00 97.56 349 PRO A CA 1
ATOM 2651 C C . PRO A 1 349 ? -4.630 5.464 -1.996 1.00 97.56 349 PRO A C 1
ATOM 2653 O O . PRO A 1 349 ? -4.649 5.352 -3.225 1.00 97.56 349 PRO A O 1
ATOM 2656 N N . LEU A 1 350 ? -5.702 5.263 -1.226 1.00 96.38 350 LEU A N 1
ATOM 2657 C CA . LEU A 1 350 ? -7.027 4.894 -1.717 1.00 96.38 350 LEU A CA 1
ATOM 2658 C C . LEU A 1 350 ? -7.497 5.777 -2.879 1.00 96.38 350 LEU A C 1
ATOM 2660 O O . LEU A 1 350 ? -7.530 7.003 -2.772 1.00 96.38 350 LEU A O 1
ATOM 2664 N N . GLY A 1 351 ? -7.931 5.121 -3.954 1.00 94.69 351 GLY A N 1
ATOM 2665 C CA . GLY A 1 351 ? -8.482 5.755 -5.148 1.00 94.69 351 GLY A CA 1
ATOM 2666 C C . GLY A 1 351 ? -7.429 6.218 -6.153 1.00 94.69 351 GLY A C 1
ATOM 2667 O O . GLY A 1 351 ? -7.785 6.892 -7.120 1.00 94.69 351 GLY A O 1
ATOM 2668 N N . THR A 1 352 ? -6.151 5.879 -5.956 1.00 98.00 352 THR A N 1
ATOM 2669 C CA . THR A 1 352 ? -5.130 6.138 -6.977 1.00 98.00 352 THR A CA 1
ATOM 2670 C C . THR A 1 352 ? -5.320 5.178 -8.143 1.00 98.00 352 THR A C 1
ATOM 2672 O O . THR A 1 352 ? -5.283 3.970 -7.958 1.00 98.00 352 THR A O 1
ATOM 2675 N N . THR A 1 353 ? -5.481 5.705 -9.355 1.00 98.00 353 THR A N 1
ATOM 2676 C CA . THR A 1 353 ? -5.666 4.901 -10.572 1.00 98.00 353 THR A CA 1
ATOM 2677 C C . THR A 1 353 ? -4.645 5.269 -11.636 1.00 98.00 353 THR A C 1
ATOM 2679 O O . THR A 1 353 ? -4.256 6.434 -11.734 1.00 98.00 353 THR A O 1
ATOM 2682 N N . LEU A 1 354 ? -4.287 4.314 -12.492 1.00 98.62 354 LEU A N 1
ATOM 2683 C CA . LEU A 1 354 ? -3.384 4.524 -13.618 1.00 98.62 354 LEU A CA 1
ATOM 2684 C C . LEU A 1 354 ? -4.046 4.076 -14.921 1.00 98.62 354 LEU A C 1
ATOM 2686 O O . LEU A 1 354 ? -4.340 2.896 -15.105 1.00 98.62 354 LEU A O 1
ATOM 2690 N N . ALA A 1 355 ? -4.303 5.019 -15.829 1.00 98.44 355 ALA A N 1
ATOM 2691 C CA . ALA A 1 355 ? -4.941 4.711 -17.108 1.00 98.44 355 ALA A CA 1
ATOM 2692 C C . ALA A 1 355 ? -4.026 3.882 -18.028 1.00 98.44 355 ALA A C 1
ATOM 2694 O O . ALA A 1 355 ? -2.809 3.844 -17.842 1.00 98.44 355 ALA A O 1
ATOM 2695 N N . ALA A 1 356 ? -4.621 3.232 -19.029 1.00 98.38 356 ALA A N 1
ATOM 2696 C CA . ALA A 1 356 ? -3.915 2.390 -19.994 1.00 98.38 356 ALA A CA 1
ATOM 2697 C C . ALA A 1 356 ? -2.707 3.104 -20.628 1.00 98.38 356 ALA A C 1
ATOM 2699 O O . ALA A 1 356 ? -2.821 4.237 -21.111 1.00 98.38 356 ALA A O 1
ATOM 2700 N N . GLY A 1 357 ? -1.543 2.449 -20.609 1.00 97.69 357 GLY A N 1
ATOM 2701 C CA . GLY A 1 357 ? -0.287 2.975 -21.149 1.00 97.69 357 GLY A CA 1
ATOM 2702 C C . GLY A 1 357 ? 0.307 4.171 -20.394 1.00 97.69 357 GLY A C 1
ATOM 2703 O O . GLY A 1 357 ? 1.357 4.670 -20.798 1.00 97.69 357 GLY A O 1
ATOM 2704 N N . GLN A 1 358 ? -0.343 4.667 -19.336 1.00 98.38 358 GLN A N 1
ATOM 2705 C CA . GLN A 1 358 ? 0.174 5.785 -18.549 1.00 98.38 358 GLN A CA 1
ATOM 2706 C C . GLN A 1 358 ? 1.273 5.333 -17.590 1.00 98.38 358 GLN A C 1
ATOM 2708 O O . GLN A 1 358 ? 1.348 4.173 -17.174 1.00 98.38 358 GLN A O 1
ATOM 2713 N N . ARG A 1 359 ? 2.101 6.307 -17.218 1.00 98.62 359 ARG A N 1
ATOM 2714 C CA . ARG A 1 359 ? 3.181 6.177 -16.243 1.00 98.62 359 ARG A CA 1
ATOM 2715 C C . ARG A 1 359 ? 2.869 6.988 -14.996 1.00 98.62 359 ARG A C 1
ATOM 2717 O O . ARG A 1 359 ? 2.088 7.940 -15.059 1.00 98.62 359 ARG A O 1
ATOM 2724 N N . ILE A 1 360 ? 3.443 6.599 -13.867 1.00 98.81 360 ILE A N 1
ATOM 2725 C CA . ILE A 1 360 ? 3.371 7.343 -12.609 1.00 98.81 360 ILE A CA 1
ATOM 2726 C C . ILE A 1 360 ? 4.720 7.290 -11.902 1.00 98.81 360 ILE A C 1
ATOM 2728 O O . ILE A 1 360 ? 5.336 6.229 -11.814 1.00 98.81 360 ILE A O 1
ATOM 2732 N N . VAL A 1 361 ? 5.175 8.441 -11.411 1.00 98.81 361 VAL A N 1
ATOM 2733 C CA . VAL A 1 361 ? 6.493 8.597 -10.788 1.00 98.81 361 VAL A CA 1
ATOM 2734 C C . VAL A 1 361 ? 6.330 8.747 -9.283 1.00 98.81 361 VAL A C 1
ATOM 2736 O O . VAL A 1 361 ? 5.678 9.677 -8.807 1.00 98.81 361 VAL A O 1
ATOM 2739 N N . VAL A 1 362 ? 6.937 7.836 -8.532 1.00 98.81 362 VAL A N 1
ATOM 2740 C CA . VAL A 1 362 ? 7.043 7.884 -7.074 1.00 98.81 362 VAL A CA 1
ATOM 2741 C C . VAL A 1 362 ? 8.389 8.520 -6.739 1.00 98.81 362 VAL A C 1
ATOM 2743 O O . VAL A 1 362 ? 9.422 8.037 -7.195 1.00 98.81 362 VAL A O 1
ATOM 2746 N N . VAL A 1 363 ? 8.389 9.616 -5.976 1.00 98.62 363 VAL A N 1
ATOM 2747 C CA . VAL A 1 363 ? 9.591 10.433 -5.719 1.00 98.62 363 VAL A CA 1
ATOM 2748 C C . VAL A 1 363 ? 9.934 10.477 -4.233 1.00 98.62 363 VAL A C 1
ATOM 2750 O O . VAL A 1 363 ? 9.044 10.406 -3.383 1.00 98.62 363 VAL A O 1
ATOM 2753 N N . LYS A 1 364 ? 11.221 10.631 -3.911 1.00 98.38 364 LYS A N 1
ATOM 2754 C CA . LYS A 1 364 ? 11.677 10.729 -2.518 1.00 98.38 364 LYS A CA 1
ATOM 2755 C C . LYS A 1 364 ? 11.281 12.049 -1.861 1.00 98.38 364 LYS A C 1
ATOM 2757 O O . LYS A 1 364 ? 10.910 12.078 -0.695 1.00 98.38 364 LYS A O 1
ATOM 2762 N N . ASN A 1 365 ? 11.405 13.145 -2.610 1.00 98.12 365 ASN A N 1
ATOM 2763 C CA . ASN A 1 365 ? 11.149 14.506 -2.151 1.00 98.12 365 ASN A CA 1
ATOM 2764 C C . ASN A 1 365 ? 10.581 15.332 -3.313 1.00 98.12 365 ASN A C 1
ATOM 2766 O O . ASN A 1 365 ? 11.297 15.686 -4.252 1.00 98.12 365 ASN A O 1
ATOM 2770 N N . GLN A 1 366 ? 9.290 15.661 -3.265 1.00 97.38 366 GLN A N 1
ATOM 2771 C CA . GLN A 1 366 ? 8.594 16.363 -4.345 1.00 97.38 366 GLN A CA 1
ATOM 2772 C C . GLN A 1 366 ? 9.122 17.784 -4.553 1.00 97.38 366 GLN A C 1
ATOM 2774 O O . GLN A 1 366 ? 9.090 18.289 -5.676 1.00 97.38 366 GLN A O 1
ATOM 2779 N N . ILE A 1 367 ? 9.624 18.441 -3.501 1.00 96.88 367 ILE A N 1
ATOM 2780 C CA . ILE A 1 367 ? 10.181 19.796 -3.607 1.00 96.88 367 ILE A CA 1
ATOM 2781 C C . ILE A 1 367 ? 11.502 19.754 -4.374 1.00 96.88 367 ILE A C 1
ATOM 2783 O O . ILE A 1 367 ? 11.674 20.511 -5.329 1.00 96.88 367 ILE A O 1
ATOM 2787 N N . ALA A 1 368 ? 12.424 18.874 -3.980 1.00 97.19 368 ALA A N 1
ATOM 2788 C CA . ALA A 1 368 ? 13.706 18.714 -4.660 1.00 97.19 368 ALA A CA 1
ATOM 2789 C C . ALA A 1 368 ? 13.511 18.229 -6.103 1.00 97.19 368 ALA A C 1
ATOM 2791 O O . ALA A 1 368 ? 14.085 18.803 -7.031 1.00 97.19 368 ALA A O 1
ATOM 2792 N N . PHE A 1 369 ? 12.618 17.257 -6.308 1.00 97.50 369 PHE A N 1
ATOM 2793 C CA . PHE A 1 369 ? 12.228 16.794 -7.635 1.00 97.50 369 PHE A CA 1
ATOM 2794 C C . PHE A 1 369 ? 11.657 17.938 -8.490 1.00 97.50 369 PHE A C 1
ATOM 2796 O O . PHE A 1 369 ? 12.067 18.119 -9.631 1.00 97.50 369 PHE A O 1
ATOM 2803 N N . GLY A 1 370 ? 10.787 18.784 -7.931 1.00 96.94 370 GLY A N 1
ATOM 2804 C CA . GLY A 1 370 ? 10.223 19.945 -8.627 1.00 96.94 370 GLY A CA 1
ATOM 2805 C C . GLY A 1 370 ? 11.227 21.049 -8.978 1.00 96.94 370 GLY A C 1
ATOM 2806 O O . GLY A 1 370 ? 10.944 21.880 -9.839 1.00 96.94 370 GLY A O 1
ATOM 2807 N N . VAL A 1 371 ? 12.395 21.072 -8.329 1.00 96.62 371 VAL A N 1
ATOM 2808 C CA . VAL A 1 371 ? 13.516 21.951 -8.696 1.00 96.62 371 VAL A CA 1
ATOM 2809 C C . VAL A 1 371 ? 14.352 21.334 -9.817 1.00 96.62 371 VAL A C 1
ATOM 2811 O O . VAL A 1 371 ? 14.824 22.061 -10.690 1.00 96.62 371 VAL A O 1
ATOM 2814 N N . ALA A 1 372 ? 14.536 20.013 -9.795 1.00 95.50 372 ALA A N 1
ATOM 2815 C CA . ALA A 1 372 ? 15.343 19.289 -10.772 1.00 95.50 372 ALA A CA 1
ATOM 2816 C C . ALA A 1 372 ? 14.614 19.047 -12.107 1.00 95.50 372 ALA A C 1
ATOM 2818 O O . ALA A 1 372 ? 15.257 19.052 -13.156 1.00 95.50 372 ALA A O 1
ATOM 2819 N N . TYR A 1 373 ? 13.286 18.883 -12.084 1.00 96.00 373 TYR A N 1
ATOM 2820 C CA . TYR A 1 373 ? 12.486 18.462 -13.235 1.00 96.00 373 TYR A CA 1
ATOM 2821 C C . TYR A 1 373 ? 11.361 19.449 -13.588 1.00 96.00 373 TYR A C 1
ATOM 2823 O O . TYR A 1 373 ? 10.738 20.040 -12.703 1.00 96.00 373 TYR A O 1
ATOM 2831 N N . PRO A 1 374 ? 11.023 19.605 -14.884 1.00 94.94 374 PRO A N 1
ATOM 2832 C CA . PRO A 1 374 ? 9.852 20.362 -15.314 1.00 94.94 374 PRO A CA 1
ATOM 2833 C C . PRO A 1 374 ? 8.568 19.550 -15.076 1.00 94.94 374 PRO A C 1
ATOM 2835 O O . PRO A 1 374 ? 8.088 18.844 -15.955 1.00 94.94 374 PRO A O 1
ATOM 2838 N N . THR A 1 375 ? 7.974 19.674 -13.890 1.00 96.19 375 THR A N 1
ATOM 2839 C CA . THR A 1 375 ? 6.859 18.812 -13.439 1.00 96.19 375 THR A CA 1
ATOM 2840 C C . THR A 1 375 ? 5.500 19.081 -14.088 1.00 96.19 375 THR A C 1
ATOM 2842 O O . THR A 1 375 ? 4.536 18.355 -13.841 1.00 96.19 375 THR A O 1
ATOM 2845 N N . ALA A 1 376 ? 5.379 20.114 -14.924 1.00 95.75 376 ALA A N 1
ATOM 2846 C CA . ALA A 1 376 ? 4.119 20.449 -15.576 1.00 95.75 376 ALA A CA 1
ATOM 2847 C C . ALA A 1 376 ? 3.663 19.314 -16.512 1.00 95.75 376 ALA A C 1
ATOM 2849 O O . ALA A 1 376 ? 4.265 19.083 -17.557 1.00 95.75 376 ALA A O 1
ATOM 2850 N N . GLY A 1 377 ? 2.572 18.636 -16.146 1.00 93.56 377 GLY A N 1
ATOM 2851 C CA . GLY A 1 377 ? 2.020 17.510 -16.905 1.00 93.56 377 GLY A CA 1
ATOM 2852 C C . GLY A 1 377 ? 2.605 16.141 -16.545 1.00 93.56 377 GLY A C 1
ATOM 2853 O O . GLY A 1 377 ? 2.139 15.149 -17.096 1.00 93.56 377 GLY A O 1
ATOM 2854 N N . MET A 1 378 ? 3.566 16.067 -15.616 1.00 97.00 378 MET A N 1
ATOM 2855 C CA . MET A 1 378 ? 4.043 14.791 -15.078 1.00 97.00 378 MET A CA 1
ATOM 2856 C C . MET A 1 378 ? 3.011 14.200 -14.117 1.00 97.00 378 MET A C 1
ATOM 2858 O O . MET A 1 378 ? 2.464 14.904 -13.263 1.00 97.00 378 MET A O 1
ATOM 2862 N N . ASN A 1 379 ? 2.779 12.895 -14.224 1.00 97.81 379 ASN A N 1
ATOM 2863 C CA . ASN A 1 379 ? 1.960 12.167 -13.266 1.00 97.81 379 ASN A CA 1
ATOM 2864 C C . ASN A 1 379 ? 2.821 11.750 -12.063 1.00 97.81 379 ASN A C 1
ATOM 2866 O O . ASN A 1 379 ? 3.440 10.687 -12.064 1.00 97.81 379 ASN A O 1
ATOM 2870 N N . ILE A 1 380 ? 2.900 12.620 -11.057 1.00 98.44 380 ILE A N 1
ATOM 2871 C CA . ILE A 1 380 ? 3.643 12.367 -9.815 1.00 98.44 380 ILE A CA 1
ATOM 2872 C C . ILE A 1 380 ? 2.686 11.768 -8.785 1.00 98.44 380 ILE A C 1
ATOM 2874 O O . ILE A 1 380 ? 1.601 12.303 -8.546 1.00 98.44 380 ILE A O 1
ATOM 2878 N N . ALA A 1 381 ? 3.095 10.663 -8.169 1.00 98.31 381 ALA A N 1
ATOM 2879 C CA . ALA A 1 381 ? 2.302 9.970 -7.169 1.00 98.31 381 ALA A CA 1
ATOM 2880 C C . ALA A 1 381 ? 2.062 10.855 -5.924 1.00 98.31 381 ALA A C 1
ATOM 2882 O O . ALA A 1 381 ? 2.946 11.622 -5.532 1.00 98.31 381 ALA A O 1
ATOM 2883 N N . PRO A 1 382 ? 0.891 10.775 -5.262 1.00 97.38 382 PRO A N 1
ATOM 2884 C CA . PRO A 1 382 ? 0.654 11.525 -4.031 1.00 97.38 382 PRO A CA 1
ATOM 2885 C C . PRO A 1 382 ? 1.579 11.056 -2.899 1.00 97.38 382 PRO A C 1
ATOM 2887 O O . PRO A 1 382 ? 1.650 9.864 -2.613 1.00 97.38 382 PRO A O 1
ATOM 2890 N N . GLY A 1 383 ? 2.233 11.983 -2.200 1.00 96.56 383 GLY A N 1
ATOM 2891 C CA . GLY A 1 383 ? 3.177 11.645 -1.131 1.00 96.56 383 GLY A CA 1
ATOM 2892 C C . GLY A 1 383 ? 4.581 11.301 -1.636 1.00 96.56 383 GLY A C 1
ATOM 2893 O O . GLY A 1 383 ? 4.926 11.553 -2.790 1.00 96.56 383 GLY A O 1
ATOM 2894 N N . GLU A 1 384 ? 5.403 10.778 -0.731 1.00 97.44 384 GLU A N 1
ATOM 2895 C CA . GLU A 1 384 ? 6.856 10.637 -0.878 1.00 97.44 384 GLU A CA 1
ATOM 2896 C C . GLU A 1 384 ? 7.348 9.394 -0.123 1.00 97.44 384 GLU A C 1
ATOM 2898 O O . GLU A 1 384 ? 6.756 9.043 0.900 1.00 97.44 384 GLU A O 1
ATOM 2903 N N . PHE A 1 385 ? 8.453 8.778 -0.558 1.00 97.94 385 PHE A N 1
ATOM 2904 C CA . PHE A 1 385 ? 9.209 7.809 0.261 1.00 97.94 385 PHE A CA 1
ATOM 2905 C C . PHE A 1 385 ? 10.276 8.512 1.117 1.00 97.94 385 PHE A C 1
ATOM 2907 O O . PHE A 1 385 ? 11.476 8.270 1.018 1.00 97.94 385 PHE A O 1
ATOM 2914 N N . ALA A 1 386 ? 9.841 9.469 1.937 1.00 93.81 386 ALA A N 1
ATOM 2915 C CA . ALA A 1 386 ? 10.731 10.447 2.566 1.00 93.81 386 ALA A CA 1
ATOM 2916 C C . ALA A 1 386 ? 11.686 9.871 3.632 1.00 93.81 386 ALA A C 1
ATOM 2918 O O . ALA A 1 386 ? 12.672 10.527 3.980 1.00 93.81 386 ALA A O 1
ATOM 2919 N N . SER A 1 387 ? 11.404 8.686 4.192 1.00 94.88 387 SER A N 1
ATOM 2920 C CA . SER A 1 387 ? 12.213 8.112 5.285 1.00 94.88 387 SER A CA 1
ATOM 2921 C C . SER A 1 387 ? 13.224 7.069 4.809 1.00 94.88 387 SER A C 1
ATOM 2923 O O . SER A 1 387 ? 14.021 6.590 5.620 1.00 94.88 387 SER A O 1
ATOM 2925 N N . THR A 1 388 ? 13.185 6.699 3.530 1.00 96.50 388 THR A N 1
ATOM 2926 C CA . THR A 1 388 ? 14.052 5.685 2.917 1.00 96.50 388 THR A CA 1
ATOM 2927 C C . THR A 1 388 ? 14.765 6.247 1.688 1.00 96.50 388 THR A C 1
ATOM 2929 O O . THR A 1 388 ? 14.410 7.314 1.192 1.00 96.50 388 THR A O 1
ATOM 2932 N N . SER A 1 389 ? 15.811 5.564 1.228 1.00 96.50 389 SER A N 1
ATOM 2933 C CA . SER A 1 389 ? 16.529 5.838 -0.026 1.00 96.50 389 SER A CA 1
ATOM 2934 C C . SER A 1 389 ? 16.634 4.551 -0.815 1.00 96.50 389 SER A C 1
ATOM 2936 O O . SER A 1 389 ? 16.554 3.479 -0.210 1.00 96.50 389 SER A O 1
ATOM 2938 N N . LEU A 1 390 ? 16.861 4.678 -2.117 1.00 97.31 390 LEU A N 1
ATOM 2939 C CA . LEU A 1 390 ? 17.309 3.549 -2.909 1.00 97.31 390 LEU A CA 1
ATOM 2940 C C . LEU A 1 390 ? 18.784 3.263 -2.566 1.00 97.31 390 LEU A C 1
ATOM 2942 O O . LEU A 1 390 ? 19.524 4.157 -2.156 1.00 97.31 390 LEU A O 1
ATOM 2946 N N . ASP A 1 391 ? 19.225 2.007 -2.653 1.00 96.75 391 ASP A N 1
ATOM 2947 C CA . ASP A 1 391 ? 20.643 1.680 -2.430 1.00 96.75 391 ASP A CA 1
ATOM 2948 C C . ASP A 1 391 ? 21.456 1.938 -3.707 1.00 96.75 391 ASP A C 1
ATOM 2950 O O . ASP A 1 391 ? 21.238 1.282 -4.734 1.00 96.75 391 ASP A O 1
ATOM 2954 N N . ASN A 1 392 ? 22.433 2.847 -3.629 1.00 96.19 392 ASN A N 1
ATOM 2955 C CA . ASN A 1 392 ? 23.325 3.197 -4.739 1.00 96.19 392 ASN A CA 1
ATOM 2956 C C . ASN A 1 392 ? 24.136 1.987 -5.247 1.00 96.19 392 ASN A C 1
ATOM 2958 O O . ASN A 1 392 ? 24.574 1.976 -6.389 1.00 96.19 392 ASN A O 1
ATOM 2962 N N . THR A 1 393 ? 24.318 0.944 -4.428 1.00 95.75 393 THR A N 1
ATOM 2963 C CA . THR A 1 393 ? 25.050 -0.284 -4.792 1.00 95.75 393 THR A CA 1
ATOM 2964 C C . THR A 1 393 ? 24.150 -1.444 -5.239 1.00 95.75 393 THR A C 1
ATOM 2966 O O . THR A 1 393 ? 24.641 -2.530 -5.574 1.00 95.75 393 THR A O 1
ATOM 2969 N N . GLY A 1 394 ? 22.834 -1.219 -5.274 1.00 95.06 394 GLY A N 1
ATOM 2970 C CA . GLY A 1 394 ? 21.826 -2.212 -5.627 1.00 95.06 394 GLY A CA 1
ATOM 2971 C C . GLY A 1 394 ? 21.106 -2.822 -4.428 1.00 95.06 394 GLY A C 1
ATOM 2972 O O . GLY A 1 394 ? 21.710 -3.160 -3.412 1.00 95.06 394 GLY A O 1
ATOM 2973 N N . GLU A 1 395 ? 19.807 -3.059 -4.583 1.00 96.62 395 GLU A N 1
ATOM 2974 C CA . GLU A 1 395 ? 18.972 -3.728 -3.585 1.00 96.62 395 GLU A CA 1
ATOM 2975 C C . GLU A 1 395 ? 17.852 -4.546 -4.234 1.00 96.62 395 GLU A C 1
ATOM 2977 O O . GLU A 1 395 ? 17.635 -4.514 -5.447 1.00 96.62 395 GLU A O 1
ATOM 2982 N N . GLN A 1 396 ? 17.125 -5.306 -3.412 1.00 97.75 396 GLN A N 1
ATOM 2983 C CA . GLN A 1 396 ? 15.875 -5.917 -3.843 1.00 97.75 396 GLN A CA 1
ATOM 2984 C C . GLN A 1 396 ? 14.732 -4.909 -3.738 1.00 97.75 396 GLN A C 1
ATOM 2986 O O . GLN A 1 396 ? 14.392 -4.480 -2.639 1.00 97.75 396 GLN A O 1
ATOM 2991 N N . ILE A 1 397 ? 14.071 -4.658 -4.864 1.00 97.44 397 ILE A N 1
ATOM 2992 C CA . ILE A 1 397 ? 12.814 -3.921 -4.924 1.00 97.44 397 ILE A CA 1
ATOM 2993 C C . ILE A 1 397 ? 11.664 -4.893 -5.191 1.00 97.44 397 ILE A C 1
ATOM 2995 O O . ILE A 1 397 ? 11.803 -5.864 -5.945 1.00 97.44 397 ILE A O 1
ATOM 2999 N N . ALA A 1 398 ? 10.520 -4.655 -4.555 1.00 97.94 398 ALA A N 1
ATOM 3000 C CA . ALA A 1 398 ? 9.297 -5.384 -4.863 1.00 97.94 398 ALA A CA 1
ATOM 3001 C C . ALA A 1 398 ? 8.083 -4.460 -4.870 1.00 97.94 398 ALA A C 1
ATOM 3003 O O . ALA A 1 398 ? 7.999 -3.554 -4.047 1.00 97.94 398 ALA A O 1
ATOM 3004 N N . LEU A 1 399 ? 7.141 -4.744 -5.762 1.00 98.38 399 LEU A N 1
ATOM 3005 C CA . LEU A 1 399 ? 5.778 -4.235 -5.736 1.00 98.38 399 LEU A CA 1
ATOM 3006 C C . LEU A 1 399 ? 4.869 -5.322 -5.182 1.00 98.38 399 LEU A C 1
ATOM 3008 O O . LEU A 1 399 ? 4.836 -6.427 -5.723 1.00 98.38 399 LEU A O 1
ATOM 3012 N N . ILE A 1 400 ? 4.128 -4.999 -4.132 1.00 98.62 400 ILE A N 1
ATOM 3013 C CA . ILE A 1 400 ? 3.175 -5.887 -3.474 1.00 98.62 400 ILE A CA 1
ATOM 3014 C C . ILE A 1 400 ? 1.775 -5.346 -3.733 1.00 98.62 400 ILE A C 1
ATOM 3016 O O . ILE A 1 400 ? 1.482 -4.213 -3.348 1.00 98.62 400 ILE A O 1
ATOM 3020 N N . ASP A 1 401 ? 0.934 -6.131 -4.401 1.00 98.19 401 ASP A N 1
ATOM 3021 C CA . ASP A 1 401 ? -0.436 -5.749 -4.737 1.00 98.19 401 ASP A CA 1
ATOM 3022 C C . ASP A 1 401 ? -1.350 -5.645 -3.501 1.00 98.19 401 ASP A C 1
ATOM 3024 O O . ASP A 1 401 ? -0.993 -6.028 -2.382 1.00 98.19 401 ASP A O 1
ATOM 3028 N N . ALA A 1 402 ? -2.580 -5.174 -3.718 1.00 97.38 402 ALA A N 1
ATOM 3029 C CA . ALA A 1 402 ? -3.587 -5.005 -2.669 1.00 97.38 402 ALA A CA 1
ATOM 3030 C C . ALA A 1 402 ? -4.010 -6.319 -1.970 1.00 97.38 402 ALA A C 1
ATOM 3032 O O . ALA A 1 402 ? -4.689 -6.290 -0.941 1.00 97.38 402 ALA A O 1
ATOM 3033 N N . THR A 1 403 ? -3.646 -7.485 -2.517 1.00 96.38 403 THR A N 1
ATOM 3034 C CA . THR A 1 403 ? -3.892 -8.806 -1.912 1.00 96.38 403 THR A CA 1
ATOM 3035 C C . THR A 1 403 ? -2.720 -9.304 -1.065 1.00 96.38 403 THR A C 1
ATOM 3037 O O . THR A 1 403 ? -2.870 -10.291 -0.340 1.00 96.38 403 THR A O 1
ATOM 3040 N N . GLY A 1 404 ? -1.571 -8.626 -1.123 1.00 96.62 404 GLY A N 1
ATOM 3041 C CA . GLY A 1 404 ? -0.327 -9.058 -0.494 1.00 96.62 404 GLY A CA 1
ATOM 3042 C C . GLY A 1 404 ? 0.526 -9.983 -1.370 1.00 96.62 404 GLY A C 1
ATOM 3043 O O . GLY A 1 404 ? 1.411 -10.654 -0.835 1.00 96.62 404 GLY A O 1
ATOM 3044 N N . THR A 1 405 ? 0.257 -10.054 -2.677 1.00 97.94 405 THR A N 1
ATOM 3045 C CA . THR A 1 405 ? 1.016 -10.867 -3.640 1.00 97.94 405 THR A CA 1
ATOM 3046 C C . THR A 1 405 ? 2.043 -10.005 -4.373 1.00 97.94 405 THR A C 1
ATOM 3048 O O . THR A 1 405 ? 1.828 -8.815 -4.588 1.00 97.94 405 THR A O 1
ATOM 3051 N N . ASP A 1 406 ? 3.177 -10.591 -4.761 1.00 97.81 406 ASP A N 1
ATOM 3052 C CA . ASP A 1 406 ? 4.179 -9.891 -5.567 1.00 97.81 406 ASP A CA 1
ATOM 3053 C C . ASP A 1 406 ? 3.611 -9.578 -6.962 1.00 97.81 406 ASP A C 1
ATOM 3055 O O . ASP A 1 406 ? 3.356 -10.487 -7.754 1.00 97.81 406 ASP A O 1
ATOM 3059 N N . ALA A 1 407 ? 3.465 -8.291 -7.274 1.00 97.88 407 ALA A N 1
ATOM 3060 C CA . ALA A 1 407 ? 3.258 -7.820 -8.638 1.00 97.88 407 ALA A CA 1
ATOM 3061 C C . ALA A 1 407 ? 4.588 -7.818 -9.406 1.00 97.88 407 ALA A C 1
ATOM 3063 O O . ALA A 1 407 ? 4.649 -8.256 -10.546 1.00 97.88 407 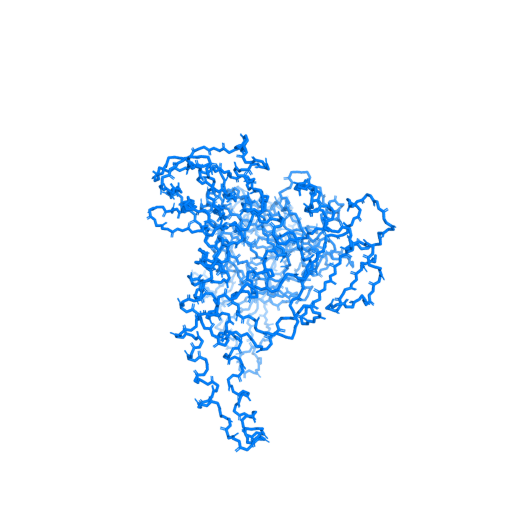ALA A O 1
ATOM 3064 N N . GLN A 1 408 ? 5.676 -7.376 -8.769 1.00 97.81 408 GLN A N 1
ATOM 3065 C CA . GLN A 1 408 ? 7.035 -7.465 -9.310 1.00 97.81 408 GLN A CA 1
ATOM 3066 C C . GLN A 1 408 ? 8.037 -7.659 -8.174 1.00 97.81 408 GLN A C 1
ATOM 3068 O O . GLN A 1 408 ? 7.854 -7.099 -7.096 1.00 97.81 408 GLN A O 1
ATOM 3073 N N . ARG A 1 409 ? 9.120 -8.410 -8.401 1.00 98.00 409 ARG A N 1
ATOM 3074 C CA . ARG A 1 409 ? 10.240 -8.533 -7.451 1.00 98.00 409 ARG A CA 1
ATOM 3075 C C . ARG A 1 409 ? 11.536 -8.842 -8.185 1.00 98.00 409 ARG A C 1
ATOM 3077 O O . ARG A 1 409 ? 11.636 -9.867 -8.853 1.00 98.00 409 ARG A O 1
ATOM 3084 N N . PHE A 1 410 ? 12.551 -8.007 -8.000 1.00 98.31 410 PHE A N 1
ATOM 3085 C CA . PHE A 1 410 ? 13.882 -8.237 -8.559 1.00 98.31 410 PHE A CA 1
ATOM 3086 C C . PHE A 1 410 ? 14.949 -7.471 -7.774 1.00 98.31 410 PHE A C 1
ATOM 3088 O O . PHE A 1 410 ? 14.640 -6.667 -6.898 1.00 98.31 410 PHE A O 1
ATOM 3095 N N . THR A 1 411 ? 16.216 -7.744 -8.075 1.00 98.25 411 THR A N 1
ATOM 3096 C CA . THR A 1 411 ? 17.359 -7.023 -7.509 1.00 98.25 411 THR A CA 1
ATOM 3097 C C . THR A 1 411 ? 18.100 -6.329 -8.635 1.00 98.25 411 THR A C 1
ATOM 3099 O O . THR A 1 411 ? 18.573 -7.022 -9.532 1.00 98.25 411 THR A O 1
ATOM 3102 N N . TYR A 1 412 ? 18.200 -5.001 -8.583 1.00 97.31 412 TYR A N 1
ATOM 3103 C CA . TYR A 1 412 ? 19.062 -4.236 -9.485 1.00 97.31 412 TYR A CA 1
ATOM 3104 C C . TYR A 1 412 ? 20.482 -4.132 -8.905 1.00 97.31 412 TYR A C 1
ATOM 3106 O O . TYR A 1 412 ? 20.716 -4.461 -7.738 1.00 97.31 412 TYR A O 1
ATOM 3114 N N . ASN A 1 413 ? 21.457 -3.727 -9.719 1.00 96.38 413 ASN A N 1
ATOM 3115 C CA . ASN A 1 413 ? 22.842 -3.568 -9.278 1.00 96.38 413 ASN A CA 1
ATOM 3116 C C . ASN A 1 413 ? 23.556 -2.447 -10.044 1.00 96.38 413 ASN A C 1
ATOM 3118 O O . ASN A 1 413 ? 23.133 -2.088 -11.138 1.00 96.38 413 ASN A O 1
ATOM 3122 N N . ASP A 1 414 ? 24.658 -1.956 -9.478 1.00 95.06 414 ASP A N 1
ATOM 3123 C CA . ASP A 1 414 ? 25.551 -0.936 -10.044 1.00 95.06 414 ASP A CA 1
ATOM 3124 C C . ASP A 1 414 ? 26.705 -1.536 -10.878 1.00 95.06 414 ASP A C 1
ATOM 3126 O O . ASP A 1 414 ? 27.501 -0.813 -11.479 1.00 95.06 414 ASP A O 1
ATOM 3130 N N . LYS A 1 415 ? 26.842 -2.870 -10.908 1.00 95.25 415 LYS A N 1
ATOM 3131 C CA . LYS A 1 415 ? 27.941 -3.579 -11.582 1.00 95.25 415 LYS A CA 1
ATOM 3132 C C . LYS A 1 415 ? 27.458 -4.479 -12.706 1.00 95.25 415 LYS A C 1
ATOM 3134 O O . LYS A 1 415 ? 26.386 -5.083 -12.650 1.00 95.25 415 LYS A O 1
ATOM 3139 N N . SER A 1 416 ? 28.344 -4.669 -13.686 1.00 93.44 416 SER A N 1
ATOM 3140 C CA . SER A 1 416 ? 28.179 -5.670 -14.742 1.00 93.44 416 SER A CA 1
ATOM 3141 C C . SER A 1 416 ? 27.762 -7.024 -14.151 1.00 93.44 416 SER A C 1
ATOM 3143 O O . SER A 1 416 ? 28.396 -7.495 -13.202 1.00 93.44 416 SER A O 1
ATOM 3145 N N . PRO A 1 417 ? 26.723 -7.675 -14.697 1.00 94.56 417 PRO A N 1
ATOM 3146 C CA . PRO A 1 417 ? 26.076 -7.411 -15.991 1.00 94.56 417 PRO A CA 1
ATOM 3147 C C . PRO A 1 417 ? 25.019 -6.290 -16.041 1.00 94.56 417 PRO A C 1
ATOM 3149 O O . PRO A 1 417 ? 24.422 -6.111 -17.093 1.00 94.56 417 PRO A O 1
ATOM 3152 N N . TRP A 1 418 ? 24.757 -5.538 -14.974 1.00 96.44 418 TRP A N 1
ATOM 3153 C CA . TRP A 1 418 ? 23.849 -4.384 -15.043 1.00 96.44 418 TRP A CA 1
ATOM 3154 C C . TRP A 1 418 ? 24.513 -3.175 -15.727 1.00 96.44 418 TRP A C 1
ATOM 3156 O O . TRP A 1 418 ? 25.747 -3.076 -15.708 1.00 96.44 418 TRP A O 1
ATOM 3166 N N . PRO A 1 419 ? 23.730 -2.268 -16.348 1.00 95.12 419 PRO A N 1
ATOM 3167 C CA . PRO A 1 419 ? 24.243 -0.988 -16.830 1.00 95.12 419 PRO A CA 1
ATOM 3168 C C . PRO A 1 419 ? 24.896 -0.207 -15.686 1.00 95.12 419 PRO A C 1
ATOM 3170 O O . PRO A 1 419 ? 24.300 -0.074 -14.625 1.00 95.12 419 PRO A O 1
ATOM 3173 N N . THR A 1 420 ? 26.104 0.320 -15.899 1.00 93.38 420 THR A N 1
ATOM 3174 C CA . THR A 1 420 ? 26.870 0.996 -14.833 1.00 93.38 420 THR A CA 1
ATOM 3175 C C . THR A 1 420 ? 26.697 2.514 -14.820 1.00 93.38 420 THR A C 1
ATOM 3177 O O . THR A 1 420 ? 26.951 3.142 -13.806 1.00 93.38 420 THR A O 1
ATOM 3180 N N . ALA A 1 421 ? 26.275 3.133 -15.928 1.00 93.31 421 ALA A N 1
ATOM 3181 C CA . ALA A 1 421 ? 26.075 4.586 -15.986 1.00 93.31 421 ALA A CA 1
ATOM 3182 C C . ALA A 1 421 ? 24.923 5.133 -15.106 1.00 93.31 421 ALA A C 1
ATOM 3184 O O . ALA A 1 421 ? 24.972 6.312 -14.764 1.00 93.31 421 ALA A O 1
ATOM 3185 N N . PRO A 1 422 ? 23.902 4.351 -14.689 1.00 95.56 422 PRO A N 1
ATOM 3186 C CA . PRO A 1 422 ? 22.912 4.828 -13.722 1.00 95.56 422 PRO A CA 1
ATOM 3187 C C . PRO A 1 422 ? 23.438 4.980 -12.284 1.00 95.56 422 PRO A C 1
ATOM 3189 O O . PRO A 1 422 ? 22.682 5.351 -11.391 1.00 95.56 422 PRO A O 1
ATOM 3192 N N . ASP A 1 423 ? 24.723 4.696 -12.050 1.00 94.19 423 ASP A N 1
ATOM 3193 C CA . ASP A 1 423 ? 25.389 4.832 -10.757 1.00 94.19 423 ASP A CA 1
ATOM 3194 C C . ASP A 1 423 ? 26.085 6.201 -10.618 1.00 94.19 423 ASP A C 1
ATOM 3196 O O . ASP A 1 423 ? 27.305 6.317 -10.713 1.00 94.19 423 ASP A O 1
ATOM 3200 N N . GLY A 1 424 ? 25.309 7.273 -10.424 1.00 90.94 424 GLY A N 1
ATOM 3201 C CA . GLY A 1 424 ? 25.844 8.588 -10.034 1.00 90.94 424 GLY A CA 1
ATOM 3202 C C . GLY A 1 424 ? 26.309 9.490 -11.183 1.00 90.94 424 GLY A C 1
ATOM 3203 O O . GLY A 1 424 ? 26.551 10.680 -10.965 1.00 90.94 424 GLY A O 1
ATOM 3204 N N . ASP A 1 425 ? 26.355 8.985 -12.421 1.00 90.38 425 ASP A N 1
ATOM 3205 C CA . ASP A 1 425 ? 26.614 9.804 -13.620 1.00 90.38 425 ASP A CA 1
ATOM 3206 C C . ASP A 1 425 ? 25.356 10.568 -14.093 1.00 90.38 425 ASP A C 1
ATOM 3208 O O . ASP A 1 425 ? 25.388 11.323 -15.068 1.00 90.38 425 ASP A O 1
ATOM 3212 N N . GLY A 1 426 ? 24.237 10.403 -13.379 1.00 93.38 426 GLY A N 1
ATOM 3213 C CA . GLY A 1 426 ? 22.972 11.096 -13.610 1.00 93.38 426 GLY A CA 1
ATOM 3214 C C . GLY A 1 426 ? 22.018 10.399 -14.567 1.00 93.38 426 GLY A C 1
ATOM 3215 O O . GLY A 1 426 ? 20.939 10.932 -14.805 1.00 93.38 426 GLY A O 1
ATOM 3216 N N . TYR A 1 427 ? 22.376 9.244 -15.119 1.00 96.38 427 TYR A N 1
ATOM 3217 C CA . TYR A 1 427 ? 21.455 8.429 -15.909 1.00 96.38 427 TYR A CA 1
ATOM 3218 C C . TYR A 1 427 ? 20.521 7.629 -14.994 1.00 96.38 427 TYR A C 1
ATOM 3220 O O . TYR A 1 427 ? 20.859 7.332 -13.854 1.00 96.38 427 TYR A O 1
ATOM 3228 N N . SER A 1 428 ? 19.356 7.248 -15.501 1.00 97.88 428 SER A N 1
ATOM 3229 C CA . SER A 1 428 ? 18.465 6.286 -14.849 1.00 97.88 428 SER A CA 1
ATOM 3230 C C . SER A 1 428 ? 18.637 4.894 -15.460 1.00 97.88 428 SER A C 1
ATOM 3232 O O . SER A 1 428 ? 19.176 4.723 -16.558 1.00 97.88 428 SER A O 1
ATOM 3234 N N . LEU A 1 429 ? 18.174 3.880 -14.736 1.00 98.31 429 LEU A N 1
ATOM 3235 C CA . LEU A 1 429 ? 18.067 2.502 -15.191 1.00 98.31 429 LEU A CA 1
ATOM 3236 C C . LEU A 1 429 ? 16.688 2.298 -15.835 1.00 98.31 429 LEU A C 1
ATOM 3238 O O . LEU A 1 429 ? 15.671 2.364 -15.149 1.00 98.31 429 LEU A O 1
ATOM 3242 N N . VAL A 1 430 ? 16.653 2.048 -17.143 1.00 98.56 430 VAL A N 1
ATOM 3243 C CA . VAL A 1 430 ? 15.435 1.981 -17.969 1.00 98.56 430 VAL A CA 1
ATOM 3244 C C . VAL A 1 430 ? 15.178 0.546 -18.422 1.00 98.56 430 VAL A C 1
ATOM 3246 O O . VAL A 1 430 ? 16.083 -0.119 -18.938 1.00 98.56 430 VAL A O 1
ATOM 3249 N N . LEU A 1 431 ? 13.947 0.063 -18.249 1.00 98.44 431 LEU A N 1
ATOM 3250 C CA . LEU A 1 431 ? 13.512 -1.230 -18.772 1.00 98.44 431 LEU A CA 1
ATOM 3251 C C . LEU A 1 431 ? 13.262 -1.111 -20.280 1.00 98.44 431 LEU A C 1
ATOM 3253 O O . LEU A 1 431 ? 12.473 -0.277 -20.716 1.00 98.44 431 LEU A O 1
ATOM 3257 N N . ILE A 1 432 ? 13.899 -1.964 -21.077 1.00 97.69 432 ILE A N 1
ATOM 3258 C CA . ILE A 1 432 ? 13.778 -1.970 -22.538 1.00 97.69 432 ILE A CA 1
ATOM 3259 C C . ILE A 1 432 ? 12.401 -2.501 -22.933 1.00 97.69 432 ILE A C 1
ATOM 3261 O O . ILE A 1 432 ? 12.059 -3.630 -22.590 1.00 97.69 432 ILE A O 1
ATOM 3265 N N . ALA A 1 433 ? 11.647 -1.732 -23.722 1.00 96.31 433 ALA A N 1
ATOM 3266 C CA . ALA A 1 433 ? 10.318 -2.118 -24.212 1.00 96.31 433 ALA A CA 1
ATOM 3267 C C . ALA A 1 433 ? 9.366 -2.590 -23.080 1.00 96.31 433 ALA A C 1
ATOM 3269 O O . ALA A 1 433 ? 8.855 -3.713 -23.117 1.00 96.31 433 ALA A O 1
ATOM 3270 N N . PRO A 1 434 ? 9.077 -1.742 -22.072 1.00 96.94 434 PRO A N 1
ATOM 3271 C CA . PRO A 1 434 ? 8.343 -2.149 -20.869 1.00 96.94 434 PRO A CA 1
ATOM 3272 C C . PRO A 1 434 ? 6.940 -2.693 -21.175 1.00 96.94 434 PRO A C 1
ATOM 3274 O O . PRO A 1 434 ? 6.460 -3.582 -20.477 1.00 96.94 434 PRO A O 1
ATOM 3277 N N . GLY A 1 435 ? 6.313 -2.232 -22.266 1.00 95.56 435 GLY A N 1
ATOM 3278 C CA . GLY A 1 435 ? 5.010 -2.714 -22.735 1.00 95.56 435 GLY A CA 1
ATOM 3279 C C . GLY A 1 435 ? 4.962 -4.201 -23.107 1.00 95.56 435 GLY A C 1
ATOM 3280 O O . GLY A 1 435 ? 3.876 -4.769 -23.143 1.00 95.56 435 GLY A O 1
ATOM 3281 N N . THR A 1 436 ? 6.107 -4.856 -23.343 1.00 94.81 436 THR A N 1
ATOM 3282 C CA . THR A 1 436 ? 6.166 -6.309 -23.591 1.00 94.81 436 THR A CA 1
ATOM 3283 C C . THR A 1 436 ? 6.364 -7.130 -22.314 1.00 94.81 436 THR A C 1
ATOM 3285 O O . THR A 1 436 ? 6.553 -8.341 -22.405 1.00 94.81 436 THR A O 1
ATOM 3288 N N . SER A 1 437 ? 6.373 -6.493 -21.135 1.00 95.56 437 SER A N 1
ATOM 3289 C CA . SER A 1 437 ? 6.627 -7.121 -19.830 1.00 95.56 437 SER A CA 1
ATOM 3290 C C . SER A 1 437 ? 7.877 -8.023 -19.797 1.00 95.56 437 SER A C 1
ATOM 3292 O O . SER A 1 437 ? 7.776 -9.199 -19.428 1.00 95.56 437 SER A O 1
ATOM 3294 N N . PRO A 1 438 ? 9.060 -7.533 -20.215 1.00 95.94 438 PRO A N 1
ATOM 3295 C CA . PRO A 1 438 ? 10.283 -8.328 -20.130 1.00 95.94 438 PRO A CA 1
ATOM 3296 C C . PRO A 1 438 ? 10.630 -8.659 -18.667 1.00 95.94 438 PRO A C 1
ATOM 3298 O O . PRO A 1 438 ? 10.287 -7.915 -17.757 1.00 95.94 438 PRO A O 1
ATOM 3301 N N . ASP A 1 439 ? 11.338 -9.768 -18.441 1.00 97.62 439 ASP A N 1
ATOM 3302 C CA . ASP A 1 439 ? 11.739 -10.211 -17.098 1.00 97.62 439 ASP A CA 1
ATOM 3303 C C . ASP A 1 439 ? 12.722 -9.218 -16.446 1.00 97.62 439 ASP A C 1
ATOM 3305 O O . ASP A 1 439 ? 13.871 -9.094 -16.886 1.00 97.62 439 ASP A O 1
ATOM 3309 N N . HIS A 1 440 ? 12.280 -8.537 -15.383 1.00 98.12 440 HIS A N 1
ATOM 3310 C CA . HIS A 1 440 ? 13.064 -7.554 -14.625 1.00 98.12 440 HIS A CA 1
ATOM 3311 C C . HIS A 1 440 ? 14.327 -8.133 -13.985 1.00 98.12 440 HIS A C 1
ATOM 3313 O O . HIS A 1 440 ? 15.251 -7.380 -13.687 1.00 98.12 440 HIS A O 1
ATOM 3319 N N . THR A 1 441 ? 14.402 -9.450 -13.772 1.00 97.62 441 THR A N 1
ATOM 3320 C CA . THR A 1 441 ? 15.577 -10.100 -13.169 1.00 97.62 441 THR A CA 1
ATOM 3321 C C . THR A 1 441 ? 16.746 -10.252 -14.143 1.00 97.62 441 THR A C 1
ATOM 3323 O O . THR A 1 441 ? 17.856 -10.569 -13.713 1.00 97.62 441 THR A O 1
ATOM 3326 N N . ILE A 1 442 ? 16.524 -10.021 -15.443 1.00 97.38 442 ILE A N 1
ATOM 3327 C CA . ILE A 1 442 ? 17.535 -10.182 -16.490 1.00 97.38 442 ILE A CA 1
ATOM 3328 C C . ILE A 1 442 ? 18.180 -8.819 -16.805 1.00 97.38 442 ILE A C 1
ATOM 3330 O O . ILE A 1 442 ? 17.536 -7.975 -17.425 1.00 97.38 442 ILE A O 1
ATOM 3334 N N . PRO A 1 443 ? 19.477 -8.612 -16.504 1.00 96.75 443 PRO A N 1
ATOM 3335 C CA . PRO A 1 443 ? 20.174 -7.339 -16.733 1.00 96.75 443 PRO A CA 1
ATOM 3336 C C . PRO A 1 443 ? 20.162 -6.870 -18.194 1.00 96.75 443 PRO A C 1
ATOM 3338 O O . PRO A 1 443 ? 20.120 -5.677 -18.465 1.00 96.75 443 PRO A O 1
ATOM 3341 N N . ALA A 1 444 ? 20.137 -7.806 -19.150 1.00 95.50 444 ALA A N 1
ATOM 3342 C CA . ALA A 1 444 ? 20.074 -7.505 -20.583 1.00 95.50 444 ALA A CA 1
ATOM 3343 C C . ALA A 1 444 ? 18.751 -6.848 -21.029 1.00 95.50 444 ALA A C 1
ATOM 3345 O O . ALA A 1 444 ? 18.688 -6.305 -22.133 1.00 95.50 444 ALA A O 1
ATOM 3346 N N . ASN A 1 445 ? 17.706 -6.909 -20.193 1.00 97.12 445 ASN A N 1
ATOM 3347 C CA . ASN A 1 445 ? 16.442 -6.204 -20.408 1.00 97.12 445 ASN A CA 1
ATOM 3348 C C . ASN A 1 445 ? 16.489 -4.755 -19.909 1.00 97.12 445 ASN A C 1
ATOM 3350 O O . ASN A 1 445 ? 15.505 -4.040 -20.061 1.00 97.12 445 ASN A O 1
ATOM 3354 N N . TRP A 1 446 ? 17.612 -4.318 -19.341 1.00 97.75 446 TRP A N 1
ATOM 3355 C CA . TRP A 1 446 ? 17.811 -2.962 -18.863 1.00 97.75 446 TRP A CA 1
ATOM 3356 C C . TRP A 1 446 ? 18.888 -2.245 -19.672 1.00 97.75 446 TRP A C 1
ATOM 3358 O O . TRP A 1 446 ? 19.799 -2.850 -20.249 1.00 97.75 446 TRP A O 1
ATOM 3368 N N . ARG A 1 447 ? 18.785 -0.924 -19.697 1.00 97.06 447 ARG A N 1
ATOM 3369 C CA . ARG A 1 447 ? 19.785 -0.017 -20.254 1.00 97.06 447 ARG A CA 1
ATOM 3370 C C . ARG A 1 447 ? 19.853 1.252 -19.417 1.00 97.06 447 ARG A C 1
ATOM 3372 O O . ARG A 1 447 ? 18.996 1.491 -18.571 1.00 97.06 447 ARG A O 1
ATOM 3379 N N . SER A 1 448 ? 20.853 2.076 -19.671 1.00 96.94 448 SER A N 1
ATOM 3380 C CA . SER A 1 448 ? 20.837 3.453 -19.185 1.00 96.94 448 SER A CA 1
ATOM 3381 C C . SER A 1 448 ? 19.839 4.298 -19.979 1.00 96.94 448 SER A C 1
ATOM 3383 O O . SER A 1 448 ? 19.537 3.993 -21.140 1.00 96.94 448 SER A O 1
ATOM 3385 N N . SER A 1 449 ? 19.349 5.381 -19.381 1.00 97.44 449 SER A N 1
ATOM 3386 C CA . SER A 1 449 ? 18.688 6.431 -20.152 1.00 97.44 449 SER A CA 1
ATOM 3387 C C . SER A 1 449 ? 19.615 7.011 -21.221 1.00 97.44 449 SER A C 1
ATOM 3389 O O . SER A 1 449 ? 20.839 6.998 -21.098 1.00 97.44 449 SER A O 1
ATOM 3391 N N . THR A 1 450 ? 19.030 7.537 -22.291 1.00 95.69 450 THR A N 1
ATOM 3392 C CA . THR A 1 450 ? 19.767 8.190 -23.386 1.00 95.69 450 THR A CA 1
ATOM 3393 C C . THR A 1 450 ? 20.449 9.487 -22.940 1.00 95.69 450 THR A C 1
ATOM 3395 O O . THR A 1 450 ? 21.474 9.867 -23.506 1.00 95.69 450 THR A O 1
ATOM 3398 N N . LEU A 1 451 ? 19.904 10.158 -21.918 1.00 94.56 451 LEU A N 1
ATOM 3399 C CA . LEU A 1 451 ? 20.400 11.416 -21.358 1.00 94.56 451 LEU A CA 1
ATOM 3400 C C . LEU A 1 451 ? 20.384 11.391 -19.817 1.00 94.56 451 LEU A C 1
ATOM 3402 O O . LEU A 1 451 ? 19.538 10.706 -19.225 1.00 94.56 451 LEU A O 1
ATOM 3406 N N . PRO A 1 452 ? 21.257 12.176 -19.153 1.00 95.00 452 PRO A N 1
ATOM 3407 C CA . PRO A 1 452 ? 21.159 12.416 -17.717 1.00 95.00 452 PRO A CA 1
ATOM 3408 C C . PRO A 1 452 ? 19.813 13.045 -17.323 1.00 95.00 452 PRO A C 1
ATOM 3410 O O . PRO A 1 452 ? 19.263 13.869 -18.052 1.00 95.00 452 PRO A O 1
ATOM 3413 N N . GLY A 1 453 ? 19.305 12.676 -16.150 1.00 94.56 453 GLY A N 1
ATOM 3414 C CA . GLY A 1 453 ? 17.972 13.009 -15.645 1.00 94.56 453 GLY A CA 1
ATOM 3415 C C . GLY A 1 453 ? 16.912 11.949 -15.963 1.00 94.56 453 GLY A C 1
ATOM 3416 O O . GLY A 1 453 ? 15.860 11.943 -15.334 1.00 94.56 453 GLY A O 1
ATOM 3417 N N . GLY A 1 454 ? 17.177 11.022 -16.886 1.00 96.44 454 GLY A N 1
ATOM 3418 C CA . GLY A 1 454 ? 16.178 10.032 -17.287 1.00 96.44 454 GLY A CA 1
ATOM 3419 C C . GLY A 1 454 ? 14.962 10.655 -17.979 1.00 96.44 454 GLY A C 1
ATOM 3420 O O . GLY A 1 454 ? 15.007 11.793 -18.456 1.00 96.44 454 GLY A O 1
ATOM 3421 N N . SER A 1 455 ? 13.864 9.904 -18.036 1.00 96.62 455 SER A N 1
ATOM 3422 C CA . SER A 1 455 ? 12.618 10.305 -18.698 1.00 96.62 455 SER A CA 1
ATOM 3423 C C . SER A 1 455 ? 11.370 10.162 -17.813 1.00 96.62 455 SER A C 1
ATOM 3425 O O . SER A 1 455 ? 10.397 9.538 -18.240 1.00 96.62 455 SER A O 1
ATOM 3427 N N . PRO A 1 456 ? 11.334 10.764 -16.604 1.00 97.38 456 PRO A N 1
ATOM 3428 C CA . PRO A 1 456 ? 10.223 10.571 -15.677 1.00 97.38 456 PRO A CA 1
ATOM 3429 C C . PRO A 1 456 ? 8.881 10.999 -16.288 1.00 97.38 456 PRO A C 1
ATOM 3431 O O . PRO A 1 456 ? 8.739 12.089 -16.846 1.00 97.38 456 PRO A O 1
ATOM 3434 N N . SER A 1 457 ? 7.874 10.144 -16.120 1.00 95.69 457 SER A N 1
ATOM 3435 C CA . SER A 1 457 ? 6.531 10.234 -16.697 1.00 95.69 457 SER A CA 1
ATOM 3436 C C . SER A 1 457 ? 6.493 10.122 -18.232 1.00 95.69 457 SER A C 1
ATOM 3438 O O . SER A 1 457 ? 5.487 10.501 -18.841 1.00 95.69 457 SER A O 1
ATOM 3440 N N . GLY A 1 458 ? 7.553 9.615 -18.869 1.00 94.88 458 GLY A N 1
ATOM 3441 C CA . GLY A 1 458 ? 7.738 9.609 -20.320 1.00 94.88 458 GLY A CA 1
ATOM 3442 C C . GLY A 1 458 ? 8.491 8.383 -20.842 1.00 94.88 458 GLY A C 1
ATOM 3443 O O . GLY A 1 458 ? 8.494 7.317 -20.237 1.00 94.88 458 GLY A O 1
ATOM 3444 N N . THR A 1 459 ? 9.068 8.504 -22.035 1.00 95.31 459 THR A N 1
ATOM 3445 C CA . THR A 1 459 ? 9.974 7.498 -22.596 1.00 95.31 459 THR A CA 1
ATOM 3446 C C . THR A 1 459 ? 11.025 8.191 -23.444 1.00 95.31 459 THR A C 1
ATOM 3448 O O . THR A 1 459 ? 10.729 9.164 -24.138 1.00 95.31 459 THR A O 1
ATOM 3451 N N . ASP A 1 460 ? 12.243 7.677 -23.389 1.00 96.19 460 ASP A N 1
ATOM 3452 C CA . ASP A 1 460 ? 13.357 8.077 -24.238 1.00 96.19 460 ASP A CA 1
ATOM 3453 C C . ASP A 1 460 ? 13.620 7.077 -25.383 1.00 96.19 460 ASP A C 1
ATOM 3455 O O . ASP A 1 460 ? 14.636 7.174 -26.071 1.00 96.19 460 ASP A O 1
ATOM 3459 N N . ALA A 1 461 ? 12.698 6.132 -25.609 1.00 96.12 461 ALA A N 1
ATOM 3460 C CA . ALA A 1 461 ? 12.729 5.238 -26.757 1.00 96.12 461 ALA A CA 1
ATOM 3461 C C . ALA A 1 461 ? 12.377 5.994 -28.048 1.00 96.12 461 ALA A C 1
ATOM 3463 O O . ALA A 1 461 ? 11.430 6.784 -28.101 1.00 96.12 461 ALA A O 1
ATOM 3464 N N . THR A 1 462 ? 13.106 5.700 -29.118 1.00 95.12 462 THR A N 1
ATOM 3465 C CA . THR A 1 462 ? 12.928 6.278 -30.451 1.00 95.12 462 THR A CA 1
ATOM 3466 C C . THR A 1 462 ? 12.678 5.147 -31.446 1.00 95.12 462 THR A C 1
ATOM 3468 O O . THR A 1 462 ? 13.642 4.614 -31.980 1.00 95.12 462 THR A O 1
ATOM 3471 N N . PRO A 1 463 ? 11.423 4.733 -31.695 1.00 93.19 463 PRO A N 1
ATOM 3472 C CA . PRO A 1 463 ? 11.139 3.645 -32.628 1.00 93.19 463 PRO A CA 1
ATOM 3473 C C . PRO A 1 463 ? 11.618 3.957 -34.050 1.00 93.19 463 PRO A C 1
ATOM 3475 O O . PRO A 1 463 ? 11.516 5.100 -34.510 1.00 93.19 463 PRO A O 1
ATOM 3478 N N . PHE A 1 464 ? 12.080 2.934 -34.762 1.00 93.94 464 PHE A N 1
ATOM 3479 C CA . PHE A 1 464 ? 12.458 3.026 -36.161 1.00 93.94 464 PHE A CA 1
ATOM 3480 C C . PHE A 1 464 ? 11.270 3.452 -37.026 1.00 93.94 464 PHE A C 1
ATOM 3482 O O . PHE A 1 464 ? 10.131 3.017 -36.844 1.00 93.94 464 PHE A O 1
ATOM 3489 N N . THR A 1 465 ? 11.546 4.283 -38.029 1.00 92.12 465 THR A N 1
ATOM 3490 C CA . THR A 1 465 ? 10.572 4.639 -39.061 1.00 92.12 465 THR A CA 1
ATOM 3491 C C . THR A 1 465 ? 11.259 4.689 -40.419 1.00 92.12 465 THR A C 1
ATOM 3493 O O . THR A 1 465 ? 12.393 5.145 -40.527 1.00 92.12 465 THR A O 1
ATOM 3496 N N . GLY A 1 466 ? 10.556 4.261 -41.467 1.00 91.56 466 GLY A N 1
ATOM 3497 C CA . GLY A 1 466 ? 11.069 4.294 -42.836 1.00 91.56 466 GLY A CA 1
ATOM 3498 C C . GLY A 1 466 ? 11.294 2.908 -43.428 1.00 91.56 466 GLY A C 1
ATOM 3499 O O . GLY A 1 466 ? 10.754 1.914 -42.948 1.00 91.56 466 GLY A O 1
ATOM 3500 N N . ASP A 1 467 ? 12.038 2.875 -44.530 1.00 92.88 467 ASP A N 1
ATOM 3501 C CA . ASP A 1 467 ? 12.413 1.641 -45.216 1.00 92.88 467 ASP A CA 1
ATOM 3502 C C . ASP A 1 467 ? 13.710 1.098 -44.586 1.00 92.88 467 ASP A C 1
ATOM 3504 O O . ASP A 1 467 ? 14.729 1.794 -44.631 1.00 92.88 467 ASP A O 1
ATOM 3508 N N . PRO A 1 468 ? 13.680 -0.100 -43.969 1.00 93.31 468 PRO A N 1
ATOM 3509 C CA . PRO A 1 468 ? 14.814 -0.642 -43.227 1.00 93.31 468 PRO A CA 1
ATOM 3510 C C . PRO A 1 468 ? 16.034 -0.949 -44.097 1.00 93.31 468 PRO A C 1
ATOM 3512 O O . PRO A 1 468 ? 17.128 -1.017 -43.543 1.00 93.31 468 PRO A O 1
ATOM 3515 N N . ASP A 1 469 ? 15.858 -1.115 -45.415 1.00 92.56 469 ASP A N 1
ATOM 3516 C CA . ASP A 1 469 ? 16.897 -1.563 -46.351 1.00 92.56 469 ASP A CA 1
ATOM 3517 C C . ASP A 1 469 ? 17.603 -0.409 -47.095 1.00 92.56 469 ASP A C 1
ATOM 3519 O O . ASP A 1 469 ? 18.514 -0.659 -47.888 1.00 92.56 469 ASP A O 1
ATOM 3523 N N . LEU A 1 470 ? 17.194 0.849 -46.885 1.00 92.38 470 LEU A N 1
ATOM 3524 C CA . LEU A 1 470 ? 17.835 2.002 -47.531 1.00 92.38 470 LEU A CA 1
ATOM 3525 C C . LEU A 1 470 ? 19.244 2.244 -46.993 1.00 92.38 470 LEU A C 1
ATOM 3527 O O . LEU A 1 470 ? 19.471 2.128 -45.802 1.00 92.38 470 LEU A O 1
ATOM 3531 N N . ASP A 1 471 ? 20.152 2.658 -47.868 1.00 87.19 471 ASP A N 1
ATOM 3532 C CA . ASP A 1 471 ? 21.520 3.079 -47.547 1.00 87.19 471 ASP A CA 1
ATOM 3533 C C . ASP A 1 471 ? 21.712 4.453 -48.214 1.00 87.19 471 ASP A C 1
ATOM 3535 O O . ASP A 1 471 ? 21.938 4.548 -49.426 1.00 87.19 471 ASP A O 1
ATOM 3539 N N . ASN A 1 472 ? 21.406 5.522 -47.471 1.00 81.88 472 ASN A N 1
ATOM 3540 C CA . ASN A 1 472 ? 21.242 6.869 -48.035 1.00 81.88 472 ASN A CA 1
ATOM 3541 C C . ASN A 1 472 ? 22.578 7.572 -48.305 1.00 81.88 472 ASN A C 1
ATOM 3543 O O . ASN A 1 472 ? 22.651 8.407 -49.214 1.00 81.88 472 ASN A O 1
ATOM 3547 N N . ASP A 1 473 ? 23.609 7.263 -47.527 1.00 80.88 473 ASP A N 1
ATOM 3548 C CA . ASP A 1 473 ? 24.967 7.797 -47.654 1.00 80.88 473 ASP A CA 1
ATOM 3549 C C . ASP A 1 473 ? 25.914 6.850 -48.404 1.00 80.88 473 ASP A C 1
ATOM 3551 O O . ASP A 1 473 ? 26.941 7.302 -48.921 1.00 80.88 473 ASP A O 1
ATOM 3555 N N . GLY A 1 474 ? 25.529 5.586 -48.594 1.00 83.56 474 GLY A N 1
ATOM 3556 C CA . GLY A 1 474 ? 26.286 4.607 -49.364 1.00 83.56 474 GLY A CA 1
ATOM 3557 C C . GLY A 1 474 ? 27.458 4.016 -48.585 1.00 83.56 474 GLY A C 1
ATOM 3558 O O . GLY A 1 474 ? 28.437 3.591 -49.213 1.00 83.56 474 GLY A O 1
ATOM 3559 N N . ASP A 1 475 ? 27.397 4.030 -47.252 1.00 79.94 475 ASP A N 1
ATOM 3560 C CA . ASP A 1 475 ? 28.447 3.520 -46.369 1.00 79.94 475 ASP A CA 1
ATOM 3561 C C . ASP A 1 475 ? 28.367 1.989 -46.161 1.00 79.94 475 ASP A C 1
ATOM 3563 O O . ASP A 1 475 ? 29.319 1.358 -45.683 1.00 79.94 475 ASP A O 1
ATOM 3567 N N . GLY A 1 476 ? 27.273 1.371 -46.619 1.00 82.88 476 GLY A N 1
ATOM 3568 C CA . GLY A 1 476 ? 27.016 -0.063 -46.549 1.00 82.88 476 GLY A CA 1
ATOM 3569 C C . GLY A 1 476 ? 26.217 -0.519 -45.324 1.00 82.88 476 GLY A C 1
ATOM 3570 O O . GLY A 1 476 ? 26.003 -1.731 -45.182 1.00 82.88 476 GLY A O 1
ATOM 3571 N N . LEU A 1 477 ? 25.767 0.392 -44.457 1.00 84.81 477 LEU A N 1
ATOM 3572 C CA . LEU A 1 477 ? 24.778 0.135 -43.416 1.00 84.81 477 LEU A CA 1
ATOM 3573 C C . LEU A 1 477 ? 23.377 0.492 -43.919 1.00 84.81 477 LEU A C 1
ATOM 3575 O O . LEU A 1 477 ? 23.099 1.570 -44.423 1.00 84.81 477 LEU A O 1
ATOM 3579 N N . SER A 1 478 ? 22.448 -0.445 -43.756 1.00 89.50 478 SER A N 1
ATOM 3580 C CA . SER A 1 478 ? 21.034 -0.171 -44.004 1.00 89.50 478 SER A CA 1
ATOM 3581 C C . SER A 1 478 ? 20.462 0.718 -42.893 1.00 89.50 478 SER A C 1
ATOM 3583 O O . SER A 1 478 ? 20.850 0.542 -41.739 1.00 89.50 478 SER A O 1
ATOM 3585 N N . ALA A 1 479 ? 19.446 1.530 -43.171 1.00 90.19 479 ALA A N 1
ATOM 3586 C CA . ALA A 1 479 ? 18.831 2.472 -42.236 1.00 90.19 479 ALA A CA 1
ATOM 3587 C C . ALA A 1 479 ? 18.414 1.832 -40.902 1.00 90.19 479 ALA A C 1
ATOM 3589 O O . ALA A 1 479 ? 18.497 2.455 -39.845 1.00 90.19 479 ALA A O 1
ATOM 3590 N N . PHE A 1 480 ? 18.003 0.560 -40.919 1.00 92.31 480 PHE A N 1
ATOM 3591 C CA . PHE A 1 480 ? 17.696 -0.162 -39.685 1.00 92.31 480 PHE A CA 1
ATOM 3592 C C . PHE A 1 480 ? 18.937 -0.543 -38.858 1.00 92.31 480 PHE A C 1
ATOM 3594 O O . PHE A 1 480 ? 18.893 -0.533 -37.629 1.00 92.31 480 PHE A O 1
ATOM 3601 N N . LEU A 1 481 ? 20.058 -0.866 -39.510 1.00 90.81 481 LEU A N 1
ATOM 3602 C CA . LEU A 1 481 ? 21.342 -1.079 -38.834 1.00 90.81 481 LEU A CA 1
ATOM 3603 C C . LEU A 1 481 ? 21.879 0.233 -38.269 1.00 90.81 481 LEU A C 1
ATOM 3605 O O . LEU A 1 481 ? 22.398 0.230 -37.158 1.00 90.81 481 LEU A O 1
ATOM 3609 N N . GLU A 1 482 ? 21.700 1.337 -38.986 1.00 89.75 482 GLU A N 1
ATOM 3610 C CA . GLU A 1 482 ? 22.069 2.660 -38.489 1.00 89.75 482 GLU A CA 1
ATOM 3611 C C . GLU A 1 482 ? 21.311 3.012 -37.213 1.00 89.75 482 GLU A C 1
ATOM 3613 O O . GLU A 1 482 ? 21.908 3.336 -36.188 1.00 89.75 482 GLU A O 1
ATOM 3618 N N . HIS A 1 483 ? 19.988 2.836 -37.244 1.00 92.25 483 HIS A N 1
ATOM 3619 C CA . HIS A 1 483 ? 19.121 3.004 -36.082 1.00 92.25 483 HIS A CA 1
ATOM 3620 C C . HIS A 1 483 ? 19.552 2.127 -34.903 1.00 92.25 483 HIS A C 1
ATOM 3622 O O . HIS A 1 483 ? 19.671 2.606 -33.775 1.00 92.25 483 HIS A O 1
ATOM 3628 N N . ALA A 1 484 ? 19.839 0.851 -35.163 1.00 93.31 484 ALA A N 1
ATOM 3629 C CA . ALA A 1 484 ? 20.252 -0.104 -34.143 1.00 93.31 484 ALA A CA 1
ATOM 3630 C C . ALA A 1 484 ? 21.611 0.234 -33.506 1.00 93.31 484 ALA A C 1
ATOM 3632 O O . ALA A 1 484 ? 21.790 0.058 -32.299 1.00 93.31 484 ALA A O 1
ATOM 3633 N N . LEU A 1 485 ? 22.578 0.690 -34.303 1.00 91.25 485 LEU A N 1
ATOM 3634 C CA . LEU A 1 485 ? 23.951 0.947 -33.857 1.00 91.25 485 LEU A CA 1
ATOM 3635 C C . LEU A 1 485 ? 24.168 2.402 -33.408 1.00 91.25 485 LEU A C 1
ATOM 3637 O O . LEU A 1 485 ? 25.140 2.672 -32.702 1.00 91.25 485 LEU A O 1
ATOM 3641 N N . GLY A 1 486 ? 23.253 3.310 -33.754 1.00 87.25 486 GLY A N 1
ATOM 3642 C CA . GLY A 1 486 ? 23.308 4.732 -33.418 1.00 87.25 486 GLY A CA 1
ATOM 3643 C C . GLY A 1 486 ? 24.248 5.537 -34.319 1.00 87.25 486 GLY A C 1
ATOM 3644 O O . GLY A 1 486 ? 24.899 6.456 -33.819 1.00 87.25 486 GLY A O 1
ATOM 3645 N N . SER A 1 487 ? 24.357 5.177 -35.606 1.00 78.81 487 SER A N 1
ATOM 3646 C CA . SER A 1 487 ? 25.028 6.005 -36.625 1.00 78.81 487 SER A CA 1
ATOM 3647 C C . SER A 1 487 ? 24.104 7.120 -37.129 1.00 78.81 487 SER A C 1
ATOM 3649 O O . SER A 1 487 ? 22.892 7.109 -36.882 1.00 78.81 487 SER A O 1
ATOM 3651 N N . ILE A 1 488 ? 24.672 8.122 -37.805 1.00 69.31 488 ILE A N 1
ATOM 3652 C CA . ILE A 1 488 ? 23.908 9.243 -38.359 1.00 69.31 488 ILE A CA 1
ATOM 3653 C C . ILE A 1 488 ? 23.566 8.946 -39.820 1.00 69.31 488 ILE A C 1
ATOM 3655 O O . ILE A 1 488 ? 24.414 9.080 -40.692 1.00 69.31 488 ILE A O 1
ATOM 3659 N N . ASN A 1 489 ? 22.288 8.672 -40.088 1.00 60.12 489 ASN A N 1
ATOM 3660 C CA . ASN A 1 489 ? 21.787 8.498 -41.453 1.00 60.12 489 ASN A CA 1
ATOM 3661 C C . ASN A 1 489 ? 22.064 9.730 -42.325 1.00 60.12 489 ASN A C 1
ATOM 3663 O O . ASN A 1 489 ? 21.588 10.837 -42.032 1.00 60.12 489 ASN A O 1
ATOM 3667 N N . GLY A 1 490 ? 22.793 9.529 -43.423 1.00 55.94 490 GLY A N 1
ATOM 3668 C CA . GLY A 1 490 ? 23.127 10.572 -44.387 1.00 55.94 490 GLY A CA 1
ATOM 3669 C C . GLY A 1 490 ? 24.429 11.315 -44.083 1.00 55.94 490 GLY A C 1
ATOM 3670 O O . GLY A 1 490 ? 24.682 12.351 -44.716 1.00 55.94 490 GLY A O 1
ATOM 3671 N N . ASP A 1 491 ? 25.239 10.835 -43.136 1.00 64.06 491 ASP A N 1
ATOM 3672 C CA . ASP A 1 491 ? 26.622 11.279 -42.991 1.00 64.06 491 ASP A CA 1
ATOM 3673 C C . ASP A 1 491 ? 27.520 10.503 -43.974 1.00 64.06 491 ASP A C 1
ATOM 3675 O O . ASP A 1 491 ? 27.381 9.309 -44.174 1.00 64.06 491 ASP A O 1
ATOM 3679 N N . ALA A 1 492 ? 28.392 11.204 -44.702 1.00 54.03 492 ALA A N 1
ATOM 3680 C CA . ALA A 1 492 ? 29.219 10.582 -45.744 1.00 54.03 492 ALA A CA 1
ATOM 3681 C C . ALA A 1 492 ? 30.569 10.066 -45.205 1.00 54.03 492 ALA A C 1
ATOM 3683 O O . ALA A 1 492 ? 31.500 9.850 -45.993 1.00 54.03 492 ALA A O 1
ATOM 3684 N N . GLU A 1 493 ? 30.735 9.989 -43.881 1.00 63.09 493 GLU A N 1
ATOM 3685 C CA . GLU A 1 493 ? 31.969 9.527 -43.251 1.00 63.09 493 GLU A CA 1
ATOM 3686 C C . GLU A 1 493 ? 31.924 8.003 -43.042 1.00 63.09 493 GLU A C 1
ATOM 3688 O O . GLU A 1 493 ? 30.913 7.347 -43.251 1.00 63.09 493 GLU A O 1
ATOM 3693 N N . ASN A 1 494 ? 33.063 7.377 -42.717 1.00 57.34 494 ASN A N 1
ATOM 3694 C CA . ASN A 1 494 ? 33.023 5.957 -42.355 1.00 57.34 494 ASN A CA 1
ATOM 3695 C C . ASN A 1 494 ? 32.357 5.851 -40.986 1.00 57.34 494 ASN A C 1
ATOM 3697 O O . ASN A 1 494 ? 33.012 6.277 -40.040 1.00 57.34 494 ASN A O 1
ATOM 3701 N N . SER A 1 495 ? 31.190 5.218 -40.864 1.00 63.12 495 SER A N 1
ATOM 3702 C CA . SER A 1 495 ? 30.539 4.901 -39.584 1.00 63.12 495 SER A CA 1
ATOM 3703 C C . SER A 1 495 ? 31.487 4.136 -38.637 1.00 63.12 495 SER A C 1
ATOM 3705 O O . SER A 1 495 ? 31.654 2.915 -38.795 1.00 63.12 495 SER A O 1
ATOM 3707 N N . PRO A 1 496 ? 32.161 4.777 -37.651 1.00 56.00 496 PRO A N 1
ATOM 3708 C CA . PRO A 1 496 ? 33.103 4.094 -36.752 1.00 56.00 496 PRO A CA 1
ATOM 3709 C C . PRO A 1 496 ? 32.420 3.067 -35.822 1.00 56.00 496 PRO A C 1
ATOM 3711 O O . PRO A 1 496 ? 33.086 2.261 -35.174 1.00 56.00 496 PRO A O 1
ATOM 3714 N N . GLU A 1 497 ? 31.094 3.052 -35.790 1.00 62.81 497 GLU A N 1
ATOM 3715 C CA . GLU A 1 497 ? 30.211 2.107 -35.100 1.00 62.81 497 GLU A CA 1
ATOM 3716 C C . GLU A 1 497 ? 29.993 0.770 -35.812 1.00 62.81 497 GLU A C 1
ATOM 3718 O O . GLU A 1 497 ? 29.530 -0.187 -35.190 1.00 62.81 497 GLU A O 1
ATOM 3723 N N . SER A 1 498 ? 30.371 0.665 -37.085 1.00 60.66 498 SER A N 1
ATOM 3724 C CA . SER A 1 498 ? 30.270 -0.579 -37.862 1.00 60.66 498 SER A CA 1
ATOM 3725 C C . SER A 1 498 ? 31.286 -1.655 -37.429 1.00 60.66 498 SER A C 1
ATOM 3727 O O . SER A 1 498 ? 31.157 -2.832 -37.785 1.00 60.66 498 SER A O 1
ATOM 3729 N N . TYR A 1 499 ? 32.297 -1.291 -36.628 1.00 69.62 499 TYR A N 1
ATOM 3730 C CA . TYR A 1 499 ? 33.357 -2.201 -36.193 1.00 69.62 499 TYR A CA 1
ATOM 3731 C C . TYR A 1 499 ? 32.951 -3.006 -34.958 1.00 69.62 499 TYR A C 1
ATOM 3733 O O . TYR A 1 499 ? 33.182 -2.630 -33.810 1.00 69.62 499 TYR A O 1
ATOM 3741 N N . MET A 1 500 ? 32.407 -4.192 -35.202 1.00 86.19 500 MET A N 1
ATOM 3742 C CA . MET A 1 500 ? 32.242 -5.195 -34.159 1.00 86.19 500 MET A CA 1
ATOM 3743 C C . MET A 1 500 ? 33.598 -5.801 -33.777 1.00 86.19 500 MET A C 1
ATOM 3745 O O . MET A 1 500 ? 34.372 -6.222 -34.640 1.00 86.19 500 MET A O 1
ATOM 3749 N N . THR A 1 501 ? 33.868 -5.918 -32.480 1.00 91.25 501 THR A N 1
ATOM 3750 C CA . THR A 1 501 ? 35.082 -6.567 -31.976 1.00 91.25 501 THR A CA 1
ATOM 3751 C C . THR A 1 501 ? 34.775 -8.001 -31.574 1.00 91.25 501 THR A C 1
ATOM 3753 O O . THR A 1 501 ? 33.942 -8.240 -30.704 1.00 91.25 501 THR A O 1
ATOM 3756 N N . VAL A 1 502 ? 35.463 -8.963 -32.192 1.00 92.31 502 VAL A N 1
ATOM 3757 C CA . VAL A 1 502 ? 35.442 -10.372 -31.780 1.00 92.31 502 VAL A CA 1
ATOM 3758 C C . VAL A 1 502 ? 36.740 -10.676 -31.047 1.00 92.31 502 VAL A C 1
ATOM 3760 O O . VAL A 1 502 ? 37.824 -10.421 -31.573 1.00 92.31 502 VAL A O 1
ATOM 3763 N N . GLY A 1 503 ? 36.636 -11.220 -29.841 1.00 93.44 503 GLY A N 1
ATOM 3764 C CA . GLY A 1 503 ? 37.780 -11.516 -28.987 1.00 93.44 503 GLY A CA 1
ATOM 3765 C C . GLY A 1 503 ? 37.551 -12.744 -28.120 1.00 93.44 503 GLY A C 1
ATOM 3766 O O . GLY A 1 503 ? 36.697 -13.583 -28.406 1.00 93.44 503 GLY A O 1
ATOM 3767 N N . SER A 1 504 ? 38.329 -12.846 -27.051 1.00 94.25 504 SER A N 1
ATOM 3768 C CA . SER A 1 504 ? 38.130 -13.832 -25.999 1.00 94.25 504 SER A CA 1
ATOM 3769 C C . SER A 1 504 ? 38.213 -13.176 -24.625 1.00 94.25 504 SER A C 1
ATOM 3771 O O . SER A 1 504 ? 38.812 -12.111 -24.463 1.00 94.25 504 SER A O 1
ATOM 3773 N N . GLY A 1 505 ? 37.581 -13.792 -23.630 1.00 94.50 505 GLY A N 1
ATOM 3774 C CA . GLY A 1 505 ? 37.621 -13.336 -22.243 1.00 94.50 505 GLY A CA 1
ATOM 3775 C C . GLY A 1 505 ? 37.586 -14.504 -21.265 1.00 94.50 505 GLY A C 1
ATOM 3776 O O . GLY A 1 505 ? 37.014 -15.551 -21.564 1.00 94.50 505 GLY A O 1
ATOM 3777 N N . SER A 1 506 ? 38.206 -14.319 -20.098 1.00 95.75 506 SER A N 1
ATOM 3778 C CA . SER A 1 506 ? 38.200 -15.295 -19.005 1.00 95.75 506 SER A CA 1
ATOM 3779 C C . SER A 1 506 ? 37.038 -15.011 -18.058 1.00 95.75 506 SER A C 1
ATOM 3781 O O . SER A 1 506 ? 36.934 -13.909 -17.522 1.00 95.75 506 SER A O 1
ATOM 3783 N N . PHE A 1 507 ? 36.179 -16.003 -17.843 1.00 94.44 507 PHE A N 1
ATOM 3784 C CA . PHE A 1 507 ? 34.954 -15.864 -17.056 1.00 94.44 507 PHE A CA 1
ATOM 3785 C C . PHE A 1 507 ? 34.748 -17.079 -16.154 1.00 94.44 507 PHE A C 1
ATOM 3787 O O . PHE A 1 507 ? 35.178 -18.178 -16.503 1.00 94.44 507 PHE A O 1
ATOM 3794 N N . ASP A 1 508 ? 34.047 -16.886 -15.035 1.00 91.06 508 ASP A N 1
ATOM 3795 C CA . ASP A 1 508 ? 33.682 -17.967 -14.114 1.00 91.06 508 ASP A CA 1
ATOM 3796 C C . ASP A 1 508 ? 32.927 -19.086 -14.857 1.00 91.06 508 ASP A C 1
ATOM 3798 O O . ASP A 1 508 ? 32.014 -18.834 -15.660 1.00 91.06 508 ASP A O 1
ATOM 3802 N N . ASN A 1 509 ? 33.349 -20.323 -14.603 1.00 87.94 509 ASN A N 1
ATOM 3803 C CA . ASN A 1 509 ? 32.791 -21.539 -15.184 1.00 87.94 509 ASN A CA 1
ATOM 3804 C C . ASN A 1 509 ? 31.744 -22.229 -14.293 1.00 87.94 509 ASN A C 1
ATOM 3806 O O . ASN A 1 509 ? 31.215 -23.279 -14.656 1.00 87.94 509 ASN A O 1
ATOM 3810 N N . GLY A 1 510 ? 31.441 -21.668 -13.120 1.00 86.12 510 GLY A N 1
ATOM 3811 C CA . GLY A 1 510 ? 30.487 -22.223 -12.158 1.00 86.12 510 GLY A CA 1
ATOM 3812 C C . GLY A 1 510 ? 31.005 -23.448 -11.395 1.00 86.12 510 GLY A C 1
ATOM 3813 O O . GLY A 1 510 ? 30.276 -24.019 -10.586 1.00 86.12 510 GLY A O 1
ATOM 3814 N N . ALA A 1 511 ? 32.259 -23.850 -11.620 1.00 90.06 511 ALA A N 1
ATOM 3815 C CA . ALA A 1 511 ? 32.939 -24.954 -10.945 1.00 90.06 511 ALA A CA 1
ATOM 3816 C C . ALA A 1 511 ? 34.093 -24.475 -10.039 1.00 90.06 511 ALA A C 1
ATOM 3818 O O . ALA A 1 511 ? 34.918 -25.281 -9.605 1.00 90.06 511 ALA A O 1
ATOM 3819 N N . GLY A 1 512 ? 34.144 -23.174 -9.730 1.00 88.00 512 GLY A N 1
ATOM 3820 C CA . GLY A 1 512 ? 35.175 -22.574 -8.877 1.00 88.00 512 GLY A CA 1
ATOM 3821 C C . GLY A 1 512 ? 36.481 -22.252 -9.611 1.00 88.00 512 GLY A C 1
ATOM 3822 O O . GLY A 1 512 ? 37.539 -22.217 -8.981 1.00 88.00 512 GLY A O 1
ATOM 3823 N N . GLY A 1 513 ? 36.416 -22.037 -10.927 1.00 92.31 513 GLY A N 1
ATOM 3824 C CA . GLY A 1 513 ? 37.527 -21.586 -11.762 1.00 92.31 513 GLY A CA 1
ATOM 3825 C C . GLY A 1 513 ? 37.034 -20.721 -12.923 1.00 92.31 513 GLY A C 1
ATOM 3826 O O . GLY A 1 513 ? 35.848 -20.417 -13.014 1.00 92.31 513 GLY A O 1
ATOM 3827 N N . ASN A 1 514 ? 37.944 -20.347 -13.823 1.00 95.12 514 ASN A N 1
ATOM 3828 C CA . ASN A 1 514 ? 37.600 -19.569 -15.008 1.00 95.12 514 ASN A CA 1
ATOM 3829 C C . ASN A 1 514 ? 38.004 -20.314 -16.277 1.00 95.12 514 ASN A C 1
ATOM 3831 O O . ASN A 1 514 ? 39.122 -20.826 -16.345 1.00 95.12 514 ASN A O 1
ATOM 3835 N N . ASP A 1 515 ? 37.151 -20.247 -17.295 1.00 95.44 515 ASP A N 1
ATOM 3836 C CA . ASP A 1 515 ? 37.466 -20.716 -18.646 1.00 95.44 515 ASP A CA 1
ATOM 3837 C C . ASP A 1 515 ? 37.469 -19.535 -19.626 1.00 95.44 515 ASP A C 1
ATOM 3839 O O . ASP A 1 515 ? 37.013 -18.430 -19.307 1.00 95.44 515 ASP A O 1
ATOM 3843 N N . GLU A 1 516 ? 38.007 -19.756 -20.823 1.00 96.69 516 GLU A N 1
ATOM 3844 C CA . GLU A 1 516 ? 38.053 -18.751 -21.882 1.00 96.69 516 GLU A CA 1
ATOM 3845 C C . GLU A 1 516 ? 36.851 -18.908 -22.823 1.00 96.69 516 GLU A C 1
ATOM 3847 O O . GLU A 1 516 ? 36.566 -19.999 -23.312 1.00 96.69 516 GLU A O 1
ATOM 3852 N N . TYR A 1 517 ? 36.143 -17.815 -23.100 1.00 96.00 517 TYR A N 1
ATOM 3853 C CA . TYR A 1 517 ? 34.953 -17.789 -23.954 1.00 96.00 517 TYR A CA 1
ATOM 3854 C C . TYR A 1 517 ? 35.141 -16.791 -25.091 1.00 96.00 517 TYR A C 1
ATOM 3856 O O . TYR A 1 517 ? 35.821 -15.778 -24.918 1.00 96.00 517 TYR A O 1
ATOM 3864 N N . LEU A 1 518 ? 34.517 -17.056 -26.242 1.00 95.25 518 LEU A N 1
ATOM 3865 C CA . LEU A 1 518 ? 34.463 -16.096 -27.343 1.00 95.25 518 LEU A CA 1
ATOM 3866 C C . LEU A 1 518 ? 33.654 -14.879 -26.893 1.00 95.25 518 LEU A C 1
ATOM 3868 O O . LEU A 1 518 ? 32.566 -15.048 -26.344 1.00 95.25 518 LEU A O 1
ATOM 3872 N N . THR A 1 519 ? 34.145 -13.672 -27.150 1.00 95.75 519 THR A N 1
ATOM 3873 C CA . THR A 1 519 ? 33.423 -12.426 -26.882 1.00 95.75 519 THR A CA 1
ATOM 3874 C C . THR A 1 519 ? 33.104 -11.693 -28.174 1.00 95.75 519 THR A C 1
ATOM 3876 O O . THR A 1 519 ? 33.859 -11.743 -29.146 1.00 95.75 519 THR A O 1
ATOM 3879 N N . MET A 1 520 ? 31.964 -11.011 -28.183 1.00 94.88 520 MET A N 1
ATOM 3880 C CA . MET A 1 520 ? 31.566 -10.087 -29.232 1.00 94.88 520 MET A CA 1
ATOM 3881 C C . MET A 1 520 ? 31.107 -8.786 -28.584 1.00 94.88 520 MET A C 1
ATOM 3883 O O . MET A 1 520 ? 30.149 -8.789 -27.808 1.00 94.88 520 MET A O 1
ATOM 3887 N N . THR A 1 521 ? 31.787 -7.695 -28.921 1.00 94.88 521 THR A N 1
ATOM 3888 C CA . THR A 1 521 ? 31.454 -6.337 -28.490 1.00 94.88 521 THR A CA 1
ATOM 3889 C C . THR A 1 521 ? 30.998 -5.520 -29.690 1.00 94.88 521 THR A C 1
ATOM 3891 O O . THR A 1 521 ? 31.656 -5.530 -30.732 1.00 94.88 521 THR A O 1
ATOM 3894 N N . PHE A 1 522 ? 29.873 -4.826 -29.555 1.00 93.06 522 PHE A N 1
ATOM 3895 C CA . PHE A 1 522 ? 29.311 -3.964 -30.594 1.00 93.06 522 PHE A CA 1
ATOM 3896 C C . PHE A 1 522 ? 28.599 -2.763 -29.968 1.00 93.06 522 PHE A C 1
ATOM 3898 O O . PHE A 1 522 ? 28.192 -2.814 -28.805 1.00 93.06 522 PHE A O 1
ATOM 3905 N N . ARG A 1 523 ? 28.454 -1.690 -30.745 1.00 92.25 523 ARG A N 1
ATOM 3906 C CA . ARG A 1 523 ? 27.715 -0.494 -30.334 1.00 92.25 523 ARG A CA 1
ATOM 3907 C C . ARG A 1 523 ? 26.207 -0.752 -30.406 1.00 92.25 523 ARG A C 1
ATOM 3909 O O . ARG A 1 523 ? 25.745 -1.421 -31.322 1.00 92.25 523 ARG A O 1
ATOM 3916 N N . ARG A 1 524 ? 25.444 -0.226 -29.455 1.00 92.56 524 ARG A N 1
ATOM 3917 C CA . ARG A 1 524 ? 23.977 -0.244 -29.417 1.00 92.56 524 ARG A CA 1
ATOM 3918 C C . ARG A 1 524 ? 23.470 1.178 -29.194 1.00 92.56 524 ARG A C 1
ATOM 3920 O O . ARG A 1 524 ? 23.949 1.854 -28.284 1.00 92.56 524 ARG A O 1
ATOM 3927 N N . ASN A 1 525 ? 22.482 1.601 -29.975 1.00 93.81 525 ASN A N 1
ATOM 3928 C CA . ASN A 1 525 ? 21.697 2.801 -29.698 1.00 93.81 525 ASN A CA 1
ATOM 3929 C C . ASN A 1 525 ? 20.813 2.563 -28.465 1.00 93.81 525 ASN A C 1
ATOM 3931 O O . ASN A 1 525 ? 20.022 1.619 -28.451 1.00 93.81 525 ASN A O 1
ATOM 3935 N N . LEU A 1 526 ? 20.942 3.406 -27.436 1.00 94.75 526 LEU A N 1
ATOM 3936 C CA . LEU A 1 526 ? 20.150 3.276 -26.212 1.00 94.75 526 LEU A CA 1
ATOM 3937 C C . LEU A 1 526 ? 18.658 3.494 -26.491 1.00 94.75 526 LEU A C 1
ATOM 3939 O O . LEU A 1 526 ? 17.842 2.795 -25.916 1.00 94.75 526 LEU A O 1
ATOM 3943 N N . GLY A 1 527 ? 18.283 4.396 -27.401 1.00 95.25 527 GLY A N 1
ATOM 3944 C CA . GLY A 1 527 ? 16.873 4.676 -27.702 1.00 95.25 527 GLY A CA 1
ATOM 3945 C C . GLY A 1 527 ? 16.170 3.595 -28.538 1.00 95.25 527 GLY A C 1
ATOM 3946 O O . GLY A 1 527 ? 14.945 3.615 -28.659 1.00 95.25 527 GLY A O 1
ATOM 3947 N N . ALA A 1 528 ? 16.909 2.648 -29.120 1.00 95.75 528 ALA A N 1
ATOM 3948 C CA . ALA A 1 528 ? 16.390 1.639 -30.047 1.00 95.75 528 ALA A CA 1
ATOM 3949 C C . ALA A 1 528 ? 15.794 0.410 -29.326 1.00 95.75 528 ALA A C 1
ATOM 3951 O O . ALA A 1 528 ? 16.224 -0.730 -29.524 1.00 95.75 528 ALA A O 1
ATOM 3952 N N . ASP A 1 529 ? 14.798 0.631 -28.463 1.00 95.88 529 ASP A N 1
ATOM 3953 C CA . ASP A 1 529 ? 14.138 -0.438 -27.689 1.00 95.88 529 ASP A CA 1
ATOM 3954 C C . ASP A 1 529 ? 13.368 -1.443 -28.571 1.00 95.88 529 ASP A C 1
ATOM 3956 O O . ASP A 1 529 ? 13.115 -2.586 -28.172 1.00 95.88 529 ASP A O 1
ATOM 3960 N N . ASP A 1 530 ? 13.044 -1.037 -29.796 1.00 95.38 530 ASP A N 1
ATOM 3961 C CA . ASP A 1 530 ? 12.426 -1.826 -30.860 1.00 95.38 530 ASP A CA 1
ATOM 3962 C C . ASP A 1 530 ? 13.414 -2.755 -31.589 1.00 95.38 530 ASP A C 1
ATOM 3964 O O . ASP A 1 530 ? 13.040 -3.431 -32.545 1.00 95.38 530 ASP A O 1
ATOM 3968 N N . VAL A 1 531 ? 14.669 -2.840 -31.138 1.00 95.50 531 VAL A N 1
ATOM 3969 C CA . VAL A 1 531 ? 15.702 -3.683 -31.746 1.00 95.50 531 VAL A CA 1
ATOM 3970 C C . VAL A 1 531 ? 16.041 -4.903 -30.880 1.00 95.50 531 VAL A C 1
ATOM 3972 O O . VAL A 1 531 ? 16.166 -4.850 -29.653 1.00 95.50 531 VAL A O 1
ATOM 3975 N N . LEU A 1 532 ? 16.244 -6.040 -31.551 1.00 94.19 532 LEU A N 1
ATOM 3976 C CA . LEU A 1 532 ? 16.797 -7.275 -31.007 1.00 94.19 532 LEU A CA 1
ATOM 3977 C C . LEU A 1 532 ? 18.142 -7.599 -31.659 1.00 94.19 532 LEU A C 1
ATOM 3979 O O . LEU A 1 532 ? 18.258 -7.708 -32.881 1.00 94.19 532 LEU A O 1
ATOM 3983 N N . PHE A 1 533 ? 19.140 -7.850 -30.816 1.00 93.50 533 PHE A N 1
ATOM 3984 C CA . PHE A 1 533 ? 20.469 -8.289 -31.221 1.00 93.50 533 PHE A CA 1
ATOM 3985 C C . PHE A 1 533 ? 20.650 -9.779 -30.948 1.00 93.50 533 PHE A C 1
ATOM 3987 O O . PHE A 1 533 ? 20.307 -10.282 -29.880 1.00 93.50 533 PHE A O 1
ATOM 3994 N N . SER A 1 534 ? 21.228 -10.503 -31.904 1.00 93.44 534 SER A N 1
ATOM 3995 C CA . SER A 1 534 ? 21.598 -11.907 -31.719 1.00 93.44 534 SER A CA 1
ATOM 3996 C C . SER A 1 534 ? 22.915 -12.224 -32.410 1.00 93.44 534 SER A C 1
ATOM 3998 O O . SER A 1 534 ? 23.134 -11.851 -33.560 1.00 93.44 534 SER A O 1
ATOM 4000 N N . VAL A 1 535 ? 23.796 -12.949 -31.726 1.00 93.88 535 VAL A N 1
ATOM 4001 C CA . VAL A 1 535 ? 25.052 -13.416 -32.321 1.00 93.88 535 VAL A CA 1
ATOM 4002 C C . VAL A 1 535 ? 24.810 -14.756 -33.002 1.00 93.88 535 VAL A C 1
ATOM 4004 O O . VAL A 1 535 ? 24.277 -15.694 -32.397 1.00 93.88 535 VAL A O 1
ATOM 4007 N N . GLN A 1 536 ? 25.183 -14.848 -34.275 1.00 94.75 536 GLN A N 1
ATOM 4008 C CA . GLN A 1 536 ? 25.009 -16.046 -35.086 1.00 94.75 536 GLN A CA 1
ATOM 4009 C C . GLN A 1 536 ? 26.338 -16.554 -35.621 1.00 94.75 536 GLN A C 1
ATOM 4011 O O . GLN A 1 536 ? 27.223 -15.768 -35.956 1.00 94.75 536 GLN A O 1
ATOM 4016 N N . VAL A 1 537 ? 26.434 -17.871 -35.761 1.00 94.44 537 VAL A N 1
ATOM 4017 C CA . VAL A 1 537 ? 27.563 -18.561 -36.381 1.00 94.44 537 VAL A CA 1
ATOM 4018 C C . VAL A 1 537 ? 27.133 -19.352 -37.607 1.00 94.44 537 VAL A C 1
ATOM 4020 O O . VAL A 1 537 ? 25.959 -19.695 -37.772 1.00 94.44 537 VAL A O 1
ATOM 4023 N N . SER A 1 538 ? 28.086 -19.604 -38.499 1.00 95.19 538 SER A N 1
ATOM 4024 C CA . SER A 1 538 ? 27.890 -20.418 -39.692 1.00 95.19 538 SER A CA 1
ATOM 4025 C C . SER A 1 538 ? 29.171 -21.148 -40.091 1.00 95.19 538 SER A C 1
ATOM 4027 O O . SER A 1 538 ? 30.222 -20.516 -40.177 1.00 95.19 538 SER A O 1
ATOM 4029 N N . PRO A 1 539 ? 29.111 -22.432 -40.476 1.00 93.50 539 PRO A N 1
ATOM 4030 C CA . PRO A 1 539 ? 30.271 -23.129 -41.025 1.00 93.50 539 PRO A CA 1
ATOM 4031 C C . PRO A 1 539 ? 30.557 -22.760 -42.492 1.00 93.50 539 PRO A C 1
ATOM 4033 O O . PRO A 1 539 ? 31.628 -23.077 -43.007 1.00 93.50 539 PRO A O 1
ATOM 4036 N N . ASN A 1 540 ? 29.601 -22.148 -43.208 1.00 93.44 540 ASN A N 1
ATOM 4037 C CA . ASN A 1 540 ? 29.657 -22.016 -44.671 1.00 93.44 540 ASN A CA 1
ATOM 4038 C C . ASN A 1 540 ? 29.025 -20.733 -45.250 1.00 93.44 540 ASN A C 1
ATOM 4040 O O . ASN A 1 540 ? 28.795 -20.681 -46.456 1.00 93.44 540 ASN A O 1
ATOM 4044 N N . LEU A 1 541 ? 28.711 -19.732 -44.417 1.00 94.31 541 LEU A N 1
ATOM 4045 C CA . LEU A 1 541 ? 28.043 -18.465 -44.775 1.00 94.31 541 LEU A CA 1
ATOM 4046 C C . LEU A 1 541 ? 26.594 -18.581 -45.290 1.00 94.31 541 LEU A C 1
ATOM 4048 O O . LEU A 1 541 ? 25.973 -17.560 -45.583 1.00 94.31 541 LEU A O 1
ATOM 4052 N N . SER A 1 542 ? 26.023 -19.787 -45.365 1.00 93.81 542 SER A N 1
ATOM 4053 C CA . SER A 1 542 ? 24.651 -20.015 -45.852 1.00 93.81 542 SER A CA 1
ATOM 4054 C C . SER A 1 542 ? 23.700 -20.495 -44.754 1.00 93.81 542 SER A C 1
ATOM 4056 O O . SER A 1 542 ? 22.596 -19.970 -44.624 1.00 93.81 542 SER A O 1
ATOM 4058 N N . ALA A 1 543 ? 24.132 -21.449 -43.927 1.00 93.81 543 ALA A N 1
ATOM 4059 C CA . ALA A 1 543 ? 23.364 -21.948 -42.794 1.00 93.81 543 ALA A CA 1
ATOM 4060 C C . ALA A 1 543 ? 23.794 -21.203 -41.528 1.00 93.81 543 ALA A C 1
ATOM 4062 O O . ALA A 1 543 ? 24.921 -21.387 -41.072 1.00 93.81 543 ALA A O 1
ATOM 4063 N N . TRP A 1 544 ? 22.917 -20.355 -40.993 1.00 96.12 544 TRP A N 1
ATOM 4064 C CA . TRP A 1 544 ? 23.181 -19.545 -39.805 1.00 96.12 544 TRP A CA 1
ATOM 4065 C C . TRP A 1 544 ? 22.377 -20.057 -38.615 1.00 96.12 544 TRP A C 1
ATOM 4067 O O . TRP A 1 544 ? 21.167 -20.258 -38.718 1.00 96.12 544 TRP A O 1
ATOM 4077 N N . THR A 1 545 ? 23.044 -20.222 -37.479 1.00 94.31 545 THR A N 1
ATOM 4078 C CA . THR A 1 545 ? 22.441 -20.625 -36.202 1.00 94.31 545 THR A CA 1
ATOM 4079 C C . THR A 1 545 ? 22.860 -19.657 -35.104 1.00 94.31 545 THR A C 1
ATOM 4081 O O . THR A 1 545 ? 23.852 -18.950 -35.247 1.00 94.31 545 THR A O 1
ATOM 4084 N N . SER A 1 546 ? 22.109 -19.588 -34.004 1.00 93.38 546 SER A N 1
ATOM 4085 C CA . SER A 1 546 ? 22.547 -18.810 -32.837 1.00 93.38 546 SER A CA 1
ATOM 4086 C C . SER A 1 546 ? 23.819 -19.421 -32.242 1.00 93.38 546 SER A C 1
ATOM 4088 O O . SER A 1 546 ? 23.927 -20.644 -32.167 1.00 93.38 546 SER A O 1
ATOM 4090 N N . LEU A 1 547 ? 24.756 -18.572 -31.811 1.00 91.50 547 LEU A N 1
ATOM 4091 C CA . LEU A 1 547 ? 25.949 -18.993 -31.066 1.00 91.50 547 LEU A CA 1
ATOM 4092 C C . LEU A 1 547 ? 25.604 -19.505 -29.654 1.00 91.50 547 LEU A C 1
ATOM 4094 O O . LEU A 1 547 ? 26.362 -20.284 -29.087 1.00 91.50 547 LEU A O 1
ATOM 4098 N N . GLY A 1 548 ? 24.473 -19.069 -29.087 1.00 92.69 548 GLY A N 1
ATOM 4099 C CA . GLY A 1 548 ? 24.217 -19.169 -27.651 1.00 92.69 548 GLY A CA 1
ATOM 4100 C C . GLY A 1 548 ? 25.124 -18.203 -26.889 1.00 92.69 548 GLY A C 1
ATOM 4101 O O . GLY A 1 548 ? 26.345 -18.355 -26.868 1.00 92.69 548 GLY A O 1
ATOM 4102 N N . THR A 1 549 ? 24.540 -17.169 -26.288 1.00 94.69 549 THR A N 1
ATOM 4103 C CA . THR A 1 549 ? 25.307 -16.085 -25.665 1.00 94.69 549 THR A CA 1
ATOM 4104 C C . THR A 1 549 ? 24.804 -15.731 -24.278 1.00 94.69 549 THR A C 1
ATOM 4106 O O . THR A 1 549 ? 23.628 -15.906 -23.971 1.00 94.69 549 THR A O 1
ATOM 4109 N N . GLN A 1 550 ? 25.693 -15.177 -23.460 1.00 94.75 550 GLN A N 1
ATOM 4110 C CA . GLN A 1 550 ? 25.369 -14.520 -22.197 1.00 94.75 550 GLN A CA 1
ATOM 4111 C C . GLN A 1 550 ? 25.787 -13.054 -22.252 1.00 94.75 550 GLN A C 1
ATOM 4113 O O . GLN A 1 550 ? 26.855 -12.734 -22.780 1.00 94.75 550 GLN A O 1
ATOM 4118 N N . TYR A 1 551 ? 24.939 -12.186 -21.704 1.00 95.44 551 TYR A N 1
ATOM 4119 C CA . TYR A 1 551 ? 25.232 -10.767 -21.531 1.00 95.44 551 TYR A CA 1
ATOM 4120 C C . TYR A 1 551 ? 26.351 -10.588 -20.504 1.00 95.44 551 TYR A C 1
ATOM 4122 O O . TYR A 1 551 ? 26.301 -11.196 -19.434 1.00 95.44 551 TYR A O 1
ATOM 4130 N N . VAL A 1 552 ? 27.363 -9.788 -20.835 1.00 95.94 552 VAL A N 1
ATOM 4131 C CA . VAL A 1 552 ? 28.527 -9.559 -19.969 1.00 95.94 552 VAL A CA 1
ATOM 4132 C C . VAL A 1 552 ? 28.490 -8.161 -19.376 1.00 95.94 552 VAL A C 1
ATOM 4134 O O . VAL A 1 552 ? 28.615 -8.015 -18.165 1.00 95.94 552 VAL A O 1
ATOM 4137 N N . SER A 1 553 ? 28.339 -7.142 -20.217 1.00 94.94 553 SER A N 1
ATOM 4138 C CA . SER A 1 553 ? 28.363 -5.743 -19.796 1.00 94.94 553 SER A CA 1
ATOM 4139 C C . SER A 1 553 ? 27.757 -4.832 -20.858 1.00 94.94 553 SER A C 1
ATOM 4141 O O . SER A 1 553 ? 27.776 -5.155 -22.049 1.00 94.94 553 SER A O 1
ATOM 4143 N N . SER A 1 554 ? 27.298 -3.663 -20.417 1.00 93.06 554 SER A N 1
ATOM 4144 C CA . SER A 1 554 ? 27.185 -2.464 -21.244 1.00 93.06 554 SER A CA 1
ATOM 4145 C C . SER A 1 554 ? 28.023 -1.342 -20.654 1.00 93.06 554 SER A C 1
ATOM 4147 O O . SER A 1 554 ? 28.090 -1.176 -19.437 1.00 93.06 554 SER A O 1
ATOM 4149 N N . VAL A 1 555 ? 28.661 -0.570 -21.529 1.00 91.06 555 VAL A N 1
ATOM 4150 C CA . VAL A 1 555 ? 29.440 0.612 -21.157 1.00 91.06 555 VAL A CA 1
ATOM 4151 C C . VAL A 1 555 ? 28.957 1.786 -21.994 1.00 91.06 555 VAL A C 1
ATOM 4153 O O . VAL A 1 555 ? 29.067 1.747 -23.219 1.00 91.06 555 VAL A O 1
ATOM 4156 N N . SER A 1 556 ? 28.427 2.819 -21.337 1.00 90.31 556 SER A N 1
ATOM 4157 C CA . SER A 1 556 ? 27.965 4.041 -22.005 1.00 90.31 556 SER A CA 1
ATOM 4158 C C . SER A 1 556 ? 29.105 4.732 -22.756 1.00 90.31 556 SER A C 1
ATOM 4160 O O . SER A 1 556 ? 30.220 4.854 -22.243 1.00 90.31 556 SER A O 1
ATOM 4162 N N . ASN A 1 557 ? 28.806 5.219 -23.960 1.00 89.31 557 ASN A N 1
ATOM 4163 C CA . ASN A 1 557 ? 29.706 6.065 -24.745 1.00 89.31 557 ASN A CA 1
ATOM 4164 C C . ASN A 1 557 ? 29.470 7.567 -24.487 1.00 89.31 557 ASN A C 1
ATOM 4166 O O . ASN A 1 557 ? 30.209 8.396 -25.013 1.00 89.31 557 ASN A O 1
ATOM 4170 N N . ASN A 1 558 ? 28.484 7.923 -23.649 1.00 86.12 558 ASN A N 1
ATOM 4171 C CA . ASN A 1 558 ? 28.072 9.302 -23.344 1.00 86.12 558 ASN A CA 1
ATOM 4172 C C . ASN A 1 558 ? 27.594 10.115 -24.562 1.00 86.12 558 ASN A C 1
ATOM 4174 O O . ASN A 1 558 ? 27.742 11.336 -24.600 1.00 86.12 558 ASN A O 1
ATOM 4178 N N . ASP A 1 559 ? 27.018 9.442 -25.555 1.00 87.38 559 ASP A N 1
ATOM 4179 C CA . ASP A 1 559 ? 26.546 10.040 -26.809 1.00 87.38 559 ASP A CA 1
ATOM 4180 C C . ASP A 1 559 ? 25.174 9.495 -27.260 1.00 87.38 559 ASP A C 1
ATOM 4182 O O . ASP A 1 559 ? 24.818 9.594 -28.430 1.00 87.38 559 ASP A O 1
ATOM 4186 N N . GLY A 1 560 ? 24.408 8.897 -26.338 1.00 89.06 560 GLY A N 1
ATOM 4187 C CA . GLY A 1 560 ? 23.153 8.198 -26.645 1.00 89.06 560 GLY A CA 1
ATOM 4188 C C . GLY A 1 560 ? 23.340 6.738 -27.078 1.00 89.06 560 GLY A C 1
ATOM 4189 O O . GLY A 1 560 ? 22.364 6.050 -27.373 1.00 89.06 560 GLY A O 1
ATOM 4190 N N . THR A 1 561 ? 24.574 6.233 -27.075 1.00 91.56 561 THR A N 1
ATOM 4191 C CA . THR A 1 561 ? 24.890 4.830 -27.364 1.00 91.56 561 THR A CA 1
ATOM 4192 C C . THR A 1 561 ? 25.727 4.189 -26.261 1.00 91.56 561 THR A C 1
ATOM 4194 O O . THR A 1 561 ? 26.269 4.851 -25.373 1.00 91.56 561 THR A O 1
ATOM 4197 N N . GLU A 1 562 ? 25.885 2.874 -26.344 1.00 92.50 562 GLU A N 1
ATOM 4198 C CA . GLU A 1 562 ? 26.761 2.100 -25.471 1.00 92.50 562 GLU A CA 1
ATOM 4199 C C . GLU A 1 562 ? 27.459 0.973 -26.232 1.00 92.50 562 GLU A C 1
ATOM 4201 O O . GLU A 1 562 ? 26.995 0.516 -27.274 1.00 92.50 562 GLU A O 1
ATOM 4206 N N . ASN A 1 563 ? 28.580 0.497 -25.699 1.00 92.94 563 ASN A N 1
ATOM 4207 C CA . ASN A 1 563 ? 29.225 -0.727 -26.151 1.00 92.94 563 ASN A CA 1
ATOM 4208 C C . ASN A 1 563 ? 28.743 -1.906 -25.308 1.00 92.94 563 ASN A C 1
ATOM 4210 O O . ASN A 1 563 ? 28.988 -1.959 -24.101 1.00 92.94 563 ASN A O 1
ATOM 4214 N N . VAL A 1 564 ? 28.092 -2.869 -25.956 1.00 94.56 564 VAL A N 1
ATOM 4215 C CA . VAL A 1 564 ? 27.560 -4.076 -25.322 1.00 94.56 564 VAL A CA 1
ATOM 4216 C C . VAL A 1 564 ? 28.471 -5.249 -25.620 1.00 94.56 564 VAL A C 1
ATOM 4218 O O . VAL A 1 564 ? 28.848 -5.467 -26.770 1.00 94.56 564 VAL A O 1
ATOM 4221 N N . THR A 1 565 ? 28.803 -6.032 -24.596 1.00 95.56 565 THR A N 1
ATOM 4222 C CA . THR A 1 565 ? 29.601 -7.252 -24.737 1.00 95.56 565 THR A CA 1
ATOM 4223 C C . THR A 1 565 ? 28.768 -8.482 -24.409 1.00 95.56 565 THR A C 1
ATOM 4225 O O . THR A 1 565 ? 28.173 -8.590 -23.337 1.00 95.56 565 THR A O 1
ATOM 4228 N N . TYR A 1 566 ? 28.790 -9.451 -25.321 1.00 96.06 566 TYR A N 1
ATOM 4229 C CA . TYR A 1 566 ? 28.283 -10.801 -25.106 1.00 96.06 566 TYR A CA 1
ATOM 4230 C C . TYR A 1 566 ? 29.433 -11.802 -25.134 1.00 96.06 566 TYR A C 1
ATOM 4232 O O . TYR A 1 566 ? 30.393 -11.630 -25.886 1.00 96.06 566 TYR A O 1
ATOM 4240 N N . ARG A 1 567 ? 29.309 -12.886 -24.365 1.00 95.56 567 ARG A N 1
ATOM 4241 C CA . ARG A 1 567 ? 30.178 -14.066 -24.476 1.00 95.56 567 ARG A CA 1
ATOM 4242 C C . ARG A 1 567 ? 29.408 -15.276 -24.992 1.00 95.56 567 ARG A C 1
ATOM 4244 O O . ARG A 1 567 ? 28.205 -15.364 -24.752 1.00 95.56 567 ARG A O 1
ATOM 4251 N N . SER A 1 568 ? 30.078 -16.221 -25.647 1.00 95.19 568 SER A N 1
ATOM 4252 C CA . SER A 1 568 ? 29.507 -17.536 -25.966 1.00 95.19 568 SER A CA 1
ATOM 4253 C C . SER A 1 568 ? 29.153 -18.314 -24.694 1.00 95.19 568 SER A C 1
ATOM 4255 O O . SER A 1 568 ? 29.813 -18.183 -23.667 1.00 95.19 568 SER A O 1
ATOM 4257 N N . THR A 1 569 ? 28.133 -19.171 -24.754 1.00 93.69 569 THR A N 1
ATOM 4258 C CA . THR A 1 569 ? 27.846 -20.154 -23.688 1.00 93.69 569 THR A CA 1
ATOM 4259 C C . THR A 1 569 ? 28.769 -21.371 -23.743 1.00 93.69 569 THR A C 1
ATOM 4261 O O . THR A 1 569 ? 28.804 -22.168 -22.811 1.00 93.69 569 THR A O 1
ATOM 4264 N N . THR A 1 570 ? 29.496 -21.538 -24.848 1.00 92.19 570 THR A N 1
ATOM 4265 C CA . THR A 1 570 ? 30.469 -22.613 -25.064 1.00 92.19 570 THR A CA 1
ATOM 4266 C C . THR A 1 570 ? 31.881 -22.068 -24.905 1.00 92.19 570 THR A C 1
ATOM 4268 O O . THR A 1 570 ? 32.197 -21.014 -25.460 1.00 92.19 570 THR A O 1
ATOM 4271 N N . GLU A 1 571 ? 32.721 -22.789 -24.164 1.00 93.81 571 GLU A N 1
ATOM 4272 C CA . GLU A 1 571 ? 34.147 -22.494 -24.014 1.00 93.81 571 GLU A CA 1
ATOM 4273 C C . GLU A 1 571 ? 34.829 -22.404 -25.384 1.00 93.81 571 GLU A C 1
ATOM 4275 O O . GLU A 1 571 ? 34.621 -23.257 -26.250 1.00 93.81 571 GLU A O 1
ATOM 4280 N N . LEU A 1 572 ? 35.684 -21.397 -25.561 1.00 91.38 572 LEU A N 1
ATOM 4281 C CA . LEU A 1 572 ? 36.362 -21.079 -26.813 1.00 91.38 572 LEU A CA 1
ATOM 4282 C C . LEU A 1 572 ? 37.102 -22.283 -27.409 1.00 91.38 572 LEU A C 1
ATOM 4284 O O . LEU A 1 572 ? 37.009 -22.514 -28.612 1.00 91.38 572 LEU A O 1
ATOM 4288 N N . GLY A 1 573 ? 37.785 -23.084 -26.584 1.00 88.12 573 GLY A N 1
ATOM 4289 C CA . GLY A 1 573 ? 38.513 -24.276 -27.041 1.00 88.12 573 GLY A CA 1
ATOM 4290 C C . GLY A 1 573 ? 37.622 -25.362 -27.659 1.00 88.12 573 GLY A C 1
ATOM 4291 O O . GLY A 1 573 ? 38.111 -26.208 -28.408 1.00 88.12 573 GLY A O 1
ATOM 4292 N N . SER A 1 574 ? 36.319 -25.315 -27.376 1.00 89.75 574 SER A N 1
ATOM 4293 C CA . SER A 1 574 ? 35.299 -26.222 -27.909 1.00 89.75 574 SER A CA 1
ATOM 4294 C C . SER A 1 574 ? 34.489 -25.611 -29.060 1.00 89.75 574 SER A C 1
ATOM 4296 O O . SER A 1 574 ? 33.707 -26.324 -29.691 1.00 89.75 574 SER A O 1
ATOM 4298 N N . VAL A 1 575 ? 34.658 -24.315 -29.352 1.00 83.38 575 VAL A N 1
ATOM 4299 C CA . VAL A 1 575 ? 33.968 -23.637 -30.458 1.00 83.38 575 VAL A CA 1
ATOM 4300 C C . VAL A 1 575 ? 34.625 -24.044 -31.787 1.00 83.38 575 VAL A C 1
ATOM 4302 O O . VAL A 1 575 ? 35.828 -23.832 -31.970 1.00 83.38 575 VAL A O 1
ATOM 4305 N N . PRO A 1 576 ? 33.879 -24.635 -32.743 1.00 86.12 576 PRO A N 1
ATOM 4306 C CA . PRO A 1 576 ? 34.415 -24.953 -34.059 1.00 86.12 576 PRO A CA 1
ATOM 4307 C C . PRO A 1 576 ? 34.850 -23.691 -34.810 1.00 86.12 576 PRO A C 1
ATOM 4309 O O . PRO A 1 576 ? 34.372 -22.586 -34.564 1.00 86.12 576 PRO A O 1
ATOM 4312 N N . ARG A 1 577 ? 35.741 -23.849 -35.792 1.00 89.00 577 ARG A N 1
ATOM 4313 C CA . ARG A 1 577 ? 36.095 -22.738 -36.678 1.00 89.00 577 ARG A CA 1
ATOM 4314 C C . ARG A 1 577 ? 34.907 -22.399 -37.579 1.00 89.00 577 ARG A C 1
ATOM 4316 O O . ARG A 1 577 ? 34.645 -23.116 -38.543 1.00 89.00 577 ARG A O 1
ATOM 4323 N N . GLU A 1 578 ? 34.255 -21.282 -37.291 1.00 90.88 578 GLU A N 1
ATOM 4324 C CA . GLU A 1 578 ? 33.053 -20.815 -37.983 1.00 90.88 578 GLU A CA 1
ATOM 4325 C C . GLU A 1 578 ? 33.149 -19.324 -38.330 1.00 90.88 578 GLU A C 1
ATOM 4327 O O . GLU A 1 578 ? 34.002 -18.589 -37.828 1.00 90.88 578 GLU A O 1
ATOM 4332 N N . PHE A 1 579 ? 32.277 -18.882 -39.229 1.00 93.44 579 PHE A N 1
ATOM 4333 C CA . PHE A 1 579 ? 31.989 -17.474 -39.464 1.00 93.44 579 PHE A CA 1
ATOM 4334 C C . PHE A 1 579 ? 31.031 -16.975 -38.389 1.00 93.44 579 PHE A C 1
ATOM 4336 O O . PHE A 1 579 ? 30.155 -17.723 -37.965 1.00 93.44 579 PHE A O 1
ATOM 4343 N N . ILE A 1 580 ? 31.159 -15.713 -37.991 1.00 92.56 580 ILE A N 1
ATOM 4344 C CA . ILE A 1 580 ? 30.317 -15.087 -36.971 1.00 92.56 580 ILE A CA 1
ATOM 4345 C C . ILE A 1 580 ? 29.728 -13.783 -37.506 1.00 92.56 580 ILE A C 1
ATOM 4347 O O . ILE A 1 580 ? 30.380 -13.079 -38.276 1.00 92.56 580 ILE A O 1
ATOM 4351 N N . ARG A 1 581 ? 28.493 -13.468 -37.116 1.00 92.19 581 ARG A N 1
ATOM 4352 C CA . ARG A 1 581 ? 27.842 -12.187 -37.409 1.00 92.19 581 ARG A CA 1
ATOM 4353 C C . ARG A 1 581 ? 26.949 -11.744 -36.258 1.00 92.19 581 ARG A C 1
ATOM 4355 O O . ARG A 1 581 ? 26.437 -12.579 -35.512 1.00 92.19 581 ARG A O 1
ATOM 4362 N N . LEU A 1 582 ? 26.694 -10.445 -36.192 1.00 92.62 582 LEU A N 1
ATOM 4363 C CA . LEU A 1 582 ? 25.570 -9.887 -35.453 1.00 92.62 582 LEU A CA 1
ATOM 4364 C C . LEU A 1 582 ? 24.365 -9.863 -36.387 1.00 92.62 582 LEU A C 1
ATOM 4366 O O . LEU A 1 582 ? 24.447 -9.391 -37.518 1.00 92.62 582 LEU A O 1
ATOM 4370 N N . ARG A 1 583 ? 23.251 -10.411 -35.925 1.00 93.50 583 ARG A N 1
ATOM 4371 C CA . ARG A 1 583 ? 21.954 -10.274 -36.571 1.00 93.50 583 ARG A CA 1
ATOM 4372 C C . ARG A 1 583 ? 21.129 -9.291 -35.758 1.00 93.50 583 ARG A C 1
ATOM 4374 O O . ARG A 1 583 ? 20.890 -9.530 -34.574 1.00 93.50 583 ARG A O 1
ATOM 4381 N N . VAL A 1 584 ? 20.674 -8.251 -36.438 1.00 93.56 584 VAL A N 1
ATOM 4382 C CA . VAL A 1 584 ? 19.743 -7.245 -35.936 1.00 93.56 584 VAL A CA 1
ATOM 4383 C C . VAL A 1 584 ? 18.361 -7.559 -36.509 1.00 93.56 584 VAL A C 1
ATOM 4385 O O . VAL A 1 584 ? 18.242 -7.943 -37.675 1.00 93.56 584 VAL A O 1
ATOM 4388 N N . SER A 1 585 ? 17.324 -7.481 -35.686 1.00 94.56 585 SER A N 1
ATOM 4389 C CA . SER A 1 585 ? 15.932 -7.651 -36.111 1.00 94.56 585 SER A CA 1
ATOM 4390 C C . SER A 1 585 ? 15.007 -6.780 -35.277 1.00 94.56 585 SER A C 1
ATOM 4392 O O . SER A 1 585 ? 15.335 -6.470 -34.138 1.00 94.56 585 SER A O 1
ATOM 4394 N N . GLU A 1 586 ? 13.846 -6.442 -35.820 1.00 93.12 586 GLU A N 1
ATOM 4395 C CA . GLU A 1 586 ? 12.795 -5.734 -35.090 1.00 93.12 586 GLU A CA 1
ATOM 4396 C C . GLU A 1 586 ? 12.256 -6.586 -33.929 1.00 93.12 586 GLU A C 1
ATOM 4398 O O . GLU A 1 586 ? 12.152 -7.819 -34.026 1.00 93.12 586 GLU A O 1
ATOM 4403 N N . ARG A 1 587 ? 11.954 -5.924 -32.813 1.00 90.38 587 ARG A N 1
ATOM 4404 C CA . ARG A 1 587 ? 11.236 -6.487 -31.678 1.00 90.38 587 ARG A CA 1
ATOM 4405 C C . ARG A 1 587 ? 9.741 -6.504 -32.029 1.00 90.38 587 ARG A C 1
ATOM 4407 O O . ARG A 1 587 ? 9.217 -5.458 -32.396 1.00 90.38 587 ARG A O 1
ATOM 4414 N N . PRO A 1 588 ? 9.087 -7.674 -31.962 1.00 72.50 588 PRO A N 1
ATOM 4415 C CA . PRO A 1 588 ? 7.696 -7.834 -32.378 1.00 72.50 588 PRO A CA 1
ATOM 4416 C C . PRO A 1 588 ? 6.687 -7.122 -31.475 1.00 72.50 588 PRO A C 1
ATOM 4418 O O . PRO A 1 588 ? 7.021 -6.860 -30.294 1.00 72.50 588 PRO A O 1
#